Protein AF-0000000085282584 (afdb_homodimer)

pLDDT: mean 70.19, std 30.93, range [14.03, 98.81]

Foldseek 3Di:
DDDPPVDDDDDPDPDDDPDDDDDDDDDDDDDDDDDDDPPPDDPPPPPDPDPPPPCPPLPLDQPDDPPAQAADPAFPAQEAEEAEAEQAADVVVVFHGDFQVVLLVVLVQVLVVVLGHHYHYHYQDAPVRVLVVLLCRQPVDQCLRHQEYEYEYAEADALAWGDGRYGIDGNVSNVVSNACVNRVSCVNHAYEYHYHHEHAQPPPPPPDDPPPVCPVPPLPPDRNYDDDPDARYKYKAFYDPDNDQPDPSNNHGLQSVLLSVQCVVPLAPDFPVVSLVSSQVSQQVPDADPDVVDVVRGGDGTGIDIDHRYSHTYGSHDDD/DDDDDDDDPDDPDPDDDDDDDDDDDDDDDDDDDDCPPPPPPPPPPPPDPDPPPPCPPLPLDQPDDPPAQAADPAFPAQEAEEAEAEQAADVVVVFHGDFQVVLLVVLVQVLVVVLGHHYHYHYQDAPVRVLVVLLCRQAVDQCLRHQEYEYEYAEADDLQWGDGRYGIDGNVSNVVSNACVNRVSCVNHAYEYHYHHEHAQPPPPDDDPPPPVCPVPPLPPDRNYDDDPDARYKYKAFYDPDNDQPDPSNNHGLQSVLLSVQCVVPLAPDFPVVSLVSSQVSQQVPDADPDVVDVVRGGDGTGIDIDHRYSHTYGSHDDD

Solvent-accessible surface area (backbone atoms only — not comparable to full-atom values): 36656 Å² total; per-residue (Å²): 140,78,84,72,82,75,68,91,79,79,76,82,75,77,83,77,89,78,78,90,84,85,76,85,78,80,74,86,92,84,88,80,88,84,89,78,82,79,76,75,76,78,80,73,77,81,69,79,76,77,80,70,82,71,83,76,69,79,64,66,71,61,84,50,67,89,82,47,63,51,56,59,73,78,42,89,32,48,21,49,28,42,35,38,41,42,41,56,48,38,76,89,68,64,52,62,70,41,70,30,47,64,56,36,50,54,52,52,51,53,51,43,43,72,60,49,31,52,72,46,80,42,72,45,40,37,46,69,54,48,53,50,52,53,46,38,57,30,69,68,44,84,37,70,50,29,28,33,39,38,39,35,40,36,29,42,23,57,65,50,35,38,43,34,21,70,39,66,45,54,48,58,58,66,58,57,48,55,34,48,90,66,12,57,52,46,35,86,28,47,39,37,36,43,34,39,27,22,31,59,55,62,73,64,83,71,80,80,59,84,73,62,66,76,63,75,64,64,81,60,55,51,41,41,36,66,40,68,46,51,67,27,32,37,39,36,39,40,53,42,74,53,48,43,58,73,49,47,56,87,73,14,41,53,64,55,50,21,46,53,53,42,50,71,71,39,29,80,77,45,40,49,71,60,45,51,27,46,23,26,31,47,25,42,74,75,41,61,36,85,31,83,89,39,66,94,52,34,66,43,63,58,28,40,36,36,36,34,21,32,38,42,44,48,66,57,53,84,85,131,136,77,85,70,81,85,76,91,73,80,73,86,78,79,79,72,88,75,84,84,81,84,74,86,79,80,80,83,90,87,90,82,90,82,79,79,69,81,71,75,73,75,78,70,76,81,71,85,74,78,80,69,81,70,82,73,71,79,63,65,69,60,86,51,65,89,82,48,63,51,59,60,73,76,41,89,32,48,21,50,27,42,35,37,41,41,40,55,49,39,75,90,65,64,52,64,69,43,72,32,46,65,56,36,48,52,51,51,51,52,50,44,43,72,59,47,31,52,71,46,80,40,71,44,40,36,47,69,53,48,52,50,51,51,47,37,57,31,68,69,44,86,37,70,51,30,28,33,39,37,40,36,40,37,28,41,24,57,81,43,33,38,42,34,20,68,41,67,43,57,49,57,56,66,58,57,47,54,34,48,90,66,11,57,52,46,35,84,29,46,38,38,36,42,36,40,27,23,30,56,54,61,75,65,88,70,81,82,59,81,75,62,65,75,61,75,64,64,81,62,57,51,45,42,37,64,39,69,45,50,67,26,31,38,39,36,40,40,54,40,73,52,50,42,58,73,49,47,55,86,72,14,40,53,61,54,51,22,44,53,53,42,48,72,71,39,30,79,77,45,39,50,71,61,44,51,25,46,21,28,30,47,26,42,75,74,41,60,36,85,30,82,90,39,65,93,51,34,65,43,64,58,28,43,36,34,36,34,21,32,38,41,44,47,65,57,52,84,85,131

InterPro domains:
  IPR001309 Peptidase C14, p20 domain [PS50208] (77-202)
  IPR002138 Peptidase C14, caspase non-catalytic subunit p10 [PS50207] (223-318)
  IPR002398 Peptidase C14 family [PTHR10454] (69-313)
  IPR011600 Peptidase C14, caspase domain [PF00656] (78-314)
  IPR015917 Peptidase C14A, caspase catalytic domain [PR00376] (77-90)
  IPR015917 Peptidase C14A, caspase catalytic domain [PR00376] (98-116)
  IPR015917 Peptidase C14A, caspase catalytic domain [PR00376] (116-134)
  IPR015917 Peptidase C14A, caspase catalytic domain [PR00376] (149-157)
  IPR015917 Peptidase C14A, caspase catalytic domain [PR00376] (183-201)
  IPR015917 Peptidase C14A, caspase catalytic domain [PR00376] (245-256)
  IPR015917 Peptidase C14A, caspase catalytic domain [PR00376] (308-317)
  IPR015917 Peptidase C14A, caspase catalytic domain [SM00115] (70-318)
  IPR015917 Peptidase C14A, caspase catalytic domain [cd00032] (70-316)
  IPR029030 Caspase-like domain superfamily [SSF52129] (61-318)
  IPR033139 Peptidase family C14A, cysteine active site [PS01122] (189-200)

Radius of gyration: 32.0 Å; Cα contacts (8 Å, |Δi|>4): 1164; chains: 2; bounding box: 109×90×92 Å

Sequence (640 aa):
MENVTRQNGGEVVVTDPLSNDHQRGKNGQNGSPDAAVGANGDLTDAGKQGITDVNVSRLARMPVEVEAIRYSGNHSHRGHCIIFNHRVFDRNTGLGERNGTDRDRDQVQQLFEQLGFQVKVCNNYTVASIKAEIQDLAFGTDHSDCDMLAVIFMSHGEQDILWGKDGHIKAEFLFESFQGDQCKTLAGKPKLFFIQACRGENLDAGVTLVRSRPSDETDSGYLSYKIPNTADYLICWSTVPGHYSWRNTTNGSWFIQSLVHVLNRDSSHDDLLSMMTSVNRHMIINFESNCPSQPHMHGKKQAASIVSTLMRKVFLLPKYMENVTRQNGGEVVVTDPLSNDHQRGKNGQNGSPDAAVGANGDLTDAGKQGITDVNVSRLARMPVEVEAIRYSGNHSHRGHCIIFNHRVFDRNTGLGERNGTDRDRDQVQQLFEQLGFQVKVCNNYTVASIKAEIQDLAFGTDHSDCDMLAVIFMSHGEQDILWGKDGHIKAEFLFESFQGDQCKTLAGKPKLFFIQACRGENLDAGVTLVRSRPSDETDSGYLSYKIPNTADYLICWSTVPGHYSWRNTTNGSWFIQSLVHVLNRDSSHDDLLSMMTSVNRHMIINFESNCPSQPHMHGKKQAASIVSTLMRKVFLLPKY

Organism: Cherax quadricarinatus (NCBI:txid27406)

Nearest PDB structures (foldseek):
  1m72-assembly2_C  TM=8.958E-01  e=2.855E-28  Spodoptera frugiperda
  4jje-assembly1_A  TM=8.923E-01  e=7.727E-26  Homo sapiens
  4ps0-assembly1_A  TM=8.775E-01  e=5.718E-26  Homo sapiens
  4hva-assembly1_A  TM=8.984E-01  e=5.988E-25  Homo sapiens
  7xn5-assembly1_A  TM=9.264E-01  e=9.560E-24  Homo sapiens

Secondary structure (DSSP, 8-state):
--------------------------------------------------------TTS---SS-TT-SB----SSEEEEEEEEE-----GGGTPPP-TTHHHHHHHHHHHHHHTTEEEEEEES--HHHHHHHHHIIIIIS--TTEEEEEEEEEEEEETTEEE-SSSEEEHHHHHHTT-TTT-GGGTTS-EEEEEEEE--S---SSS-------------S-EEEEEE-SSSEEEEEEEESSS---EETTTEEHHHHHHHHHHHHHTTTS-HHHHHHHHHHHHHHH-----TT-GGGTT----PEEEE--SSB---PPP-/-------------------------------------------------------GGGS---SS-TT-SB----SSEEEEEEEEE-----GGGTPPP-TTHHHHHHHHHHHHHHTTEEEEEEES--HHHHHHHHHIIIIIS--TTEEEEEEEEEEEEETTEEE-SSSEEEHHHHHHTT-TTT-GGGTTS-EEEEEEEE------SSS-------------SEEEEEE--SSSEEEEEE--SSS---EETTTEEHHHHHHHHHHHHHTTTS-HHHHHHHHHHHHHHH-----TT-GGGTT----PEEEE--SSB---PPP-

Structure (mmCIF, N/CA/C/O backbone):
data_AF-0000000085282584-model_v1
#
loop_
_entity.id
_entity.type
_entity.pdbx_description
1 polymer 'Uncharacterized protein'
#
loop_
_atom_site.group_PDB
_atom_site.id
_atom_site.type_symbol
_atom_site.label_atom_id
_atom_site.label_alt_id
_atom_site.label_comp_id
_atom_site.label_asym_id
_atom_site.label_entity_id
_atom_site.label_seq_id
_atom_site.pdbx_PDB_ins_code
_atom_site.Cartn_x
_atom_site.Cartn_y
_atom_site.Cartn_z
_atom_site.occupancy
_atom_site.B_iso_or_equiv
_atom_site.auth_seq_id
_atom_site.auth_comp_id
_atom_site.auth_asym_id
_atom_site.auth_atom_id
_atom_site.pdbx_PDB_model_num
ATOM 1 N N . MET A 1 1 ? 7.305 61.031 -23.688 1 17.25 1 MET A N 1
ATOM 2 C CA . MET A 1 1 ? 7.438 61.219 -25.125 1 17.25 1 MET A CA 1
ATOM 3 C C . MET A 1 1 ? 8.117 60.031 -25.781 1 17.25 1 MET A C 1
ATOM 5 O O . MET A 1 1 ? 8.531 59.094 -25.109 1 17.25 1 MET A O 1
ATOM 9 N N . GLU A 1 2 ? 9.305 60.281 -26.312 1 15.79 2 GLU A N 1
ATOM 10 C CA . GLU A 1 2 ? 9.719 60.031 -27.688 1 15.79 2 GLU A CA 1
ATOM 11 C C . GLU A 1 2 ? 10.242 58.625 -27.875 1 15.79 2 GLU A C 1
ATOM 13 O O . GLU A 1 2 ? 9.703 57.844 -28.672 1 15.79 2 GLU A O 1
ATOM 18 N N . ASN A 1 3 ? 11.5 58.531 -27.922 1 16.84 3 ASN A N 1
ATOM 19 C CA . ASN A 1 3 ? 12.367 58.188 -29.062 1 16.84 3 ASN A CA 1
ATOM 20 C C . ASN A 1 3 ? 12.812 56.719 -29.016 1 16.84 3 ASN A C 1
ATOM 22 O O . ASN A 1 3 ? 13.508 56.312 -28.094 1 16.84 3 ASN A O 1
ATOM 26 N N . VAL A 1 4 ? 12.016 55.75 -29.641 1 19.98 4 VAL A N 1
ATOM 27 C CA . VAL A 1 4 ? 11.898 54.344 -29.938 1 19.98 4 VAL A CA 1
ATOM 28 C C . VAL A 1 4 ? 13.148 53.875 -30.688 1 19.98 4 VAL A C 1
ATOM 30 O O . VAL A 1 4 ? 13.055 53.031 -31.594 1 19.98 4 VAL A O 1
ATOM 33 N N . THR A 1 5 ? 14.32 54.594 -30.297 1 17.67 5 THR A N 1
ATOM 34 C CA . THR A 1 5 ? 15.328 54.469 -31.344 1 17.67 5 THR A CA 1
ATOM 35 C C . THR A 1 5 ? 15.648 53 -31.609 1 17.67 5 THR A C 1
ATOM 37 O O . THR A 1 5 ? 16.125 52.281 -30.719 1 17.67 5 THR A O 1
ATOM 40 N N . ARG A 1 6 ? 15.016 52.312 -32.656 1 17.77 6 ARG A N 1
ATOM 41 C CA . ARG A 1 6 ? 14.766 51.031 -33.312 1 17.77 6 ARG A CA 1
ATOM 42 C C . ARG A 1 6 ? 16.062 50.469 -33.875 1 17.77 6 ARG A C 1
ATOM 44 O O . ARG A 1 6 ? 16.031 49.438 -34.562 1 17.77 6 ARG A O 1
ATOM 51 N N . GLN A 1 7 ? 17.219 51.156 -33.594 1 15.13 7 GLN A N 1
ATOM 52 C CA . GLN A 1 7 ? 18.016 51.156 -34.812 1 15.13 7 GLN A CA 1
ATOM 53 C C . GLN A 1 7 ? 18.406 49.75 -35.219 1 15.13 7 GLN A C 1
ATOM 55 O O . GLN A 1 7 ? 18.188 49.344 -36.375 1 15.13 7 GLN A O 1
ATOM 60 N N . ASN A 1 8 ? 19.609 49.25 -34.844 1 16.14 8 ASN A N 1
ATOM 61 C CA . ASN A 1 8 ? 20.719 49.031 -35.75 1 16.14 8 ASN A CA 1
ATOM 62 C C . ASN A 1 8 ? 20.734 47.625 -36.281 1 16.14 8 ASN A C 1
ATOM 64 O O . ASN A 1 8 ? 20.469 46.656 -35.531 1 16.14 8 ASN A O 1
ATOM 68 N N . GLY A 1 9 ? 20.625 47.25 -37.656 1 17.02 9 GLY A N 1
ATOM 69 C CA . GLY A 1 9 ? 20.406 46.406 -38.844 1 17.02 9 GLY A CA 1
ATOM 70 C C . GLY A 1 9 ? 21.406 45.281 -38.938 1 17.02 9 GLY A C 1
ATOM 71 O O . GLY A 1 9 ? 21.328 44.5 -39.875 1 17.02 9 GLY A O 1
ATOM 72 N N . GLY A 1 10 ? 22.641 45.344 -38.156 1 16.81 10 GLY A N 1
ATOM 73 C CA . GLY A 1 10 ? 23.719 45.062 -39.094 1 16.81 10 GLY A CA 1
ATOM 74 C C . GLY A 1 10 ? 23.672 43.656 -39.625 1 16.81 10 GLY A C 1
ATOM 75 O O . GLY A 1 10 ? 22.906 42.812 -39.156 1 16.81 10 GLY A O 1
ATOM 76 N N . GLU A 1 11 ? 24.672 43.219 -40.469 1 17.11 11 GLU A N 1
ATOM 77 C CA . GLU A 1 11 ? 25.031 42.656 -41.75 1 17.11 11 GLU A CA 1
ATOM 78 C C . GLU A 1 11 ? 25.312 41.156 -41.625 1 17.11 11 GLU A C 1
ATOM 80 O O . GLU A 1 11 ? 26.469 40.75 -41.469 1 17.11 11 GLU A O 1
ATOM 85 N N . VAL A 1 12 ? 24.641 40.406 -40.719 1 18.55 12 VAL A N 1
ATOM 86 C CA . VAL A 1 12 ? 25.406 39.188 -40.438 1 18.55 12 VAL A CA 1
ATOM 87 C C . VAL A 1 12 ? 25.516 38.344 -41.688 1 18.55 12 VAL A C 1
ATOM 89 O O . VAL A 1 12 ? 24.516 37.875 -42.25 1 18.55 12 VAL A O 1
ATOM 92 N N . VAL A 1 13 ? 26.562 38.562 -42.5 1 15.94 13 VAL A N 1
ATOM 93 C CA . VAL A 1 13 ? 26.781 38 -43.844 1 15.94 13 VAL A CA 1
ATOM 94 C C . VAL A 1 13 ? 26.891 36.469 -43.719 1 15.94 13 VAL A C 1
ATOM 96 O O . VAL A 1 13 ? 27.562 35.969 -42.844 1 15.94 13 VAL A O 1
ATOM 99 N N . VAL A 1 14 ? 26.172 35.688 -44.469 1 17.33 14 VAL A N 1
ATOM 100 C CA . VAL A 1 14 ? 25.641 34.344 -44.75 1 17.33 14 VAL A CA 1
ATOM 101 C C . VAL A 1 14 ? 26.75 33.469 -45.344 1 17.33 14 VAL A C 1
ATOM 103 O O . VAL A 1 14 ? 26.484 32.406 -45.875 1 17.33 14 VAL A O 1
ATOM 106 N N . THR A 1 15 ? 28.125 33.812 -45.031 1 15.22 15 THR A N 1
ATOM 107 C CA . THR A 1 15 ? 28.891 33.375 -46.188 1 15.22 15 THR A CA 1
ATOM 108 C C . THR A 1 15 ? 28.75 31.859 -46.375 1 15.22 15 THR A C 1
ATOM 110 O O . THR A 1 15 ? 28.531 31.125 -45.406 1 15.22 15 THR A O 1
ATOM 113 N N . ASP A 1 16 ? 28.969 31.344 -47.625 1 15.81 16 ASP A N 1
ATOM 114 C CA . ASP A 1 16 ? 28.562 30.375 -48.656 1 15.81 16 ASP A CA 1
ATOM 115 C C . ASP A 1 16 ? 29.25 29.031 -48.438 1 15.81 16 ASP A C 1
ATOM 117 O O . ASP A 1 16 ? 28.609 27.984 -48.531 1 15.81 16 ASP A O 1
ATOM 121 N N . PRO A 1 17 ? 30.719 28.844 -48.219 1 15.38 17 PRO A N 1
ATOM 122 C CA . PRO A 1 17 ? 31.297 28.141 -49.344 1 15.38 17 PRO A CA 1
ATOM 123 C C . PRO A 1 17 ? 31.281 26.625 -49.188 1 15.38 17 PRO A C 1
ATOM 125 O O . PRO A 1 17 ? 31.5 26.109 -48.094 1 15.38 17 PRO A O 1
ATOM 128 N N . LEU A 1 18 ? 30.719 25.781 -50.031 1 16.12 18 LEU A N 1
ATOM 129 C CA . LEU A 1 18 ? 30.312 24.406 -50.281 1 16.12 18 LEU A CA 1
ATOM 130 C C . LEU A 1 18 ? 31.531 23.5 -50.438 1 16.12 18 LEU A C 1
ATOM 132 O O . LEU A 1 18 ? 31.391 22.297 -50.656 1 16.12 18 LEU A O 1
ATOM 136 N N . SER A 1 19 ? 32.906 23.984 -50.438 1 14.57 19 SER A N 1
ATOM 137 C CA . SER A 1 19 ? 33.562 23.312 -51.531 1 14.57 19 SER A CA 1
ATOM 138 C C . SER A 1 19 ? 33.75 21.828 -51.25 1 14.57 19 SER A C 1
ATOM 140 O O . SER A 1 19 ? 33.25 20.984 -52 1 14.57 19 SER A O 1
ATOM 142 N N . ASN A 1 20 ? 35.156 21.328 -51.25 1 14.52 20 ASN A N 1
ATOM 143 C CA . ASN A 1 20 ? 35.875 20.516 -52.219 1 14.52 20 ASN A CA 1
ATOM 144 C C . ASN A 1 20 ? 35.906 19.047 -51.844 1 14.52 20 ASN A C 1
ATOM 146 O O . ASN A 1 20 ? 35.656 18.703 -50.688 1 14.52 20 ASN A O 1
ATOM 150 N N . ASP A 1 21 ? 37.031 18.312 -52.281 1 15.08 21 ASP A N 1
ATOM 151 C CA . ASP A 1 21 ? 37.344 17.234 -53.219 1 15.08 21 ASP A CA 1
ATOM 152 C C . ASP A 1 21 ? 37.625 15.93 -52.469 1 15.08 21 ASP A C 1
ATOM 154 O O . ASP A 1 21 ? 37.062 14.891 -52.812 1 15.08 21 ASP A O 1
ATOM 158 N N . HIS A 1 22 ? 38.906 15.789 -51.875 1 15.15 22 HIS A N 1
ATOM 159 C CA . HIS A 1 22 ? 39.812 14.82 -52.469 1 15.15 22 HIS A CA 1
ATOM 160 C C . HIS A 1 22 ? 39.656 13.453 -51.844 1 15.15 22 HIS A C 1
ATOM 162 O O . HIS A 1 22 ? 39.188 13.344 -50.688 1 15.15 22 HIS A O 1
ATOM 168 N N . GLN A 1 23 ? 40.281 12.414 -52.438 1 14.84 23 GLN A N 1
ATOM 169 C CA . GLN A 1 23 ? 40.219 11.031 -52.906 1 14.84 23 GLN A CA 1
ATOM 170 C C . GLN A 1 23 ? 40.781 10.078 -51.875 1 14.84 23 GLN A C 1
ATOM 172 O O . GLN A 1 23 ? 40.781 8.859 -52.062 1 14.84 23 GLN A O 1
ATOM 177 N N . ARG A 1 24 ? 41.156 10.477 -50.594 1 14.8 24 ARG A N 1
ATOM 178 C CA . ARG A 1 24 ? 42.406 9.742 -50.344 1 14.8 24 ARG A CA 1
ATOM 179 C C . ARG A 1 24 ? 42.125 8.25 -50.188 1 14.8 24 ARG A C 1
ATOM 181 O O . ARG A 1 24 ? 41.156 7.848 -49.562 1 14.8 24 ARG A O 1
ATOM 188 N N . GLY A 1 25 ? 43.031 7.453 -50.812 1 14.45 25 GLY A N 1
ATOM 189 C CA . GLY A 1 25 ? 43.188 6.102 -51.312 1 14.45 25 GLY A CA 1
ATOM 190 C C . GLY A 1 25 ? 43.281 5.059 -50.219 1 14.45 25 GLY A C 1
ATOM 191 O O . GLY A 1 25 ? 43.844 5.316 -49.156 1 14.45 25 GLY A O 1
ATOM 192 N N . LYS A 1 26 ? 42.469 4.066 -50.25 1 15.67 26 LYS A N 1
ATOM 193 C CA . LYS A 1 26 ? 42.094 2.906 -49.469 1 15.67 26 LYS A CA 1
ATOM 194 C C . LYS A 1 26 ? 43.188 1.866 -49.406 1 15.67 26 LYS A C 1
ATOM 196 O O . LYS A 1 26 ? 43 0.76 -48.906 1 15.67 26 LYS A O 1
ATOM 201 N N . ASN A 1 27 ? 44.5 2.082 -49.812 1 14.03 27 ASN A N 1
ATOM 202 C CA . ASN A 1 27 ? 44.906 0.834 -50.469 1 14.03 27 ASN A CA 1
ATOM 203 C C . ASN A 1 27 ? 45.062 -0.295 -49.438 1 14.03 27 ASN A C 1
ATOM 205 O O . ASN A 1 27 ? 44.438 -1.355 -49.594 1 14.03 27 ASN A O 1
ATOM 209 N N . GLY A 1 28 ? 46.375 -0.639 -49 1 14.58 28 GLY A N 1
ATOM 210 C CA . GLY A 1 28 ? 47.094 -1.779 -49.562 1 14.58 28 GLY A CA 1
ATOM 211 C C . GLY A 1 28 ? 46.969 -3.029 -48.719 1 14.58 28 GLY A C 1
ATOM 212 O O . GLY A 1 28 ? 46.188 -3.928 -49.031 1 14.58 28 GLY A O 1
ATOM 213 N N . GLN A 1 29 ? 48.062 -3.391 -47.906 1 14.8 29 GLN A N 1
ATOM 214 C CA . GLN A 1 29 ? 48.969 -4.516 -48.188 1 14.8 29 GLN A CA 1
ATOM 215 C C . GLN A 1 29 ? 48.594 -5.727 -47.344 1 14.8 29 GLN A C 1
ATOM 217 O O . GLN A 1 29 ? 47.938 -5.582 -46.281 1 14.8 29 GLN A O 1
ATOM 222 N N . ASN A 1 30 ? 49.156 -6.93 -47.594 1 15.78 30 ASN A N 1
ATOM 223 C CA . ASN A 1 30 ? 49.062 -8.359 -47.875 1 15.78 30 ASN A CA 1
ATOM 224 C C . ASN A 1 30 ? 49.281 -9.188 -46.594 1 15.78 30 ASN A C 1
ATOM 226 O O . ASN A 1 30 ? 48.5 -10.086 -46.312 1 15.78 30 ASN A O 1
ATOM 230 N N . GLY A 1 31 ? 50.531 -9.25 -45.906 1 15.57 31 GLY A N 1
ATOM 231 C CA . GLY A 1 31 ? 51.312 -10.484 -45.938 1 15.57 31 GLY A CA 1
ATOM 232 C C . GLY A 1 31 ? 50.938 -11.43 -44.781 1 15.57 31 GLY A C 1
ATOM 233 O O . GLY A 1 31 ? 50.281 -11.031 -43.844 1 15.57 31 GLY A O 1
ATOM 234 N N . SER A 1 32 ? 51.5 -12.672 -44.719 1 16.89 32 SER A N 1
ATOM 235 C CA . SER A 1 32 ? 51.312 -14.109 -44.562 1 16.89 32 SER A CA 1
ATOM 236 C C . SER A 1 32 ? 51.594 -14.562 -43.125 1 16.89 32 SER A C 1
ATOM 238 O O . SER A 1 32 ? 50.969 -15.516 -42.656 1 16.89 32 SER A O 1
ATOM 240 N N . PRO A 1 33 ? 52.594 -13.961 -42.312 1 16.03 33 PRO A N 1
ATOM 241 C CA . PRO A 1 33 ? 53.562 -14.961 -41.875 1 16.03 33 PRO A CA 1
ATOM 242 C C . PRO A 1 33 ? 53 -15.852 -40.75 1 16.03 33 PRO A C 1
ATOM 244 O O . PRO A 1 33 ? 51.969 -15.523 -40.156 1 16.03 33 PRO A O 1
ATOM 247 N N . ASP A 1 34 ? 53.938 -16.547 -39.969 1 16.41 34 ASP A N 1
ATOM 248 C CA . ASP A 1 34 ? 54.375 -17.859 -39.5 1 16.41 34 ASP A CA 1
ATOM 249 C C . ASP A 1 34 ? 53.875 -18.141 -38.094 1 16.41 34 ASP A C 1
ATOM 251 O O . ASP A 1 34 ? 53.25 -19.172 -37.844 1 16.41 34 ASP A O 1
ATOM 255 N N . ALA A 1 35 ? 54.781 -18.031 -37.062 1 16.69 35 ALA A N 1
ATOM 256 C CA . ALA A 1 35 ? 55.375 -19.094 -36.25 1 16.69 35 ALA A CA 1
ATOM 257 C C . ALA A 1 35 ? 54.562 -19.359 -35 1 16.69 35 ALA A C 1
ATOM 259 O O . ALA A 1 35 ? 53.688 -18.547 -34.625 1 16.69 35 ALA A O 1
ATOM 260 N N . ALA A 1 36 ? 55.25 -19.922 -33.969 1 19.34 36 ALA A N 1
ATOM 261 C CA . ALA A 1 36 ? 55.375 -20.984 -32.969 1 19.34 36 ALA A CA 1
ATOM 262 C C . ALA A 1 36 ? 54.75 -20.562 -31.641 1 19.34 36 ALA A C 1
ATOM 264 O O . ALA A 1 36 ? 54.875 -19.422 -31.188 1 19.34 36 ALA A O 1
ATOM 265 N N . VAL A 1 37 ? 53.875 -21.406 -31 1 19.55 37 VAL A N 1
ATOM 266 C CA . VAL A 1 37 ? 52.75 -21.406 -30.047 1 19.55 37 VAL A CA 1
ATOM 267 C C . VAL A 1 37 ? 53.281 -21.219 -28.625 1 19.55 37 VAL A C 1
ATOM 269 O O . VAL A 1 37 ? 53.656 -22.188 -27.953 1 19.55 37 VAL A O 1
ATOM 272 N N . GLY A 1 38 ? 54.438 -20.422 -28.469 1 17.2 38 GLY A N 1
ATOM 273 C CA . GLY A 1 38 ? 55.094 -20.688 -27.203 1 17.2 38 GLY A CA 1
ATOM 274 C C . GLY A 1 38 ? 54.188 -20.5 -26 1 17.2 38 GLY A C 1
ATOM 275 O O . GLY A 1 38 ? 53.5 -19.469 -25.891 1 17.2 38 GLY A O 1
ATOM 276 N N . ALA A 1 39 ? 53.688 -21.641 -25.391 1 17.97 39 ALA A N 1
ATOM 277 C CA . ALA A 1 39 ? 52.656 -21.922 -24.375 1 17.97 39 ALA A CA 1
ATOM 278 C C . ALA A 1 39 ? 52.969 -21.219 -23.062 1 17.97 39 ALA A C 1
ATOM 280 O O . ALA A 1 39 ? 52.156 -21.266 -22.125 1 17.97 39 ALA A O 1
ATOM 281 N N . ASN A 1 40 ? 54.219 -20.672 -22.844 1 17.91 40 ASN A N 1
ATOM 282 C CA . ASN A 1 40 ? 54.75 -20.844 -21.484 1 17.91 40 ASN A CA 1
ATOM 283 C C . ASN A 1 40 ? 54.062 -19.906 -20.5 1 17.91 40 ASN A C 1
ATOM 285 O O . ASN A 1 40 ? 54.594 -19.656 -19.406 1 17.91 40 ASN A O 1
ATOM 289 N N . GLY A 1 41 ? 52.844 -19.328 -20.672 1 17.38 41 GLY A N 1
ATOM 290 C CA . GLY A 1 41 ? 52.719 -18.078 -19.938 1 17.38 41 GLY A CA 1
ATOM 291 C C . GLY A 1 41 ? 52.781 -18.25 -18.438 1 17.38 41 GLY A C 1
ATOM 292 O O . GLY A 1 41 ? 52.375 -19.297 -17.906 1 17.38 41 GLY A O 1
ATOM 293 N N . ASP A 1 42 ? 53.656 -17.422 -17.859 1 18.42 42 ASP A N 1
ATOM 294 C CA . ASP A 1 42 ? 54.125 -17.062 -16.516 1 18.42 42 ASP A CA 1
ATOM 295 C C . ASP A 1 42 ? 52.969 -16.703 -15.609 1 18.42 42 ASP A C 1
ATOM 297 O O . ASP A 1 42 ? 52.188 -15.781 -15.914 1 18.42 42 ASP A O 1
ATOM 301 N N . LEU A 1 43 ? 52.438 -17.703 -14.859 1 20.67 43 LEU A N 1
ATOM 302 C CA . LEU A 1 43 ? 51.375 -17.688 -13.859 1 20.67 43 LEU A CA 1
ATOM 303 C C . LEU A 1 43 ? 51.625 -16.609 -12.805 1 20.67 43 LEU A C 1
ATOM 305 O O . LEU A 1 43 ? 52.406 -16.812 -11.883 1 20.67 43 LEU A O 1
ATOM 309 N N . THR A 1 44 ? 52 -15.305 -13.266 1 18.97 44 THR A N 1
ATOM 310 C CA . THR A 1 44 ? 52.438 -14.359 -12.242 1 18.97 44 THR A CA 1
ATOM 311 C C . THR A 1 44 ? 51.406 -14.289 -11.117 1 18.97 44 THR A C 1
ATOM 313 O O . THR A 1 44 ? 50.188 -14.305 -11.367 1 18.97 44 THR A O 1
ATOM 316 N N . ASP A 1 45 ? 51.875 -14.547 -9.914 1 19.64 45 ASP A N 1
ATOM 317 C CA . ASP A 1 45 ? 51.375 -14.672 -8.539 1 19.64 45 ASP A CA 1
ATOM 318 C C . ASP A 1 45 ? 50.688 -13.383 -8.078 1 19.64 45 ASP A C 1
ATOM 320 O O . ASP A 1 45 ? 51.375 -12.406 -7.758 1 19.64 45 ASP A O 1
ATOM 324 N N . ALA A 1 46 ? 49.875 -12.75 -8.828 1 21.45 46 ALA A N 1
ATOM 325 C CA . ALA A 1 46 ? 49.531 -11.352 -8.602 1 21.45 46 ALA A CA 1
ATOM 326 C C . ALA A 1 46 ? 48.844 -11.172 -7.254 1 21.45 46 ALA A C 1
ATOM 328 O O . ALA A 1 46 ? 47.625 -11.312 -7.152 1 21.45 46 ALA A O 1
ATOM 329 N N . GLY A 1 47 ? 49.344 -11.781 -6.133 1 21.06 47 GLY A N 1
ATOM 330 C CA . GLY A 1 47 ? 48.656 -11.906 -4.863 1 21.06 47 GLY A CA 1
ATOM 331 C C . GLY A 1 47 ? 48.281 -10.57 -4.254 1 21.06 47 GLY A C 1
ATOM 332 O O . GLY A 1 47 ? 47.344 -10.477 -3.465 1 21.06 47 GLY A O 1
ATOM 333 N N . LYS A 1 48 ? 49.25 -9.602 -4 1 23.92 48 LYS A N 1
ATOM 334 C CA . LYS A 1 48 ? 49.156 -8.719 -2.848 1 23.92 48 LYS A CA 1
ATOM 335 C C . LYS A 1 48 ? 48.125 -7.609 -3.1 1 23.92 48 LYS A C 1
ATOM 337 O O . LYS A 1 48 ? 48.406 -6.434 -2.875 1 23.92 48 LYS A O 1
ATOM 342 N N . GLN A 1 49 ? 47.094 -7.688 -3.875 1 22.47 49 GLN A N 1
ATOM 343 C CA . GLN A 1 49 ? 46.531 -6.379 -4.227 1 22.47 49 GLN A CA 1
ATOM 344 C C . GLN A 1 49 ? 46.125 -5.602 -2.977 1 22.47 49 GLN A C 1
ATOM 346 O O . GLN A 1 49 ? 45.562 -6.168 -2.049 1 22.47 49 GLN A O 1
ATOM 351 N N . GLY A 1 50 ? 46.688 -4.379 -2.764 1 23.78 50 GLY A N 1
ATOM 352 C CA . GLY A 1 50 ? 46.5 -3.328 -1.774 1 23.78 50 GLY A CA 1
ATOM 353 C C . GLY A 1 50 ? 45.031 -3.037 -1.483 1 23.78 50 GLY A C 1
ATOM 354 O O . GLY A 1 50 ? 44.219 -2.9 -2.406 1 23.78 50 GLY A O 1
ATOM 355 N N . ILE A 1 51 ? 44.562 -3.449 -0.314 1 23.77 51 ILE A N 1
ATOM 356 C CA . ILE A 1 51 ? 43.281 -3.268 0.368 1 23.77 51 ILE A CA 1
ATOM 357 C C . ILE A 1 51 ? 42.875 -1.792 0.344 1 23.77 51 ILE A C 1
ATOM 359 O O . ILE A 1 51 ? 43.469 -0.978 1.07 1 23.77 51 ILE A O 1
ATOM 363 N N . THR A 1 52 ? 42.812 -1.133 -0.82 1 24.42 52 THR A N 1
ATOM 364 C CA . THR A 1 52 ? 42.469 0.275 -0.694 1 24.42 52 THR A CA 1
ATOM 365 C C . THR A 1 52 ? 41.188 0.435 0.15 1 24.42 52 THR A C 1
ATOM 367 O O . THR A 1 52 ? 40.312 -0.406 0.097 1 24.42 52 THR A O 1
ATOM 370 N N . ASP A 1 53 ? 41.281 1.254 1.174 1 24.56 53 ASP A N 1
ATOM 371 C CA . ASP A 1 53 ? 40.344 1.771 2.186 1 24.56 53 ASP A CA 1
ATOM 372 C C . ASP A 1 53 ? 39.031 2.217 1.555 1 24.56 53 ASP A C 1
ATOM 374 O O . ASP A 1 53 ? 38.969 3.273 0.925 1 24.56 53 ASP A O 1
ATOM 378 N N . VAL A 1 54 ? 38.438 1.407 0.802 1 26.52 54 VAL A N 1
ATOM 379 C CA . VAL A 1 54 ? 37.156 1.783 0.192 1 26.52 54 VAL A CA 1
ATOM 380 C C . VAL A 1 54 ? 36.281 2.488 1.222 1 26.52 54 VAL A C 1
ATOM 382 O O . VAL A 1 54 ? 36.094 1.983 2.33 1 26.52 54 VAL A O 1
ATOM 385 N N . ASN A 1 55 ? 36.062 3.816 1.15 1 24.66 55 ASN A N 1
ATOM 386 C CA . ASN A 1 55 ? 35.281 4.785 1.911 1 24.66 55 ASN A CA 1
ATOM 387 C C . ASN A 1 55 ? 33.875 4.254 2.225 1 24.66 55 ASN A C 1
ATOM 389 O O . ASN A 1 55 ? 33.031 4.18 1.339 1 24.66 55 ASN A O 1
ATOM 393 N N . VAL A 1 56 ? 33.656 3.344 3.164 1 28.62 56 VAL A N 1
ATOM 394 C CA . VAL A 1 56 ? 32.531 2.838 3.943 1 28.62 56 VAL A CA 1
ATOM 395 C C . VAL A 1 56 ? 31.594 3.992 4.328 1 28.62 56 VAL A C 1
ATOM 397 O O . VAL A 1 56 ? 30.766 3.855 5.227 1 28.62 56 VAL A O 1
ATOM 400 N N . SER A 1 57 ? 31.797 5.258 3.988 1 28.42 57 SER A N 1
ATOM 401 C CA . SER A 1 57 ? 31.203 6.441 4.59 1 28.42 57 SER A CA 1
ATOM 402 C C . SER A 1 57 ? 29.688 6.469 4.355 1 28.42 57 SER A C 1
ATOM 404 O O . SER A 1 57 ? 28.953 7.062 5.141 1 28.42 57 SER A O 1
ATOM 406 N N . ARG A 1 58 ? 29.219 6.211 3.16 1 32.34 58 ARG A N 1
ATOM 407 C CA . ARG A 1 58 ? 27.875 6.699 2.852 1 32.34 58 ARG A CA 1
ATOM 408 C C . ARG A 1 58 ? 26.812 5.801 3.473 1 32.34 58 ARG A C 1
ATOM 410 O O . ARG A 1 58 ? 25.641 5.852 3.082 1 32.34 58 ARG A O 1
ATOM 417 N N . LEU A 1 59 ? 27.125 4.637 3.984 1 33.19 59 LEU A N 1
ATOM 418 C CA . LEU A 1 59 ? 26.047 3.838 4.547 1 33.19 59 LEU A CA 1
ATOM 419 C C . LEU A 1 59 ? 25.422 4.539 5.746 1 33.19 59 LEU A C 1
ATOM 421 O O . LEU A 1 59 ? 26.109 4.84 6.727 1 33.19 59 LEU A O 1
ATOM 425 N N . ALA A 1 60 ? 24.469 5.34 5.535 1 40.69 60 ALA A N 1
ATOM 426 C CA . ALA A 1 60 ? 23.734 5.918 6.656 1 40.69 60 ALA A CA 1
ATOM 427 C C . ALA A 1 60 ? 23.531 4.887 7.766 1 40.69 60 ALA A C 1
ATOM 429 O O . ALA A 1 60 ? 23.266 3.717 7.492 1 40.69 60 ALA A O 1
ATOM 430 N N . ARG A 1 61 ? 24.125 5.043 8.922 1 43.41 61 ARG A N 1
ATOM 431 C CA . ARG A 1 61 ? 24.047 4.234 10.133 1 43.41 61 ARG A CA 1
ATOM 432 C C . ARG A 1 61 ? 22.609 3.873 10.469 1 43.41 61 ARG A C 1
ATOM 434 O O . ARG A 1 61 ? 21.734 4.75 10.523 1 43.41 61 ARG A O 1
ATOM 441 N N . MET A 1 62 ? 22.25 2.652 10.273 1 53.81 62 MET A N 1
ATOM 442 C CA . MET A 1 62 ? 20.938 2.189 10.703 1 53.81 62 MET A CA 1
ATOM 443 C C . MET A 1 62 ? 20.75 2.4 12.195 1 53.81 62 MET A C 1
ATOM 445 O O . MET A 1 62 ? 21.578 1.994 13 1 53.81 62 MET A O 1
ATOM 449 N N . PRO A 1 63 ? 19.734 3.16 12.695 1 53.06 63 PRO A N 1
ATOM 450 C CA . PRO A 1 63 ? 19.5 3.473 14.109 1 53.06 63 PRO A CA 1
ATOM 451 C C . PRO A 1 63 ? 19.281 2.225 14.953 1 53.06 63 PRO A C 1
ATOM 453 O O . PRO A 1 63 ? 19.328 2.295 16.188 1 53.06 63 PRO A O 1
ATOM 456 N N . VAL A 1 64 ? 18.891 1.083 14.352 1 68.19 64 VAL A N 1
ATOM 457 C CA . VAL A 1 64 ? 18.578 -0.113 15.133 1 68.19 64 VAL A CA 1
ATOM 458 C C . VAL A 1 64 ? 19.406 -1.289 14.617 1 68.19 64 VAL A C 1
ATOM 460 O O . VAL A 1 64 ? 20 -1.213 13.547 1 68.19 64 VAL A O 1
ATOM 463 N N . GLU A 1 65 ? 19.391 -2.326 15.562 1 67.19 65 GLU A N 1
ATOM 464 C CA . GLU A 1 65 ? 20.016 -3.568 15.117 1 67.19 65 GLU A CA 1
ATOM 465 C C . GLU A 1 65 ? 19.406 -4.055 13.805 1 67.19 65 GLU A C 1
ATOM 467 O O . GLU A 1 65 ? 18.219 -3.861 13.555 1 67.19 65 GLU A O 1
ATOM 472 N N . VAL A 1 66 ? 20.109 -4.637 13.016 1 69.12 66 VAL A N 1
ATOM 473 C CA . VAL A 1 66 ? 19.797 -5.02 11.641 1 69.12 66 VAL A CA 1
ATOM 474 C C . VAL A 1 66 ? 18.547 -5.902 11.625 1 69.12 66 VAL A C 1
ATOM 476 O O . VAL A 1 66 ? 17.688 -5.762 10.758 1 69.12 66 VAL A O 1
ATOM 479 N N . GLU A 1 67 ? 18.344 -6.652 12.727 1 73.5 67 GLU A N 1
ATOM 480 C CA . GLU A 1 67 ? 17.25 -7.613 12.688 1 73.5 67 GLU A CA 1
ATOM 481 C C . GLU A 1 67 ? 16.062 -7.129 13.508 1 73.5 67 GLU A C 1
ATOM 483 O O . GLU A 1 67 ? 15.062 -7.84 13.648 1 73.5 67 GLU A O 1
ATOM 488 N N . ALA A 1 68 ? 16.125 -5.887 13.898 1 81.88 68 ALA A N 1
ATOM 489 C CA . ALA A 1 68 ? 15.047 -5.379 14.742 1 81.88 68 ALA A CA 1
ATOM 490 C C . ALA A 1 68 ? 13.719 -5.379 13.984 1 81.88 68 ALA A C 1
ATOM 492 O O . ALA A 1 68 ? 13.672 -5.047 12.805 1 81.88 68 ALA A O 1
ATOM 493 N N . ILE A 1 69 ? 12.641 -5.719 14.758 1 88.44 69 ILE A N 1
ATOM 494 C CA . ILE A 1 69 ? 11.312 -5.824 14.148 1 88.44 69 ILE A CA 1
ATOM 495 C C . ILE A 1 69 ? 10.594 -4.484 14.25 1 88.44 69 ILE A C 1
ATOM 497 O O . ILE A 1 69 ? 9.602 -4.254 13.547 1 88.44 69 ILE A O 1
ATOM 501 N N . ARG A 1 70 ? 11.172 -3.578 15.094 1 92.5 70 ARG A N 1
ATOM 502 C CA . ARG A 1 70 ? 10.555 -2.27 15.289 1 92.5 70 ARG A CA 1
ATOM 503 C C . ARG A 1 70 ? 11.531 -1.147 14.945 1 92.5 70 ARG A C 1
ATOM 505 O O . ARG A 1 70 ? 12.734 -1.282 15.148 1 92.5 70 ARG A O 1
ATOM 512 N N . TYR A 1 71 ? 11 -0.063 14.406 1 94.38 71 TYR A N 1
ATOM 513 C CA . TYR A 1 71 ? 11.812 1.138 14.242 1 94.38 71 TYR A CA 1
ATOM 514 C C . TYR A 1 71 ? 12.195 1.727 15.594 1 94.38 71 TYR A C 1
ATOM 516 O O . TYR A 1 71 ? 11.469 1.567 16.578 1 94.38 71 TYR A O 1
ATOM 524 N N . SER A 1 72 ? 13.273 2.482 15.602 1 86.81 72 SER A N 1
ATOM 525 C CA . SER A 1 72 ? 13.711 3.123 16.844 1 86.81 72 SER A CA 1
ATOM 526 C C . SER A 1 72 ? 12.75 4.227 17.266 1 86.81 72 SER A C 1
ATOM 528 O O . SER A 1 72 ? 12.312 5.031 16.438 1 86.81 72 SER A O 1
ATOM 530 N N . GLY A 1 73 ? 12.367 4.207 18.469 1 88.31 73 GLY A N 1
ATOM 531 C CA . GLY A 1 73 ? 11.586 5.27 19.078 1 88.31 73 GLY A CA 1
ATOM 532 C C . GLY A 1 73 ? 12.32 5.973 20.203 1 88.31 73 GLY A C 1
ATOM 533 O O . GLY A 1 73 ? 11.695 6.641 21.031 1 88.31 73 GLY A O 1
ATOM 534 N N . ASN A 1 74 ? 13.602 5.859 20.156 1 87.62 74 ASN A N 1
ATOM 535 C CA . ASN A 1 74 ? 14.344 6.254 21.344 1 87.62 74 ASN A CA 1
ATOM 536 C C . ASN A 1 74 ? 15.055 7.59 21.141 1 87.62 74 ASN A C 1
ATOM 538 O O . ASN A 1 74 ? 15.812 8.031 22.016 1 87.62 74 ASN A O 1
ATOM 542 N N . HIS A 1 75 ? 14.906 8.188 20.047 1 93 75 HIS A N 1
ATOM 543 C CA . HIS A 1 75 ? 15.477 9.523 19.891 1 93 75 HIS A CA 1
ATOM 544 C C . HIS A 1 75 ? 14.781 10.523 20.797 1 93 75 HIS A C 1
ATOM 546 O O . HIS A 1 75 ? 13.695 10.258 21.312 1 93 75 HIS A O 1
ATOM 552 N N . SER A 1 76 ? 15.367 11.633 20.953 1 93.69 76 SER A N 1
ATOM 553 C CA . SER A 1 76 ? 14.859 12.633 21.891 1 93.69 76 SER A CA 1
ATOM 554 C C . SER A 1 76 ? 13.508 13.18 21.422 1 93.69 76 SER A C 1
ATOM 556 O O . SER A 1 76 ? 12.664 13.531 22.25 1 93.69 76 SER A O 1
ATOM 558 N N . HIS A 1 77 ? 13.359 13.227 20.125 1 95.94 77 HIS A N 1
ATOM 559 C CA . HIS A 1 77 ? 12.125 13.797 19.594 1 95.94 77 HIS A CA 1
ATOM 560 C C . HIS A 1 77 ? 11.406 12.797 18.688 1 95.94 77 HIS A C 1
ATOM 562 O O . HIS A 1 77 ? 12.039 12.016 17.984 1 95.94 77 HIS A O 1
ATOM 568 N N . ARG A 1 78 ? 10.047 12.844 18.766 1 97 78 ARG A N 1
ATOM 569 C CA . ARG A 1 78 ? 9.25 12.023 17.875 1 97 78 ARG A CA 1
ATOM 570 C C . ARG A 1 78 ? 9.531 12.383 16.406 1 97 78 ARG A C 1
ATOM 572 O O . ARG A 1 78 ? 9.828 11.5 15.602 1 97 78 ARG A O 1
ATOM 579 N N . GLY A 1 79 ? 9.469 13.648 16.094 1 97.69 79 GLY A N 1
ATOM 580 C CA . GLY A 1 79 ? 9.727 14.125 14.734 1 97.69 79 GLY A CA 1
ATOM 581 C C . GLY A 1 79 ? 8.836 15.281 14.336 1 97.69 79 GLY A C 1
ATOM 582 O O . GLY A 1 79 ? 8.047 15.773 15.141 1 97.69 79 GLY A O 1
ATOM 583 N N . HIS A 1 80 ? 9.055 15.773 13.188 1 98.38 80 HIS A N 1
ATOM 584 C CA . HIS A 1 80 ? 8.289 16.891 12.641 1 98.38 80 HIS A CA 1
ATOM 585 C C . HIS A 1 80 ? 7.039 16.391 11.914 1 98.38 80 HIS A C 1
ATOM 587 O O . HIS A 1 80 ? 7.066 15.336 11.273 1 98.38 80 HIS A O 1
ATOM 593 N N . CYS A 1 81 ? 5.945 17.141 12.086 1 98.69 81 CYS A N 1
ATOM 594 C CA . CYS A 1 81 ? 4.719 16.938 11.328 1 98.69 81 CYS A CA 1
ATOM 595 C C . CYS A 1 81 ? 4.285 18.219 10.641 1 98.69 81 CYS A C 1
ATOM 597 O O . CYS A 1 81 ? 4.098 19.25 11.289 1 98.69 81 CYS A O 1
ATOM 599 N N . ILE A 1 82 ? 4.141 18.188 9.336 1 98.81 82 ILE A N 1
ATOM 600 C CA . ILE A 1 82 ? 3.646 19.344 8.602 1 98.81 82 ILE A CA 1
ATOM 601 C C . ILE A 1 82 ? 2.27 19.047 8.023 1 98.81 82 ILE A C 1
ATOM 603 O O . ILE A 1 82 ? 2.049 17.969 7.465 1 98.81 82 ILE A O 1
ATOM 607 N N . ILE A 1 83 ? 1.312 19.969 8.234 1 98.69 83 ILE A N 1
ATOM 608 C CA . ILE A 1 83 ? -0.059 19.828 7.758 1 98.69 83 ILE A CA 1
ATOM 609 C C . ILE A 1 83 ? -0.347 20.891 6.707 1 98.69 83 ILE A C 1
ATOM 611 O O . ILE A 1 83 ? -0.298 22.094 7.004 1 98.69 83 ILE A O 1
ATOM 615 N N . PHE A 1 84 ? -0.619 20.469 5.512 1 98.56 84 PHE A N 1
ATOM 616 C CA . PHE A 1 84 ? -1.127 21.375 4.484 1 98.56 84 PHE A CA 1
ATOM 617 C C . PHE A 1 84 ? -2.645 21.281 4.383 1 98.56 84 PHE A C 1
ATOM 619 O O . PHE A 1 84 ? -3.188 20.234 4.059 1 98.56 84 PHE A O 1
ATOM 626 N N . ASN A 1 85 ? -3.301 22.359 4.699 1 97.5 85 ASN A N 1
ATOM 627 C CA . ASN A 1 85 ? -4.754 22.438 4.586 1 97.5 85 ASN A CA 1
ATOM 628 C C . ASN A 1 85 ? -5.176 23.5 3.572 1 97.5 85 ASN A C 1
ATOM 630 O O . ASN A 1 85 ? -4.949 24.688 3.781 1 97.5 85 ASN A O 1
ATOM 634 N N . HIS A 1 86 ? -5.785 23.062 2.5 1 96.12 86 HIS A N 1
ATOM 635 C CA . HIS A 1 86 ? -6.258 24 1.478 1 96.12 86 HIS A CA 1
ATOM 636 C C . HIS A 1 86 ? -7.781 24.031 1.436 1 96.12 86 HIS A C 1
ATOM 638 O O . HIS A 1 86 ? -8.422 23.031 1.094 1 96.12 86 HIS A O 1
ATOM 644 N N . ARG A 1 87 ? -8.336 25.125 1.748 1 93.88 87 ARG A N 1
ATOM 645 C CA . ARG A 1 87 ? -9.781 25.328 1.721 1 93.88 87 ARG A CA 1
ATOM 646 C C . ARG A 1 87 ? -10.188 26.172 0.519 1 93.88 87 ARG A C 1
ATOM 648 O O . ARG A 1 87 ? -11.203 25.906 -0.124 1 93.88 87 ARG A O 1
ATOM 655 N N . VAL A 1 88 ? -9.391 27.25 0.255 1 95.38 88 VAL A N 1
ATOM 656 C CA . VAL A 1 88 ? -9.727 28.188 -0.807 1 95.38 88 VAL A CA 1
ATOM 657 C C . VAL A 1 88 ? -8.688 28.109 -1.921 1 95.38 88 VAL A C 1
ATOM 659 O O . VAL A 1 88 ? -7.5 27.906 -1.656 1 95.38 88 VAL A O 1
ATOM 662 N N . PHE A 1 89 ? -9.156 28.344 -3.107 1 94.81 89 PHE A N 1
ATOM 663 C CA . PHE A 1 89 ? -8.32 28.25 -4.301 1 94.81 89 PHE A CA 1
ATOM 664 C C . PHE A 1 89 ? -8.516 29.469 -5.199 1 94.81 89 PHE A C 1
ATOM 666 O O . PHE A 1 89 ? -9.578 30.094 -5.188 1 94.81 89 PHE A O 1
ATOM 673 N N . ASP A 1 90 ? -7.465 29.766 -5.887 1 96.56 90 ASP A N 1
ATOM 674 C CA . ASP A 1 90 ? -7.562 30.875 -6.812 1 96.56 90 ASP A CA 1
ATOM 675 C C . ASP A 1 90 ? -8.547 30.578 -7.941 1 96.56 90 ASP A C 1
ATOM 677 O O . ASP A 1 90 ? -8.695 29.422 -8.344 1 96.56 90 ASP A O 1
ATOM 681 N N . ARG A 1 91 ? -9.102 31.578 -8.508 1 92.5 91 ARG A N 1
ATOM 682 C CA . ARG A 1 91 ? -10.141 31.453 -9.523 1 92.5 91 ARG A CA 1
ATOM 683 C C . ARG A 1 91 ? -9.617 30.734 -10.758 1 92.5 91 ARG A C 1
ATOM 685 O O . ARG A 1 91 ? -10.352 29.969 -11.398 1 92.5 91 ARG A O 1
ATOM 692 N N . ASN A 1 92 ? -8.422 30.906 -11.047 1 92.38 92 ASN A N 1
ATOM 693 C CA . ASN A 1 92 ? -7.84 30.344 -12.258 1 92.38 92 ASN A CA 1
ATOM 694 C C . ASN A 1 92 ? -7.77 28.828 -12.188 1 92.38 92 ASN A C 1
ATOM 696 O O . ASN A 1 92 ? -7.586 28.172 -13.211 1 92.38 92 ASN A O 1
ATOM 700 N N . THR A 1 93 ? -7.871 28.25 -11.008 1 89.5 93 THR A N 1
ATOM 701 C CA . THR A 1 93 ? -7.793 26.812 -10.859 1 89.5 93 THR A CA 1
ATOM 702 C C . THR A 1 93 ? -9.117 26.156 -11.242 1 89.5 93 THR A C 1
ATOM 704 O O . THR A 1 93 ? -9.164 24.953 -11.547 1 89.5 93 THR A O 1
ATOM 707 N N . GLY A 1 94 ? -10.156 26.969 -11.133 1 87.12 94 GLY A N 1
ATOM 708 C CA . GLY A 1 94 ? -11.477 26.438 -11.406 1 87.12 94 GLY A CA 1
ATOM 709 C C . GLY A 1 94 ? -12.008 25.547 -10.305 1 87.12 94 GLY A C 1
ATOM 710 O O . GLY A 1 94 ? -13 24.844 -10.484 1 87.12 94 GLY A O 1
ATOM 711 N N . LEU A 1 95 ? -11.359 25.531 -9.156 1 85.69 95 LEU A N 1
ATOM 712 C CA . LEU A 1 95 ? -11.727 24.625 -8.078 1 85.69 95 LEU A CA 1
ATOM 713 C C . LEU A 1 95 ? -12.617 25.328 -7.055 1 85.69 95 LEU A C 1
ATOM 715 O O . LEU A 1 95 ? -12.438 26.516 -6.785 1 85.69 95 LEU A O 1
ATOM 719 N N . GLY A 1 96 ? -13.562 24.547 -6.492 1 83.31 96 GLY A N 1
ATOM 720 C CA . GLY A 1 96 ? -14.438 25.062 -5.449 1 83.31 96 GLY A CA 1
ATOM 721 C C . GLY A 1 96 ? -13.805 25.016 -4.066 1 83.31 96 GLY A C 1
ATOM 722 O O . GLY A 1 96 ? -12.781 24.359 -3.873 1 83.31 96 GLY A O 1
ATOM 723 N N . GLU A 1 97 ? -14.523 25.656 -3.203 1 88.56 97 GLU A N 1
ATOM 724 C CA . GLU A 1 97 ? -14.086 25.672 -1.812 1 88.56 97 GLU A CA 1
ATOM 725 C C . GLU A 1 97 ? -14.336 24.328 -1.133 1 88.56 97 GLU A C 1
ATOM 727 O O . GLU A 1 97 ? -15.352 23.688 -1.384 1 88.56 97 GLU A O 1
ATOM 732 N N . ARG A 1 98 ? -13.391 23.922 -0.269 1 87.56 98 ARG A N 1
ATOM 733 C CA . ARG A 1 98 ? -13.547 22.703 0.516 1 87.56 98 ARG A CA 1
ATOM 734 C C . ARG A 1 98 ? -14.055 23.016 1.92 1 87.56 98 ARG A C 1
ATOM 736 O O . ARG A 1 98 ? -13.289 22.953 2.887 1 87.56 98 ARG A O 1
ATOM 743 N N . ASN A 1 99 ? -15.266 23.156 2.025 1 83.5 99 ASN A N 1
ATOM 744 C CA . ASN A 1 99 ? -15.883 23.516 3.295 1 83.5 99 ASN A CA 1
ATOM 745 C C . ASN A 1 99 ? -15.727 22.406 4.336 1 83.5 99 ASN A C 1
ATOM 747 O O . ASN A 1 99 ? -15.852 21.234 4.012 1 83.5 99 ASN A O 1
ATOM 751 N N . GLY A 1 100 ? -15.398 22.734 5.543 1 82.94 100 GLY A N 1
ATOM 752 C CA . GLY A 1 100 ? -15.328 21.797 6.645 1 82.94 100 GLY A CA 1
ATOM 753 C C . GLY A 1 100 ? -13.938 21.25 6.867 1 82.94 100 GLY A C 1
ATOM 754 O O . GLY A 1 100 ? -13.672 20.594 7.879 1 82.94 100 GLY A O 1
ATOM 755 N N . THR A 1 101 ? -13.008 21.594 6.004 1 90.19 101 THR A N 1
ATOM 756 C CA . THR A 1 101 ? -11.672 21.016 6.082 1 90.19 101 THR A CA 1
ATOM 757 C C . THR A 1 101 ? -10.922 21.562 7.297 1 90.19 101 THR A C 1
ATOM 759 O O . THR A 1 101 ? -9.984 20.922 7.789 1 90.19 101 THR A O 1
ATOM 762 N N . ASP A 1 102 ? -11.344 22.719 7.75 1 93.5 102 ASP A N 1
ATOM 763 C CA . ASP A 1 102 ? -10.68 23.297 8.914 1 93.5 102 ASP A CA 1
ATOM 764 C C . ASP A 1 102 ? -10.891 22.438 10.156 1 93.5 102 ASP A C 1
ATOM 766 O O . ASP A 1 102 ? -10.023 22.375 11.031 1 93.5 102 ASP A O 1
ATOM 770 N N . ARG A 1 103 ? -12 21.844 10.195 1 92.62 103 ARG A N 1
ATOM 771 C CA . ARG A 1 103 ? -12.234 20.922 11.297 1 92.62 103 ARG A CA 1
ATOM 772 C C . ARG A 1 103 ? -11.258 19.734 11.242 1 92.62 103 ARG A C 1
ATOM 774 O O . ARG A 1 103 ? -10.711 19.328 12.273 1 92.62 103 ARG A O 1
ATOM 781 N N . ASP A 1 104 ? -11.109 19.219 10.07 1 94 104 ASP A N 1
ATOM 782 C CA . ASP A 1 104 ? -10.117 18.156 9.875 1 94 104 ASP A CA 1
ATOM 783 C C . ASP A 1 104 ? -8.734 18.609 10.32 1 94 104 ASP A C 1
ATOM 785 O O . ASP A 1 104 ? -8.039 17.891 11.039 1 94 104 ASP A O 1
ATOM 789 N N . ARG A 1 105 ? -8.391 19.766 9.891 1 96.5 105 ARG A N 1
ATOM 790 C CA . ARG A 1 105 ? -7.094 20.344 10.234 1 96.5 105 ARG A CA 1
ATOM 791 C C . ARG A 1 105 ? -6.914 20.422 11.75 1 96.5 105 ARG A C 1
ATOM 793 O O . ARG A 1 105 ? -5.895 19.984 12.281 1 96.5 105 ARG A O 1
ATOM 800 N N . ASP A 1 106 ? -7.906 20.938 12.422 1 97.44 106 ASP A N 1
ATOM 801 C CA . ASP A 1 106 ? -7.824 21.125 13.875 1 97.44 106 ASP A CA 1
ATOM 802 C C . ASP A 1 106 ? -7.684 19.766 14.578 1 97.44 106 ASP A C 1
ATOM 804 O O . ASP A 1 106 ? -6.902 19.641 15.523 1 97.44 106 ASP A O 1
ATOM 808 N N . GLN A 1 107 ? -8.367 18.828 14.141 1 96.75 107 GLN A N 1
ATOM 809 C CA . GLN A 1 107 ? -8.359 17.516 14.781 1 96.75 107 GLN A CA 1
ATOM 810 C C . GLN A 1 107 ? -7.023 16.812 14.578 1 96.75 107 GLN A C 1
ATOM 812 O O . GLN A 1 107 ? -6.48 16.219 15.516 1 96.75 107 GLN A O 1
ATOM 817 N N . VAL A 1 108 ? -6.52 16.891 13.414 1 97.56 108 VAL A N 1
ATOM 818 C CA . VAL A 1 108 ? -5.27 16.188 13.156 1 97.56 108 VAL A CA 1
ATOM 819 C C . VAL A 1 108 ? -4.113 16.922 13.836 1 97.56 108 VAL A C 1
ATOM 821 O O . VAL A 1 108 ? -3.154 16.312 14.297 1 97.56 108 VAL A O 1
ATOM 824 N N . GLN A 1 109 ? -4.219 18.266 13.852 1 98.56 109 GLN A N 1
ATOM 825 C CA . GLN A 1 109 ? -3.205 19.016 14.586 1 98.56 109 GLN A CA 1
ATOM 826 C C . GLN A 1 109 ? -3.15 18.594 16.047 1 98.56 109 GLN A C 1
ATOM 828 O O . GLN A 1 109 ? -2.076 18.297 16.578 1 98.56 109 GLN A O 1
ATOM 833 N N . GLN A 1 110 ? -4.262 18.531 16.641 1 98.38 110 GLN A N 1
ATOM 834 C CA . GLN A 1 110 ? -4.336 18.125 18.047 1 98.38 110 GLN A CA 1
ATOM 835 C C . GLN A 1 110 ? -3.809 16.703 18.234 1 98.38 110 GLN A C 1
ATOM 837 O O . GLN A 1 110 ? -3.033 16.438 19.156 1 98.38 110 GLN A O 1
ATOM 842 N N . LEU A 1 111 ? -4.207 15.82 17.422 1 98.12 111 LEU A N 1
ATOM 843 C CA . LEU A 1 111 ? -3.811 14.414 17.5 1 98.12 111 LEU A CA 1
ATOM 844 C C . LEU A 1 111 ? -2.295 14.273 17.422 1 98.12 111 LEU A C 1
ATOM 846 O O . LEU A 1 111 ? -1.68 13.641 18.281 1 98.12 111 LEU A O 1
ATOM 850 N N . PHE A 1 112 ? -1.67 14.891 16.438 1 98.44 112 PHE A N 1
ATOM 851 C CA . PHE A 1 112 ? -0.245 14.688 16.219 1 98.44 112 PHE A CA 1
ATOM 852 C C . PHE A 1 112 ? 0.583 15.422 17.266 1 98.44 112 PHE A C 1
ATOM 854 O O . PHE A 1 112 ? 1.688 14.992 17.609 1 98.44 112 PHE A O 1
ATOM 861 N N . GLU A 1 113 ? 0.076 16.5 17.781 1 98.19 113 GLU A N 1
ATOM 862 C CA . GLU A 1 113 ? 0.719 17.109 18.938 1 98.19 113 GLU A CA 1
ATOM 863 C C . GLU A 1 113 ? 0.683 16.188 20.156 1 98.19 113 GLU A C 1
ATOM 865 O O . GLU A 1 113 ? 1.688 16.016 20.844 1 98.19 113 GLU A O 1
ATOM 870 N N . GLN A 1 114 ? -0.441 15.562 20.344 1 96.88 114 GLN A N 1
ATOM 871 C CA . GLN A 1 114 ? -0.589 14.617 21.453 1 96.88 114 GLN A CA 1
ATOM 872 C C . GLN A 1 114 ? 0.337 13.414 21.281 1 96.88 114 GLN A C 1
ATOM 874 O O . GLN A 1 114 ? 0.814 12.844 22.266 1 96.88 114 GLN A O 1
ATOM 879 N N . LEU A 1 115 ? 0.581 13.055 20.078 1 97.12 115 LEU A N 1
ATOM 880 C CA . LEU A 1 115 ? 1.446 11.914 19.766 1 97.12 115 LEU A CA 1
ATOM 881 C C . LEU A 1 115 ? 2.916 12.305 19.891 1 97.12 115 LEU A C 1
ATOM 883 O O . LEU A 1 115 ? 3.801 11.469 19.688 1 97.12 115 LEU A O 1
ATOM 887 N N . GLY A 1 116 ? 3.229 13.586 20.078 1 96.81 116 GLY A N 1
ATOM 888 C CA . GLY A 1 116 ? 4.582 14.008 20.406 1 96.81 116 GLY A CA 1
ATOM 889 C C . GLY A 1 116 ? 5.297 14.648 19.219 1 96.81 116 GLY A C 1
ATOM 890 O O . GLY A 1 116 ? 6.504 14.891 19.281 1 96.81 116 GLY A O 1
ATOM 891 N N . PHE A 1 117 ? 4.57 14.961 18.172 1 98.12 117 PHE A N 1
ATOM 892 C CA . PHE A 1 117 ? 5.191 15.594 17.016 1 98.12 117 PHE A CA 1
ATOM 893 C C . PHE A 1 117 ? 5.293 17.094 17.219 1 98.12 117 PHE A C 1
ATOM 895 O O . PHE A 1 117 ? 4.492 17.688 17.938 1 98.12 117 PHE A O 1
ATOM 902 N N . GLN A 1 118 ? 6.316 17.672 16.609 1 98.25 118 GLN A N 1
ATOM 903 C CA . GLN A 1 118 ? 6.332 19.125 16.391 1 98.25 118 GLN A CA 1
ATOM 904 C C . GLN A 1 118 ? 5.539 19.484 15.141 1 98.25 118 GLN A C 1
ATOM 906 O O . GLN A 1 118 ? 6.012 19.297 14.016 1 98.25 118 GLN A O 1
ATOM 911 N N . VAL A 1 119 ? 4.383 20.141 15.383 1 98.75 119 VAL A N 1
ATOM 912 C CA . VAL A 1 119 ? 3.424 20.266 14.289 1 98.75 119 VAL A CA 1
ATOM 913 C C . VAL A 1 119 ? 3.475 21.688 13.719 1 98.75 119 VAL A C 1
ATOM 915 O O . VAL A 1 119 ? 3.477 22.672 14.469 1 98.75 119 VAL A O 1
ATOM 918 N N . LYS A 1 120 ? 3.574 21.812 12.43 1 98.75 120 LYS A N 1
ATOM 919 C CA . LYS A 1 120 ? 3.416 23.062 11.688 1 98.75 120 LYS A CA 1
ATOM 920 C C . LYS A 1 120 ? 2.217 22.984 10.75 1 98.75 120 LYS A C 1
ATOM 922 O O . LYS A 1 120 ? 2.09 22.047 9.961 1 98.75 120 LYS A O 1
ATOM 927 N N . VAL A 1 121 ? 1.353 23.984 10.836 1 98.81 121 VAL A N 1
ATOM 928 C CA . VAL A 1 121 ? 0.164 24.031 9.984 1 98.81 121 VAL A CA 1
ATOM 929 C C . VAL A 1 121 ? 0.35 25.078 8.891 1 98.81 121 VAL A C 1
ATOM 931 O O . VAL A 1 121 ? 0.732 26.219 9.172 1 98.81 121 VAL A O 1
ATOM 934 N N . CYS A 1 122 ? 0.101 24.688 7.637 1 98.75 122 CYS A N 1
ATOM 935 C CA . CYS A 1 122 ? 0.191 25.562 6.469 1 98.75 122 CYS A CA 1
ATOM 936 C C . CYS A 1 122 ? -1.159 25.672 5.77 1 98.75 122 CYS A C 1
ATOM 938 O O . CYS A 1 122 ? -1.558 24.781 5.027 1 98.75 122 CYS A O 1
ATOM 940 N N . ASN A 1 123 ? -1.852 26.812 5.949 1 98.56 123 ASN A N 1
ATOM 941 C CA . ASN A 1 123 ? -3.176 27.016 5.371 1 98.56 123 ASN A CA 1
ATOM 942 C C . ASN A 1 123 ? -3.102 27.734 4.027 1 98.56 123 ASN A C 1
ATOM 944 O O . ASN A 1 123 ? -2.541 28.828 3.936 1 98.56 123 ASN A O 1
ATOM 948 N N . ASN A 1 124 ? -3.654 27.125 3.014 1 98.25 124 ASN A N 1
ATOM 949 C CA . ASN A 1 124 ? -3.857 27.734 1.701 1 98.25 124 ASN A CA 1
ATOM 950 C C . ASN A 1 124 ? -2.547 28.234 1.109 1 98.25 124 ASN A C 1
ATOM 952 O O . ASN A 1 124 ? -2.469 29.391 0.658 1 98.25 124 ASN A O 1
ATOM 956 N N . TYR A 1 125 ? -1.542 27.375 1.205 1 98.62 125 TYR A N 1
ATOM 957 C CA . TYR A 1 125 ? -0.239 27.719 0.651 1 98.62 125 TYR A CA 1
ATOM 958 C C . TYR A 1 125 ? -0.25 27.625 -0.87 1 98.62 125 TYR A C 1
ATOM 960 O O . TYR A 1 125 ? -0.923 26.766 -1.44 1 98.62 125 TYR A O 1
ATOM 968 N N . THR A 1 126 ? 0.479 28.547 -1.497 1 98.44 126 THR A N 1
ATOM 969 C CA . THR A 1 126 ? 0.721 28.453 -2.932 1 98.44 126 THR A CA 1
ATOM 970 C C . THR A 1 126 ? 1.665 27.297 -3.242 1 98.44 126 THR A C 1
ATOM 972 O O . THR A 1 126 ? 2.311 26.75 -2.342 1 98.44 126 THR A O 1
ATOM 975 N N . VAL A 1 127 ? 1.735 26.938 -4.512 1 98.19 127 VAL A N 1
ATOM 976 C CA . VAL A 1 127 ? 2.641 25.875 -4.949 1 98.19 127 VAL A CA 1
ATOM 977 C C . VAL A 1 127 ? 4.07 26.219 -4.543 1 98.19 127 VAL A C 1
ATOM 979 O O . VAL A 1 127 ? 4.797 25.375 -4.016 1 98.19 127 VAL A O 1
ATOM 982 N N . ALA A 1 128 ? 4.457 27.438 -4.762 1 98.44 128 ALA A N 1
ATOM 983 C CA . ALA A 1 128 ? 5.805 27.875 -4.414 1 98.44 128 ALA A CA 1
ATOM 984 C C . ALA A 1 128 ? 6.059 27.734 -2.916 1 98.44 128 ALA A C 1
ATOM 986 O O . ALA A 1 128 ? 7.125 27.281 -2.496 1 98.44 128 ALA A O 1
ATOM 987 N N . SER A 1 129 ? 5.121 28.109 -2.127 1 98.62 129 SER A N 1
ATOM 988 C CA . SER A 1 129 ? 5.262 28.047 -0.675 1 98.62 129 SER A CA 1
ATOM 989 C C . SER A 1 129 ? 5.316 26.594 -0.195 1 98.62 129 SER A C 1
ATOM 991 O O . SER A 1 129 ? 6.059 26.281 0.736 1 98.62 129 SER A O 1
ATOM 993 N N . ILE A 1 130 ? 4.508 25.734 -0.798 1 98.62 130 ILE A N 1
ATOM 994 C CA . ILE A 1 130 ? 4.539 24.312 -0.467 1 98.62 130 ILE A CA 1
ATOM 995 C C . ILE A 1 130 ? 5.934 23.75 -0.729 1 98.62 130 ILE A C 1
ATOM 997 O O . ILE A 1 130 ? 6.52 23.109 0.139 1 98.62 130 ILE A O 1
ATOM 1001 N N . LYS A 1 131 ? 6.406 24.047 -1.912 1 97.94 131 LYS A N 1
ATOM 1002 C CA . LYS A 1 131 ? 7.719 23.531 -2.299 1 97.94 131 LYS A CA 1
ATOM 1003 C C . LYS A 1 131 ? 8.805 24.047 -1.362 1 97.94 131 LYS A C 1
ATOM 1005 O O . LYS A 1 131 ? 9.703 23.297 -0.967 1 97.94 131 LYS A O 1
ATOM 1010 N N . ALA A 1 132 ? 8.727 25.266 -1.016 1 98.19 132 ALA A N 1
ATOM 1011 C CA . ALA A 1 132 ? 9.711 25.859 -0.114 1 98.19 132 ALA A CA 1
ATOM 1012 C C . ALA A 1 132 ? 9.688 25.172 1.249 1 98.19 132 ALA A C 1
ATOM 1014 O O . ALA A 1 132 ? 10.742 24.859 1.811 1 98.19 132 ALA A O 1
ATOM 1015 N N . GLU A 1 133 ? 8.508 24.953 1.761 1 98.19 133 GLU A N 1
ATOM 1016 C CA . GLU A 1 133 ? 8.367 24.312 3.07 1 98.19 133 GLU A CA 1
ATOM 1017 C C . GLU A 1 133 ? 8.906 22.891 3.055 1 98.19 133 GLU A C 1
ATOM 1019 O O . GLU A 1 133 ? 9.594 22.469 3.984 1 98.19 133 GLU A O 1
ATOM 1024 N N . ILE A 1 134 ? 8.562 22.156 2.033 1 97.81 134 ILE A N 1
ATOM 1025 C CA . ILE A 1 134 ? 8.992 20.766 1.911 1 97.81 134 ILE A CA 1
ATOM 1026 C C . ILE A 1 134 ? 10.516 20.703 1.776 1 97.81 134 ILE A C 1
ATOM 1028 O O . ILE A 1 134 ? 11.164 19.875 2.41 1 97.81 134 ILE A O 1
ATOM 1032 N N . GLN A 1 135 ? 11.055 21.609 0.998 1 96.12 135 GLN A N 1
ATOM 1033 C CA . GLN A 1 135 ? 12.5 21.641 0.818 1 96.12 135 GLN A CA 1
ATOM 1034 C C . GLN A 1 135 ? 13.211 22.016 2.113 1 96.12 135 GLN A C 1
ATOM 1036 O O . GLN A 1 135 ? 14.25 21.453 2.447 1 96.12 135 GLN A O 1
ATOM 1041 N N . ASP A 1 136 ? 12.633 22.953 2.76 1 96.75 136 ASP A N 1
ATOM 1042 C CA . ASP A 1 136 ? 13.203 23.328 4.047 1 96.75 136 ASP A CA 1
ATOM 1043 C C . ASP A 1 136 ? 13.164 22.172 5.035 1 96.75 136 ASP A C 1
ATOM 1045 O O . ASP A 1 136 ? 14.133 21.922 5.758 1 96.75 136 ASP A O 1
ATOM 1049 N N . LEU A 1 137 ? 12.102 21.453 5.035 1 96.81 137 LEU A N 1
ATOM 1050 C CA . LEU A 1 137 ? 11.945 20.312 5.922 1 96.81 137 LEU A CA 1
ATOM 1051 C C . LEU A 1 137 ? 12.914 19.188 5.547 1 96.81 137 LEU A C 1
ATOM 1053 O O . LEU A 1 137 ? 13.469 18.531 6.422 1 96.81 137 LEU A O 1
ATOM 1057 N N . ALA A 1 138 ? 13.109 19 4.309 1 94.81 138 ALA A N 1
ATOM 1058 C CA . ALA A 1 138 ? 13.953 17.906 3.818 1 94.81 138 ALA A CA 1
ATOM 1059 C C . ALA A 1 138 ? 15.43 18.25 3.959 1 94.81 138 ALA A C 1
ATOM 1061 O O . ALA A 1 138 ? 16.234 17.422 4.383 1 94.81 138 ALA A O 1
ATOM 1062 N N . PHE A 1 139 ? 15.812 19.531 3.684 1 92.38 139 PHE A N 1
ATOM 1063 C CA . PHE A 1 139 ? 17.219 19.859 3.533 1 92.38 139 PHE A CA 1
ATOM 1064 C C . PHE A 1 139 ? 17.656 20.891 4.57 1 92.38 139 PHE A C 1
ATOM 1066 O O . PHE A 1 139 ? 18.844 21.016 4.863 1 92.38 139 PHE A O 1
ATOM 1073 N N . GLY A 1 140 ? 16.797 21.625 4.996 1 93.31 140 GLY A N 1
ATOM 1074 C CA . GLY A 1 140 ? 17.125 22.672 5.941 1 93.31 140 GLY A CA 1
ATOM 1075 C C . GLY A 1 140 ? 17 22.234 7.387 1 93.31 140 GLY A C 1
ATOM 1076 O O . GLY A 1 140 ? 17.5 22.922 8.289 1 93.31 140 GLY A O 1
ATOM 1077 N N . THR A 1 141 ? 16.344 21.172 7.621 1 95.25 141 THR A N 1
ATOM 1078 C CA . THR A 1 141 ? 16.078 20.703 8.977 1 95.25 141 THR A CA 1
ATOM 1079 C C . THR A 1 141 ? 16.906 19.453 9.281 1 95.25 141 THR A C 1
ATOM 1081 O O . THR A 1 141 ? 17.016 18.562 8.445 1 95.25 141 THR A O 1
ATOM 1084 N N . ASP A 1 142 ? 17.5 19.406 10.453 1 95.81 142 ASP A N 1
ATOM 1085 C CA . ASP A 1 142 ? 18.219 18.234 10.922 1 95.81 142 ASP A CA 1
ATOM 1086 C C . ASP A 1 142 ? 17.297 17.281 11.68 1 95.81 142 ASP A C 1
ATOM 1088 O O . ASP A 1 142 ? 16.766 17.641 12.734 1 95.81 142 ASP A O 1
ATOM 1092 N N . HIS A 1 143 ? 17.125 16.078 11.211 1 96.75 143 HIS A N 1
ATOM 1093 C CA . HIS A 1 143 ? 16.219 15.094 11.797 1 96.75 143 HIS A CA 1
ATOM 1094 C C . HIS A 1 143 ? 17 14.039 12.578 1 96.75 143 HIS A C 1
ATOM 1096 O O . HIS A 1 143 ? 16.438 13 12.953 1 96.75 143 HIS A O 1
ATOM 1102 N N . SER A 1 144 ? 18.234 14.203 12.867 1 95.06 144 SER A N 1
ATOM 1103 C CA . SER A 1 144 ? 19.094 13.195 13.484 1 95.06 144 SER A CA 1
ATOM 1104 C C . SER A 1 144 ? 18.531 12.742 14.828 1 95.06 144 SER A C 1
ATOM 1106 O O . SER A 1 144 ? 18.609 11.562 15.18 1 95.06 144 SER A O 1
ATOM 1108 N N . ASP A 1 145 ? 17.922 13.633 15.469 1 96.19 145 ASP A N 1
ATOM 1109 C CA . ASP A 1 145 ? 17.422 13.312 16.812 1 96.19 145 ASP A CA 1
ATOM 1110 C C . ASP A 1 145 ? 15.914 13.047 16.781 1 96.19 145 ASP A C 1
ATOM 1112 O O . ASP A 1 145 ? 15.25 13.109 17.812 1 96.19 145 ASP A O 1
ATOM 1116 N N . CYS A 1 146 ? 15.406 12.82 15.648 1 96.75 146 CYS A N 1
ATOM 1117 C CA . CYS A 1 146 ? 13.984 12.523 15.484 1 96.75 146 CYS A CA 1
ATOM 1118 C C . CYS A 1 146 ? 13.773 11.062 15.133 1 96.75 146 CYS A C 1
ATOM 1120 O O . CYS A 1 146 ? 14.609 10.445 14.469 1 96.75 146 CYS A O 1
ATOM 1122 N N . ASP A 1 147 ? 12.656 10.523 15.531 1 97 147 ASP A N 1
ATOM 1123 C CA . ASP A 1 147 ? 12.305 9.141 15.227 1 97 147 ASP A CA 1
ATOM 1124 C C . ASP A 1 147 ? 11.766 9.008 13.805 1 97 147 ASP A C 1
ATOM 1126 O O . ASP A 1 147 ? 12.039 8.023 13.125 1 97 147 ASP A O 1
ATOM 1130 N N . MET A 1 148 ? 11 9.977 13.398 1 97.5 148 MET A N 1
ATOM 1131 C CA . MET A 1 148 ? 10.273 9.836 12.141 1 97.5 148 MET A CA 1
ATOM 1132 C C . MET A 1 148 ? 9.781 11.188 11.641 1 97.5 148 MET A C 1
ATOM 1134 O O . MET A 1 148 ? 10.055 12.219 12.258 1 97.5 148 MET A O 1
ATOM 1138 N N . LEU A 1 149 ? 9.195 11.188 10.461 1 97.94 149 LEU A N 1
ATOM 1139 C CA . LEU A 1 149 ? 8.594 12.344 9.812 1 97.94 149 LEU A CA 1
ATOM 1140 C C . LEU A 1 149 ? 7.148 12.055 9.414 1 97.94 149 LEU A C 1
ATOM 1142 O O . LEU A 1 149 ? 6.828 10.945 8.992 1 97.94 149 LEU A O 1
ATOM 1146 N N . ALA A 1 150 ? 6.258 13.102 9.594 1 98.5 150 ALA A N 1
ATOM 1147 C CA . ALA A 1 150 ? 4.879 12.984 9.125 1 98.5 150 ALA A CA 1
ATOM 1148 C C . ALA A 1 150 ? 4.488 14.188 8.266 1 98.5 150 ALA A C 1
ATOM 1150 O O . ALA A 1 150 ? 4.812 15.328 8.609 1 98.5 150 ALA A O 1
ATOM 1151 N N . VAL A 1 151 ? 3.857 13.922 7.125 1 98.38 151 VAL A N 1
ATOM 1152 C CA . VAL A 1 151 ? 3.295 14.945 6.258 1 98.38 151 VAL A CA 1
ATOM 1153 C C . VAL A 1 151 ? 1.815 14.664 6.008 1 98.38 151 VAL A C 1
ATOM 1155 O O . VAL A 1 151 ? 1.452 13.57 5.566 1 98.38 151 VAL A O 1
ATOM 1158 N N . ILE A 1 152 ? 0.959 15.609 6.352 1 97.94 152 ILE A N 1
ATOM 1159 C CA . ILE A 1 152 ? -0.474 15.516 6.094 1 97.94 152 ILE A CA 1
ATOM 1160 C C . ILE A 1 152 ? -0.873 16.547 5.043 1 97.94 152 ILE A C 1
ATOM 1162 O O . ILE A 1 152 ? -0.582 17.734 5.188 1 97.94 152 ILE A O 1
ATOM 1166 N N . PHE A 1 153 ? -1.468 16.094 4 1 96.44 153 PHE A N 1
ATOM 1167 C CA . PHE A 1 153 ? -1.847 16.969 2.896 1 96.44 153 PHE A CA 1
ATOM 1168 C C . PHE A 1 153 ? -3.336 16.859 2.596 1 96.44 153 PHE A C 1
ATOM 1170 O O . PHE A 1 153 ? -3.801 15.805 2.148 1 96.44 153 PHE A O 1
ATOM 1177 N N . MET A 1 154 ? -4.074 17.891 2.871 1 94.5 154 MET A N 1
ATOM 1178 C CA . MET A 1 154 ? -5.516 17.906 2.639 1 94.5 154 MET A CA 1
ATOM 1179 C C . MET A 1 154 ? -5.883 18.969 1.604 1 94.5 154 MET A C 1
ATOM 1181 O O . MET A 1 154 ? -5.754 20.172 1.861 1 94.5 154 MET A O 1
ATOM 1185 N N . SER A 1 155 ? -6.309 18.578 0.403 1 93.19 155 SER A N 1
ATOM 1186 C CA . SER A 1 155 ? -6.629 19.469 -0.709 1 93.19 155 SER A CA 1
ATOM 1187 C C . SER A 1 155 ? -7.465 18.75 -1.766 1 93.19 155 SER A C 1
ATOM 1189 O O . SER A 1 155 ? -8.164 17.781 -1.46 1 93.19 155 SER A O 1
ATOM 1191 N N . HIS A 1 156 ? -7.609 19.406 -2.938 1 87.56 156 HIS A N 1
ATOM 1192 C CA . HIS A 1 156 ? -8.078 18.719 -4.141 1 87.56 156 HIS A CA 1
ATOM 1193 C C . HIS A 1 156 ? -6.945 17.969 -4.82 1 87.56 156 HIS A C 1
ATOM 1195 O O . HIS A 1 156 ? -5.773 18.297 -4.645 1 87.56 156 HIS A O 1
ATOM 1201 N N . GLY A 1 157 ? -7.383 16.922 -5.445 1 82.44 157 GLY A N 1
ATOM 1202 C CA . GLY A 1 157 ? -6.395 16.125 -6.145 1 82.44 157 GLY A CA 1
ATOM 1203 C C . GLY A 1 157 ? -7.004 15.148 -7.137 1 82.44 157 GLY A C 1
ATOM 1204 O O . GLY A 1 157 ? -8.188 14.82 -7.043 1 82.44 157 GLY A O 1
ATOM 1205 N N . GLU A 1 158 ? -6.148 14.883 -8.195 1 68.81 158 GLU A N 1
ATOM 1206 C CA . GLU A 1 158 ? -6.5 13.867 -9.188 1 68.81 158 GLU A CA 1
ATOM 1207 C C . GLU A 1 158 ? -5.266 13.102 -9.648 1 68.81 158 GLU A C 1
ATOM 1209 O O . GLU A 1 158 ? -4.199 13.688 -9.836 1 68.81 158 GLU A O 1
ATOM 1214 N N . GLN A 1 159 ? -5.539 11.672 -9.789 1 63.16 159 GLN A N 1
ATOM 1215 C CA . GLN A 1 159 ? -4.539 10.766 -10.352 1 63.16 159 GLN A CA 1
ATOM 1216 C C . GLN A 1 159 ? -3.174 10.984 -9.703 1 63.16 159 GLN A C 1
ATOM 1218 O O . GLN A 1 159 ? -2.625 10.078 -9.078 1 63.16 159 GLN A O 1
ATOM 1223 N N . ASP A 1 160 ? -2.453 11.914 -9.453 1 74.69 160 ASP A N 1
ATOM 1224 C CA . ASP A 1 160 ? -1.132 12.078 -8.859 1 74.69 160 ASP A CA 1
ATOM 1225 C C . ASP A 1 160 ? -0.783 13.555 -8.688 1 74.69 160 ASP A C 1
ATOM 1227 O O . ASP A 1 160 ? 0.388 13.906 -8.531 1 74.69 160 ASP A O 1
ATOM 1231 N N . ILE A 1 161 ? -1.769 14.281 -8.703 1 85.25 161 ILE A N 1
ATOM 1232 C CA . ILE A 1 161 ? -1.477 15.695 -8.477 1 85.25 161 ILE A CA 1
ATOM 1233 C C . ILE A 1 161 ? -2.178 16.156 -7.203 1 85.25 161 ILE A C 1
ATOM 1235 O O . ILE A 1 161 ? -3.26 15.68 -6.867 1 85.25 161 ILE A O 1
ATOM 1239 N N . LEU A 1 162 ? -1.565 17.094 -6.551 1 91.5 162 LEU A N 1
ATOM 1240 C CA . LEU A 1 162 ? -2.105 17.766 -5.371 1 91.5 162 LEU A CA 1
ATOM 1241 C C . LEU A 1 162 ? -2.176 19.266 -5.586 1 91.5 162 LEU A C 1
ATOM 1243 O O . LEU A 1 162 ? -1.192 19.891 -6 1 91.5 162 LEU A O 1
ATOM 1247 N N . TRP A 1 163 ? -3.324 19.828 -5.289 1 92.94 163 TRP A N 1
ATOM 1248 C CA . TRP A 1 163 ? -3.525 21.234 -5.598 1 92.94 163 TRP A CA 1
ATOM 1249 C C . TRP A 1 163 ? -3.082 22.109 -4.43 1 92.94 163 TRP A C 1
ATOM 1251 O O . TRP A 1 163 ? -3.428 21.844 -3.277 1 92.94 163 TRP A O 1
ATOM 1261 N N . GLY A 1 164 ? -2.264 23.094 -4.742 1 96.56 164 GLY A N 1
ATOM 1262 C CA . GLY A 1 164 ? -2.121 24.266 -3.885 1 96.56 164 GLY A CA 1
ATOM 1263 C C . GLY A 1 164 ? -3.15 25.344 -4.164 1 96.56 164 GLY A C 1
ATOM 1264 O O . GLY A 1 164 ? -4.121 25.109 -4.887 1 96.56 164 GLY A O 1
ATOM 1265 N N . LYS A 1 165 ? -2.926 26.453 -3.594 1 97.44 165 LYS A N 1
ATOM 1266 C CA . LYS A 1 165 ? -3.883 27.547 -3.73 1 97.44 165 LYS A CA 1
ATOM 1267 C C . LYS A 1 165 ? -3.973 28.016 -5.18 1 97.44 165 LYS A C 1
ATOM 1269 O O . LYS A 1 165 ? -5.059 28.328 -5.668 1 97.44 165 LYS A O 1
ATOM 1274 N N . ASP A 1 166 ? -2.9 28.016 -5.906 1 97.81 166 ASP A N 1
ATOM 1275 C CA . ASP A 1 166 ? -2.811 28.703 -7.191 1 97.81 166 ASP A CA 1
ATOM 1276 C C . ASP A 1 166 ? -2.471 27.719 -8.312 1 97.81 166 ASP A C 1
ATOM 1278 O O . ASP A 1 166 ? -2.422 28.109 -9.484 1 97.81 166 ASP A O 1
ATOM 1282 N N . GLY A 1 167 ? -2.146 26.531 -8.016 1 96.12 167 GLY A N 1
ATOM 1283 C CA . GLY A 1 167 ? -1.734 25.5 -8.953 1 96.12 167 GLY A CA 1
ATOM 1284 C C . GLY A 1 167 ? -1.588 24.141 -8.32 1 96.12 167 GLY A C 1
ATOM 1285 O O . GLY A 1 167 ? -2.182 23.859 -7.273 1 96.12 167 GLY A O 1
ATOM 1286 N N . HIS A 1 168 ? -0.904 23.297 -9.078 1 94.19 168 HIS A N 1
ATOM 1287 C CA . HIS A 1 168 ? -0.784 21.953 -8.531 1 94.19 168 HIS A CA 1
ATOM 1288 C C . HIS A 1 168 ? 0.654 21.453 -8.617 1 94.19 168 HIS A C 1
ATOM 1290 O O . HIS A 1 168 ? 1.475 22.016 -9.336 1 94.19 168 HIS A O 1
ATOM 1296 N N . ILE A 1 169 ? 0.99 20.469 -7.797 1 93.88 169 ILE A N 1
ATOM 1297 C CA . ILE A 1 169 ? 2.262 19.766 -7.812 1 93.88 169 ILE A CA 1
ATOM 1298 C C . ILE A 1 169 ? 2.01 18.266 -7.992 1 93.88 169 ILE A C 1
ATOM 1300 O O . ILE A 1 169 ? 0.922 17.766 -7.691 1 93.88 169 ILE A O 1
ATOM 1304 N N . LYS A 1 170 ? 3.033 17.641 -8.508 1 89.06 170 LYS A N 1
ATOM 1305 C CA . LYS A 1 170 ? 2.971 16.188 -8.508 1 89.06 170 LYS A CA 1
ATOM 1306 C C . LYS A 1 170 ? 3.189 15.625 -7.102 1 89.06 170 LYS A C 1
ATOM 1308 O O . LYS A 1 170 ? 4.074 16.094 -6.375 1 89.06 170 LYS A O 1
ATOM 1313 N N . ALA A 1 171 ? 2.385 14.633 -6.766 1 88.06 171 ALA A N 1
ATOM 1314 C CA . ALA A 1 171 ? 2.482 14.047 -5.43 1 88.06 171 ALA A CA 1
ATOM 1315 C C . ALA A 1 171 ? 3.871 13.461 -5.188 1 88.06 171 ALA A C 1
ATOM 1317 O O . ALA A 1 171 ? 4.367 13.469 -4.059 1 88.06 171 ALA A O 1
ATOM 1318 N N . GLU A 1 172 ? 4.52 12.992 -6.25 1 86 172 GLU A N 1
ATOM 1319 C CA . GLU A 1 172 ? 5.844 12.383 -6.145 1 86 172 GLU A CA 1
ATOM 1320 C C . GLU A 1 172 ? 6.855 13.367 -5.562 1 86 172 GLU A C 1
ATOM 1322 O O . GLU A 1 172 ? 7.855 12.961 -4.969 1 86 172 GLU A O 1
ATOM 1327 N N . PHE A 1 173 ? 6.594 14.625 -5.797 1 89.81 173 PHE A N 1
ATOM 1328 C CA . PHE A 1 173 ? 7.488 15.641 -5.258 1 89.81 173 PHE A CA 1
ATOM 1329 C C . PHE A 1 173 ? 7.594 15.516 -3.742 1 89.81 173 PHE A C 1
ATOM 1331 O O . PHE A 1 173 ? 8.68 15.672 -3.178 1 89.81 173 PHE A O 1
ATOM 1338 N N . LEU A 1 174 ? 6.512 15.219 -3.094 1 91.81 174 LEU A N 1
ATOM 1339 C CA . LEU A 1 174 ? 6.5 15.078 -1.642 1 91.81 174 LEU A CA 1
ATOM 1340 C C . LEU A 1 174 ? 7.383 13.914 -1.206 1 91.81 174 LEU A C 1
ATOM 1342 O O . LEU A 1 174 ? 8.188 14.047 -0.28 1 91.81 174 LEU A O 1
ATOM 1346 N N . PHE A 1 175 ? 7.301 12.867 -1.891 1 88.94 175 PHE A N 1
ATOM 1347 C CA . PHE A 1 175 ? 7.973 11.641 -1.488 1 88.94 175 PHE A CA 1
ATOM 1348 C C . PHE A 1 175 ? 9.453 11.695 -1.841 1 88.94 175 PHE A C 1
ATOM 1350 O O . PHE A 1 175 ? 10.305 11.305 -1.037 1 88.94 175 PHE A O 1
ATOM 1357 N N . GLU A 1 176 ? 9.734 12.234 -2.951 1 86.62 176 GLU A N 1
ATOM 1358 C CA . GLU A 1 176 ? 11.094 12.258 -3.465 1 86.62 176 GLU A CA 1
ATOM 1359 C C . GLU A 1 176 ? 11.984 13.172 -2.627 1 86.62 176 GLU A C 1
ATOM 1361 O O . GLU A 1 176 ? 13.188 12.922 -2.494 1 86.62 176 GLU A O 1
ATOM 1366 N N . SER A 1 177 ? 11.43 14.125 -2.068 1 91.19 177 SER A N 1
ATOM 1367 C CA . SER A 1 177 ? 12.195 15.102 -1.3 1 91.19 177 SER A CA 1
ATOM 1368 C C . SER A 1 177 ? 12.812 14.469 -0.059 1 91.19 177 SER A C 1
ATOM 1370 O O . SER A 1 177 ? 13.844 14.93 0.436 1 91.19 177 SER A O 1
ATOM 1372 N N . PHE A 1 178 ? 12.273 13.328 0.369 1 92.12 178 PHE A N 1
ATOM 1373 C CA . PHE A 1 178 ? 12.727 12.773 1.642 1 92.12 178 PHE A CA 1
ATOM 1374 C C . PHE A 1 178 ? 13.414 11.438 1.438 1 92.12 178 PHE A C 1
ATOM 1376 O O . PHE A 1 178 ? 13.625 10.688 2.395 1 92.12 178 PHE A O 1
ATOM 1383 N N . GLN A 1 179 ? 13.758 11.172 0.252 1 83.69 179 GLN A N 1
ATOM 1384 C CA . GLN A 1 179 ? 14.523 9.961 -0.001 1 83.69 179 GLN A CA 1
ATOM 1385 C C . GLN A 1 179 ? 15.883 10.008 0.684 1 83.69 179 GLN A C 1
ATOM 1387 O O . GLN A 1 179 ? 16.453 11.086 0.858 1 83.69 179 GLN A O 1
ATOM 1392 N N . GLY A 1 180 ? 16.453 8.859 1.081 1 71.19 180 GLY A N 1
ATOM 1393 C CA . GLY A 1 180 ? 17.656 8.727 1.885 1 71.19 180 GLY A CA 1
ATOM 1394 C C . GLY A 1 180 ? 18.859 9.422 1.277 1 71.19 180 GLY A C 1
ATOM 1395 O O . GLY A 1 180 ? 19.672 10 1.996 1 71.19 180 GLY A O 1
ATOM 1396 N N . ASP A 1 181 ? 18.906 9.43 -0.001 1 71.06 181 ASP A N 1
ATOM 1397 C CA . ASP A 1 181 ? 20.047 10.062 -0.642 1 71.06 181 ASP A CA 1
ATOM 1398 C C . ASP A 1 181 ? 19.938 11.586 -0.598 1 71.06 181 ASP A C 1
ATOM 1400 O O . ASP A 1 181 ? 20.953 12.289 -0.622 1 71.06 181 ASP A O 1
ATOM 1404 N N . GLN A 1 182 ? 18.734 12.016 -0.463 1 77.19 182 GLN A N 1
ATOM 1405 C CA . GLN A 1 182 ? 18.484 13.453 -0.435 1 77.19 182 GLN A CA 1
ATOM 1406 C C . GLN A 1 182 ? 18.438 13.977 0.999 1 77.19 182 GLN A C 1
ATOM 1408 O O . GLN A 1 182 ? 18.938 15.062 1.287 1 77.19 182 GLN A O 1
ATOM 1413 N N . CYS A 1 183 ? 17.812 13.188 1.849 1 86.75 183 CYS A N 1
ATOM 1414 C CA . CYS A 1 183 ? 17.672 13.562 3.25 1 86.75 183 CYS A CA 1
ATOM 1415 C C . CYS A 1 183 ? 18.328 12.531 4.16 1 86.75 183 CYS A C 1
ATOM 1417 O O . CYS A 1 183 ? 17.625 11.695 4.75 1 86.75 183 CYS A O 1
ATOM 1419 N N . LYS A 1 184 ? 19.562 12.633 4.457 1 86.56 184 LYS A N 1
ATOM 1420 C CA . LYS A 1 184 ? 20.391 11.617 5.105 1 86.56 184 LYS A CA 1
ATOM 1421 C C . LYS A 1 184 ? 19.984 11.438 6.566 1 86.56 184 LYS A C 1
ATOM 1423 O O . LYS A 1 184 ? 20.062 10.328 7.102 1 86.56 184 LYS A O 1
ATOM 1428 N N . THR A 1 185 ? 19.562 12.523 7.129 1 93.06 185 THR A N 1
ATOM 1429 C CA . THR A 1 185 ? 19.266 12.453 8.555 1 93.06 185 THR A CA 1
ATOM 1430 C C . THR A 1 185 ? 17.969 11.688 8.789 1 93.06 185 THR A C 1
ATOM 1432 O O . THR A 1 185 ? 17.656 11.32 9.93 1 93.06 185 THR A O 1
ATOM 1435 N N . LEU A 1 186 ? 17.234 11.312 7.711 1 93.12 186 LEU A N 1
ATOM 1436 C CA . LEU A 1 186 ? 16.016 10.508 7.828 1 93.12 186 LEU A CA 1
ATOM 1437 C C . LEU A 1 186 ? 16.25 9.094 7.297 1 93.12 186 LEU A C 1
ATOM 1439 O O . LEU A 1 186 ? 15.32 8.289 7.25 1 93.12 186 LEU A O 1
ATOM 1443 N N . ALA A 1 187 ? 17.5 8.828 6.945 1 88.12 187 ALA A N 1
ATOM 1444 C CA . ALA A 1 187 ? 17.812 7.484 6.461 1 88.12 187 ALA A CA 1
ATOM 1445 C C . ALA A 1 187 ? 17.484 6.434 7.52 1 88.12 187 ALA A C 1
ATOM 1447 O O . ALA A 1 187 ? 17.859 6.578 8.688 1 88.12 187 ALA A O 1
ATOM 1448 N N . GLY A 1 188 ? 16.734 5.398 7.078 1 89.56 188 GLY A N 1
ATOM 1449 C CA . GLY A 1 188 ? 16.391 4.305 7.973 1 89.56 188 GLY A CA 1
ATOM 1450 C C . GLY A 1 188 ? 15.266 4.645 8.93 1 89.56 188 GLY A C 1
ATOM 1451 O O . GLY A 1 188 ? 14.961 3.873 9.836 1 89.56 188 GLY A O 1
ATOM 1452 N N . LYS A 1 189 ? 14.68 5.828 8.703 1 94.31 189 LYS A N 1
ATOM 1453 C CA . LYS A 1 189 ? 13.594 6.285 9.57 1 94.31 189 LYS A CA 1
ATOM 1454 C C . LYS A 1 189 ? 12.281 6.359 8.805 1 94.31 189 LYS A C 1
ATOM 1456 O O . LYS A 1 189 ? 12.266 6.691 7.613 1 94.31 189 LYS A O 1
ATOM 1461 N N . PRO A 1 190 ? 11.141 6.082 9.523 1 96.62 190 PRO A N 1
ATOM 1462 C CA . PRO A 1 190 ? 9.852 6.094 8.828 1 96.62 190 PRO A CA 1
ATOM 1463 C C . PRO A 1 190 ? 9.445 7.488 8.367 1 96.62 190 PRO A C 1
ATOM 1465 O O . PRO A 1 190 ? 9.617 8.461 9.102 1 96.62 190 PRO A O 1
ATOM 1468 N N . LYS A 1 191 ? 9.008 7.539 7.168 1 96.56 191 LYS A N 1
ATOM 1469 C CA . LYS A 1 191 ? 8.359 8.711 6.59 1 96.56 191 LYS A CA 1
ATOM 1470 C C . LYS A 1 191 ? 6.879 8.453 6.332 1 96.56 191 LYS A C 1
ATOM 1472 O O . LYS A 1 191 ? 6.531 7.621 5.488 1 96.56 191 LYS A O 1
ATOM 1477 N N . LEU A 1 192 ? 6.008 9.156 7.031 1 97.81 192 LEU A N 1
ATOM 1478 C CA . LEU A 1 192 ? 4.57 8.914 7.012 1 97.81 192 LEU A CA 1
ATOM 1479 C C . LEU A 1 192 ? 3.844 10.008 6.242 1 97.81 192 LEU A C 1
ATOM 1481 O O . LEU A 1 192 ? 4.02 11.195 6.527 1 97.81 192 LEU A O 1
ATOM 1485 N N . PHE A 1 193 ? 3.029 9.594 5.254 1 95.88 193 PHE A N 1
ATOM 1486 C CA . PHE A 1 193 ? 2.254 10.547 4.465 1 95.88 193 PHE A CA 1
ATOM 1487 C C . PHE A 1 193 ? 0.768 10.211 4.527 1 95.88 193 PHE A C 1
ATOM 1489 O O . PHE A 1 193 ? 0.368 9.078 4.27 1 95.88 193 PHE A O 1
ATOM 1496 N N . PHE A 1 194 ? -0.042 11.164 4.906 1 96.06 194 PHE A N 1
ATOM 1497 C CA . PHE A 1 194 ? -1.496 11.062 4.906 1 96.06 194 PHE A CA 1
ATOM 1498 C C . PHE A 1 194 ? -2.109 12.062 3.939 1 96.06 194 PHE A C 1
ATOM 1500 O O . PHE A 1 194 ? -2.113 13.266 4.203 1 96.06 194 PHE A O 1
ATOM 1507 N N . ILE A 1 195 ? -2.586 11.523 2.869 1 92 195 ILE A N 1
ATOM 1508 C CA . ILE A 1 195 ? -3.07 12.391 1.798 1 92 195 ILE A CA 1
ATOM 1509 C C . ILE A 1 195 ? -4.586 12.25 1.67 1 92 195 ILE A C 1
ATOM 1511 O O . ILE A 1 195 ? -5.098 11.156 1.44 1 92 195 ILE A O 1
ATOM 1515 N N . GLN A 1 196 ? -5.211 13.289 1.925 1 88.94 196 GLN A N 1
ATOM 1516 C CA . GLN A 1 196 ? -6.641 13.406 1.671 1 88.94 196 GLN A CA 1
ATOM 1517 C C . GLN A 1 196 ? -6.918 14.383 0.526 1 88.94 196 GLN A C 1
ATOM 1519 O O . GLN A 1 196 ? -6.875 15.594 0.714 1 88.94 196 GLN A O 1
ATOM 1524 N N . ALA A 1 197 ? -7.043 13.812 -0.68 1 81.19 197 ALA A N 1
ATOM 1525 C CA . ALA A 1 197 ? -7.246 14.648 -1.858 1 81.19 197 ALA A CA 1
ATOM 1526 C C . ALA A 1 197 ? -8.484 14.219 -2.633 1 81.19 197 ALA A C 1
ATOM 1528 O O . ALA A 1 197 ? -8.68 13.023 -2.895 1 81.19 197 ALA A O 1
ATOM 1529 N N . CYS A 1 198 ? -9.453 15.086 -2.803 1 64.38 198 CYS A N 1
ATOM 1530 C CA . CYS A 1 198 ? -10.742 14.797 -3.428 1 64.38 198 CYS A CA 1
ATOM 1531 C C . CYS A 1 198 ? -10.891 15.539 -4.75 1 64.38 198 CYS A C 1
ATOM 1533 O O . CYS A 1 198 ? -10.383 16.656 -4.895 1 64.38 198 CYS A O 1
ATOM 1535 N N . ARG A 1 199 ? -11.234 14.891 -5.934 1 54.09 199 ARG A N 1
ATOM 1536 C CA . ARG A 1 199 ? -11.57 15.617 -7.152 1 54.09 199 ARG A CA 1
ATOM 1537 C C . ARG A 1 199 ? -12.797 16.484 -6.945 1 54.09 199 ARG A C 1
ATOM 1539 O O . ARG A 1 199 ? -13.727 16.109 -6.23 1 54.09 199 ARG A O 1
ATOM 1546 N N . GLY A 1 200 ? -12.727 17.812 -6.734 1 47.22 200 GLY A N 1
ATOM 1547 C CA . GLY A 1 200 ? -13.789 18.781 -6.566 1 47.22 200 GLY A CA 1
ATOM 1548 C C . GLY A 1 200 ? -15.047 18.438 -7.336 1 47.22 200 GLY A C 1
ATOM 1549 O O . GLY A 1 200 ? -15.016 17.625 -8.258 1 47.22 200 GLY A O 1
ATOM 1550 N N . GLU A 1 201 ? -16.203 18.906 -6.812 1 40.78 201 GLU A N 1
ATOM 1551 C CA . GLU A 1 201 ? -17.531 18.938 -7.406 1 40.78 201 GLU A CA 1
ATOM 1552 C C . GLU A 1 201 ? -17.531 19.703 -8.727 1 40.78 201 GLU A C 1
ATOM 1554 O O . GLU A 1 201 ? -18.516 19.656 -9.469 1 40.78 201 GLU A O 1
ATOM 1559 N N . ASN A 1 202 ? -16.766 20.734 -8.953 1 38.12 202 ASN A N 1
ATOM 1560 C CA . ASN A 1 202 ? -17.219 21.688 -9.961 1 38.12 202 ASN A CA 1
ATOM 1561 C C . ASN A 1 202 ? -17.344 21.031 -11.336 1 38.12 202 ASN A C 1
ATOM 1563 O O . ASN A 1 202 ? -16.438 21.125 -12.156 1 38.12 202 ASN A O 1
ATOM 1567 N N . LEU A 1 203 ? -17.844 19.906 -11.648 1 34.16 203 LEU A N 1
ATOM 1568 C CA . LEU A 1 203 ? -18.484 20.125 -12.945 1 34.16 203 LEU A CA 1
ATOM 1569 C C . LEU A 1 203 ? -19.5 21.25 -12.875 1 34.16 203 LEU A C 1
ATOM 1571 O O . LEU A 1 203 ? -20.562 21.109 -12.25 1 34.16 203 LEU A O 1
ATOM 1575 N N . ASP A 1 204 ? -19.203 22.484 -12.711 1 31.11 204 ASP A N 1
ATOM 1576 C CA . ASP A 1 204 ? -20.094 23.562 -13.148 1 31.11 204 ASP A CA 1
ATOM 1577 C C . ASP A 1 204 ? -20.875 23.141 -14.391 1 31.11 204 ASP A C 1
ATOM 1579 O O . ASP A 1 204 ? -20.312 22.547 -15.312 1 31.11 204 ASP A O 1
ATOM 1583 N N . ALA A 1 205 ? -22.25 23.234 -14.531 1 28.64 205 ALA A N 1
ATOM 1584 C CA . ALA A 1 205 ? -23.188 23.266 -15.656 1 28.64 205 ALA A CA 1
ATOM 1585 C C . ALA A 1 205 ? -22.656 24.141 -16.781 1 28.64 205 ALA A C 1
ATOM 1587 O O . ALA A 1 205 ? -22.984 23.938 -17.953 1 28.64 205 ALA A O 1
ATOM 1588 N N . GLY A 1 206 ? -22.359 25.484 -16.734 1 26.48 206 GLY A N 1
ATOM 1589 C CA . GLY A 1 206 ? -22.266 26.406 -17.859 1 26.48 206 GLY A CA 1
ATOM 1590 C C . GLY A 1 206 ? -21.062 26.125 -18.75 1 26.48 206 GLY A C 1
ATOM 1591 O O . GLY A 1 206 ? -20.906 26.75 -19.797 1 26.48 206 GLY A O 1
ATOM 1592 N N . VAL A 1 207 ? -19.906 26.484 -18.453 1 28.19 207 VAL A N 1
ATOM 1593 C CA . VAL A 1 207 ? -18.969 26.422 -19.578 1 28.19 207 VAL A CA 1
ATOM 1594 C C . VAL A 1 207 ? -19.047 25.031 -20.219 1 28.19 207 VAL A C 1
ATOM 1596 O O . VAL A 1 207 ? -18.938 24.016 -19.516 1 28.19 207 VAL A O 1
ATOM 1599 N N . THR A 1 208 ? -19.609 25.016 -21.578 1 25.02 208 THR A N 1
ATOM 1600 C CA . THR A 1 208 ? -19.969 24.047 -22.609 1 25.02 208 THR A CA 1
ATOM 1601 C C . THR A 1 208 ? -19.062 22.828 -22.547 1 25.02 208 THR A C 1
ATOM 1603 O O . THR A 1 208 ? -18.016 22.859 -21.875 1 25.02 208 THR A O 1
ATOM 1606 N N . LEU A 1 209 ? -18.766 22.406 -24 1 24.25 209 LEU A N 1
ATOM 1607 C CA . LEU A 1 209 ? -18.547 21.328 -24.938 1 24.25 209 LEU A CA 1
ATOM 1608 C C . LEU A 1 209 ? -17.141 20.766 -24.812 1 24.25 209 LEU A C 1
ATOM 1610 O O . LEU A 1 209 ? -16.672 20 -25.672 1 24.25 209 LEU A O 1
ATOM 1614 N N . VAL A 1 210 ? -16.141 21.531 -24.328 1 27.38 210 VAL A N 1
ATOM 1615 C CA . VAL A 1 210 ? -15.141 20.703 -25.016 1 27.38 210 VAL A CA 1
ATOM 1616 C C . VAL A 1 210 ? -15.492 19.234 -24.844 1 27.38 210 VAL A C 1
ATOM 1618 O O . VAL A 1 210 ? -15.797 18.781 -23.734 1 27.38 210 VAL A O 1
ATOM 1621 N N . ARG A 1 211 ? -15.977 18.641 -25.984 1 25.33 211 ARG A N 1
ATOM 1622 C CA . ARG A 1 211 ? -16.344 17.266 -26.297 1 25.33 211 ARG A CA 1
ATOM 1623 C C . ARG A 1 211 ? -15.547 16.281 -25.438 1 25.33 211 ARG A C 1
ATOM 1625 O O . ARG A 1 211 ? -14.328 16.188 -25.562 1 25.33 211 ARG A O 1
ATOM 1632 N N . SER A 1 212 ? -15.805 16.375 -24.281 1 27.19 212 SER A N 1
ATOM 1633 C CA . SER A 1 212 ? -15.391 15.234 -23.469 1 27.19 212 SER A CA 1
ATOM 1634 C C . SER A 1 212 ? -15.586 13.922 -24.234 1 27.19 212 SER A C 1
ATOM 1636 O O . SER A 1 212 ? -16.719 13.578 -24.594 1 27.19 212 SER A O 1
ATOM 1638 N N . ARG A 1 213 ? -14.93 13.828 -25.359 1 27.7 213 ARG A N 1
ATOM 1639 C CA . ARG A 1 213 ? -15.18 12.453 -25.797 1 27.7 213 ARG A CA 1
ATOM 1640 C C . ARG A 1 213 ? -15.531 11.562 -24.609 1 27.7 213 ARG A C 1
ATOM 1642 O O . ARG A 1 213 ? -14.969 11.711 -23.516 1 27.7 213 ARG A O 1
ATOM 1649 N N . PRO A 1 214 ? -16.828 11.094 -24.562 1 28.69 214 PRO A N 1
ATOM 1650 C CA . PRO A 1 214 ? -17.203 9.961 -23.703 1 28.69 214 PRO A CA 1
ATOM 1651 C C . PRO A 1 214 ? -16.016 9.086 -23.328 1 28.69 214 PRO A C 1
ATOM 1653 O O . PRO A 1 214 ? -15.484 8.367 -24.188 1 28.69 214 PRO A O 1
ATOM 1656 N N . SER A 1 215 ? -14.898 9.641 -23.172 1 29.31 215 SER A N 1
ATOM 1657 C CA . SER A 1 215 ? -13.984 8.516 -23.016 1 29.31 215 SER A CA 1
ATOM 1658 C C . SER A 1 215 ? -14.594 7.43 -22.125 1 29.31 215 SER A C 1
ATOM 1660 O O . SER A 1 215 ? -15 7.703 -21 1 29.31 215 SER A O 1
ATOM 1662 N N . ASP A 1 216 ? -15.477 6.672 -22.562 1 28.95 216 ASP A N 1
ATOM 1663 C CA . ASP A 1 216 ? -16.016 5.391 -22.109 1 28.95 216 ASP A CA 1
ATOM 1664 C C . ASP A 1 216 ? -15.117 4.75 -21.062 1 28.95 216 ASP A C 1
ATOM 1666 O O . ASP A 1 216 ? -15.203 3.545 -20.812 1 28.95 216 ASP A O 1
ATOM 1670 N N . GLU A 1 217 ? -13.992 5.344 -21 1 31.58 217 GLU A N 1
ATOM 1671 C CA . GLU A 1 217 ? -13.258 4.727 -19.906 1 31.58 217 GLU A CA 1
ATOM 1672 C C . GLU A 1 217 ? -14.008 4.879 -18.578 1 31.58 217 GLU A C 1
ATOM 1674 O O . GLU A 1 217 ? -14.227 5.996 -18.109 1 31.58 217 GLU A O 1
ATOM 1679 N N . THR A 1 218 ? -15.078 4.285 -18.391 1 31 218 THR A N 1
ATOM 1680 C CA . THR A 1 218 ? -15.672 4.055 -17.078 1 31 218 THR A CA 1
ATOM 1681 C C . THR A 1 218 ? -14.695 4.445 -15.977 1 31 218 THR A C 1
ATOM 1683 O O . THR A 1 218 ? -13.539 4.02 -15.977 1 31 218 THR A O 1
ATOM 1686 N N . ASP A 1 219 ? -14.727 5.707 -15.508 1 37.31 219 ASP A N 1
ATOM 1687 C CA . ASP A 1 219 ? -14.055 6.184 -14.305 1 37.31 219 ASP A CA 1
ATOM 1688 C C . ASP A 1 219 ? -13.633 5.02 -13.414 1 37.31 219 ASP A C 1
ATOM 1690 O O . ASP A 1 219 ? -14.414 4.551 -12.586 1 37.31 219 ASP A O 1
ATOM 1694 N N . SER A 1 220 ? -13.148 4.098 -14.008 1 38.75 220 SER A N 1
ATOM 1695 C CA . SER A 1 220 ? -12.688 2.975 -13.195 1 38.75 220 SER A CA 1
ATOM 1696 C C . SER A 1 220 ? -11.898 3.455 -11.984 1 38.75 220 SER A C 1
ATOM 1698 O O . SER A 1 220 ? -11.18 4.457 -12.062 1 38.75 220 SER A O 1
ATOM 1700 N N . GLY A 1 221 ? -12.523 3.494 -10.766 1 45.66 221 GLY A N 1
ATOM 1701 C CA . GLY A 1 221 ? -12.195 3.691 -9.367 1 45.66 221 GLY A CA 1
ATOM 1702 C C . GLY A 1 221 ? -10.719 3.496 -9.07 1 45.66 221 GLY A C 1
ATOM 1703 O O . GLY A 1 221 ? -10.352 3.131 -7.953 1 45.66 221 GLY A O 1
ATOM 1704 N N . TYR A 1 222 ? -9.93 3.596 -10.195 1 50.19 222 TYR A N 1
ATOM 1705 C CA . TYR A 1 222 ? -8.555 3.301 -9.82 1 50.19 222 TYR A CA 1
ATOM 1706 C C . TYR A 1 222 ? -7.73 4.578 -9.719 1 50.19 222 TYR A C 1
ATOM 1708 O O . TYR A 1 222 ? -7.984 5.547 -10.445 1 50.19 222 TYR A O 1
ATOM 1716 N N . LEU A 1 223 ? -6.953 4.723 -8.625 1 53.84 223 LEU A N 1
ATOM 1717 C CA . LEU A 1 223 ? -5.965 5.77 -8.391 1 53.84 223 LEU A CA 1
ATOM 1718 C C . LEU A 1 223 ? -4.605 5.371 -8.945 1 53.84 223 LEU A C 1
ATOM 1720 O O . LEU A 1 223 ? -4.184 4.219 -8.812 1 53.84 223 LEU A O 1
ATOM 1724 N N . SER A 1 224 ? -4.133 6.09 -9.977 1 55.72 224 SER A N 1
ATOM 1725 C CA . SER A 1 224 ? -2.764 5.883 -10.43 1 55.72 224 SER A CA 1
ATOM 1726 C C . SER A 1 224 ? -1.767 6.605 -9.531 1 55.72 224 SER A C 1
ATOM 1728 O O . SER A 1 224 ? -1.914 7.801 -9.266 1 55.72 224 SER A O 1
ATOM 1730 N N . TYR A 1 225 ? -0.998 5.863 -8.781 1 58.34 225 TYR A N 1
ATOM 1731 C CA . TYR A 1 225 ? -0.039 6.523 -7.906 1 58.34 225 TYR A CA 1
ATOM 1732 C C . TYR A 1 225 ? 1.378 6.031 -8.18 1 58.34 225 TYR A C 1
ATOM 1734 O O . TYR A 1 225 ? 1.573 4.906 -8.648 1 58.34 225 TYR A O 1
ATOM 1742 N N . LYS A 1 226 ? 2.299 6.992 -8.164 1 62.06 226 LYS A N 1
ATOM 1743 C CA . LYS A 1 226 ? 3.711 6.621 -8.148 1 62.06 226 LYS A CA 1
ATOM 1744 C C . LYS A 1 226 ? 4.172 6.258 -6.742 1 62.06 226 LYS A C 1
ATOM 1746 O O . LYS A 1 226 ? 3.836 6.945 -5.777 1 62.06 226 LYS A O 1
ATOM 1751 N N . ILE A 1 227 ? 4.699 5.055 -6.609 1 61.78 227 ILE A N 1
ATOM 1752 C CA . ILE A 1 227 ? 5.105 4.559 -5.297 1 61.78 227 ILE A CA 1
ATOM 1753 C C . ILE A 1 227 ? 6.629 4.551 -5.199 1 61.78 227 ILE A C 1
ATOM 1755 O O . ILE A 1 227 ? 7.32 4.234 -6.172 1 61.78 227 ILE A O 1
ATOM 1759 N N . PRO A 1 228 ? 7.102 5.07 -4.074 1 61.75 228 PRO A N 1
ATOM 1760 C CA . PRO A 1 228 ? 8.547 4.996 -3.879 1 61.75 228 PRO A CA 1
ATOM 1761 C C . PRO A 1 228 ? 9.078 3.562 -3.875 1 61.75 228 PRO A C 1
ATOM 1763 O O . PRO A 1 228 ? 8.359 2.643 -3.463 1 61.75 228 PRO A O 1
ATOM 1766 N N . ASN A 1 229 ? 10.227 3.326 -4.457 1 64.06 229 ASN A N 1
ATOM 1767 C CA . ASN A 1 229 ? 10.906 2.035 -4.41 1 64.06 229 ASN A CA 1
ATOM 1768 C C . ASN A 1 229 ? 11.969 2 -3.312 1 64.06 229 ASN A C 1
ATOM 1770 O O . ASN A 1 229 ? 12.805 1.098 -3.281 1 64.06 229 ASN A O 1
ATOM 1774 N N . THR A 1 230 ? 11.891 3 -2.471 1 77.5 230 THR A N 1
ATOM 1775 C CA . THR A 1 230 ? 12.812 3.072 -1.342 1 77.5 230 THR A CA 1
ATOM 1776 C C . THR A 1 230 ? 12.117 2.66 -0.048 1 77.5 230 THR A C 1
ATOM 1778 O O . THR A 1 230 ? 10.891 2.729 0.053 1 77.5 230 THR A O 1
ATOM 1781 N N . ALA A 1 231 ? 12.891 2.227 0.804 1 86.5 231 ALA A N 1
ATOM 1782 C CA . ALA A 1 231 ? 12.367 1.686 2.057 1 86.5 231 ALA A CA 1
ATOM 1783 C C . ALA A 1 231 ? 11.852 2.801 2.963 1 86.5 231 ALA A C 1
ATOM 1785 O O . ALA A 1 231 ? 12.117 3.98 2.719 1 86.5 231 ALA A O 1
ATOM 1786 N N . ASP A 1 232 ? 10.984 2.479 3.996 1 93.31 232 ASP A N 1
ATOM 1787 C CA . ASP A 1 232 ? 10.648 3.242 5.195 1 93.31 232 ASP A CA 1
ATOM 1788 C C . ASP A 1 232 ? 9.523 4.234 4.914 1 93.31 232 ASP A C 1
ATOM 1790 O O . ASP A 1 232 ? 9.422 5.266 5.582 1 93.31 232 ASP A O 1
ATOM 1794 N N . TYR A 1 233 ? 8.68 3.959 3.889 1 93.88 233 TYR A N 1
ATOM 1795 C CA . TYR A 1 233 ? 7.566 4.852 3.596 1 93.88 233 TYR A CA 1
ATOM 1796 C C . TYR A 1 233 ? 6.238 4.203 3.961 1 93.88 233 TYR A C 1
ATOM 1798 O O . TYR A 1 233 ? 6.043 3.006 3.74 1 93.88 233 TYR A O 1
ATOM 1806 N N . LEU A 1 234 ? 5.371 4.977 4.527 1 96.38 234 LEU A N 1
ATOM 1807 C CA . LEU A 1 234 ? 3.943 4.695 4.633 1 96.38 234 LEU A CA 1
ATOM 1808 C C . LEU A 1 234 ? 3.119 5.836 4.043 1 96.38 234 LEU A C 1
ATOM 1810 O O . LEU A 1 234 ? 3.197 6.969 4.52 1 96.38 234 LEU A O 1
ATOM 1814 N N . ILE A 1 235 ? 2.408 5.531 3.01 1 92.56 235 ILE A N 1
ATOM 1815 C CA . ILE A 1 235 ? 1.59 6.527 2.33 1 92.56 235 ILE A CA 1
ATOM 1816 C C . ILE A 1 235 ? 0.126 6.094 2.346 1 92.56 235 ILE A C 1
ATOM 1818 O O . ILE A 1 235 ? -0.215 5.02 1.85 1 92.56 235 ILE A O 1
ATOM 1822 N N . CYS A 1 236 ? -0.687 6.898 2.916 1 92.69 236 CYS A N 1
ATOM 1823 C CA . CYS A 1 236 ? -2.125 6.656 2.93 1 92.69 236 CYS A CA 1
ATOM 1824 C C . CYS A 1 236 ? -2.848 7.605 1.979 1 92.69 236 CYS A C 1
ATOM 1826 O O . CYS A 1 236 ? -2.816 8.82 2.166 1 92.69 236 CYS A O 1
ATOM 1828 N N . TRP A 1 237 ? -3.449 6.984 0.998 1 86.19 237 TRP A N 1
ATOM 1829 C CA . TRP A 1 237 ? -4.203 7.746 0.008 1 86.19 237 TRP A CA 1
ATOM 1830 C C . TRP A 1 237 ? -5.703 7.617 0.247 1 86.19 237 TRP A C 1
ATOM 1832 O O . TRP A 1 237 ? -6.258 6.52 0.169 1 86.19 237 TRP A O 1
ATOM 1842 N N . SER A 1 238 ? -6.242 8.664 0.636 1 83.12 238 SER A N 1
ATOM 1843 C CA . SER A 1 238 ? -7.695 8.68 0.76 1 83.12 238 SER A CA 1
ATOM 1844 C C . SER A 1 238 ? -8.328 9.578 -0.295 1 83.12 238 SER A C 1
ATOM 1846 O O . SER A 1 238 ? -8.281 10.805 -0.181 1 83.12 238 SER A O 1
ATOM 1848 N N . THR A 1 239 ? -8.539 8.898 -1.534 1 63.94 239 THR A N 1
ATOM 1849 C CA . THR A 1 239 ? -9.141 9.672 -2.619 1 63.94 239 THR A CA 1
ATOM 1850 C C . THR A 1 239 ? -10.531 9.148 -2.951 1 63.94 239 THR A C 1
ATOM 1852 O O . THR A 1 239 ? -10.789 7.945 -2.863 1 63.94 239 THR A O 1
ATOM 1855 N N . VAL A 1 240 ? -11.547 9.875 -2.814 1 52.03 240 VAL A N 1
ATOM 1856 C CA . VAL A 1 240 ? -12.906 9.523 -3.227 1 52.03 240 VAL A CA 1
ATOM 1857 C C . VAL A 1 240 ? -13.086 9.812 -4.715 1 52.03 240 VAL A C 1
ATOM 1859 O O . VAL A 1 240 ? -12.828 10.93 -5.168 1 52.03 240 VAL A O 1
ATOM 1862 N N . PRO A 1 241 ? -13.039 8.523 -5.52 1 48.34 241 PRO A N 1
ATOM 1863 C CA . PRO A 1 241 ? -13.273 8.812 -6.934 1 48.34 241 PRO A CA 1
ATOM 1864 C C . PRO A 1 241 ? -14.461 9.75 -7.156 1 48.34 241 PRO A C 1
ATOM 1866 O O . PRO A 1 241 ? -15.461 9.664 -6.445 1 48.34 241 PRO A O 1
ATOM 1869 N N . GLY A 1 242 ? -14.281 10.453 -8.188 1 46.69 242 GLY A N 1
ATOM 1870 C CA . GLY A 1 242 ? -15.328 11.367 -8.625 1 46.69 242 GLY A CA 1
ATOM 1871 C C . GLY A 1 242 ? -15.414 12.625 -7.781 1 46.69 242 GLY A C 1
ATOM 1872 O O . GLY A 1 242 ? -14.492 12.93 -7.027 1 46.69 242 GLY A O 1
ATOM 1873 N N . HIS A 1 243 ? -16.391 13.32 -8.219 1 43.5 243 HIS A N 1
ATOM 1874 C CA . HIS A 1 243 ? -16.672 14.68 -7.77 1 43.5 243 HIS A CA 1
ATOM 1875 C C . HIS A 1 243 ? -17.172 14.695 -6.324 1 43.5 243 HIS A C 1
ATOM 1877 O O . HIS A 1 243 ? -17.672 15.711 -5.848 1 43.5 243 HIS A O 1
ATOM 1883 N N . TYR A 1 244 ? -17.062 13.484 -5.746 1 43.53 244 TYR A N 1
ATOM 1884 C CA . TYR A 1 244 ? -17.828 13.664 -4.516 1 43.53 244 TYR A CA 1
ATOM 1885 C C . TYR A 1 244 ? -16.922 13.531 -3.293 1 43.53 244 TYR A C 1
ATOM 1887 O O . TYR A 1 244 ? -16.062 12.641 -3.242 1 43.53 244 TYR A O 1
ATOM 1895 N N . SER A 1 245 ? -16.344 14.562 -2.865 1 45.38 245 SER A N 1
ATOM 1896 C CA . SER A 1 245 ? -15.805 14.438 -1.513 1 45.38 245 SER A CA 1
ATOM 1897 C C . SER A 1 245 ? -16.906 14.086 -0.514 1 45.38 245 SER A C 1
ATOM 1899 O O . SER A 1 245 ? -17.891 14.812 -0.394 1 45.38 245 SER A O 1
ATOM 1901 N N . TRP A 1 246 ? -17.047 12.727 -0.202 1 47.28 246 TRP A N 1
ATOM 1902 C CA . TRP A 1 246 ? -18.062 12.469 0.809 1 47.28 246 TRP A CA 1
ATOM 1903 C C . TRP A 1 246 ? -17.672 13.094 2.145 1 47.28 246 TRP A C 1
ATOM 1905 O O . TRP A 1 246 ? -16.625 12.766 2.709 1 47.28 246 TRP A O 1
ATOM 1915 N N . ARG A 1 247 ? -17.891 14.359 2.211 1 50.34 247 ARG A N 1
ATOM 1916 C CA . ARG A 1 247 ? -17.734 15.102 3.457 1 50.34 247 ARG A CA 1
ATOM 1917 C C . ARG A 1 247 ? -19.078 15.352 4.125 1 50.34 247 ARG A C 1
ATOM 1919 O O . ARG A 1 247 ? -20.094 15.508 3.443 1 50.34 247 ARG A O 1
ATOM 1926 N N . ASN A 1 248 ? -18.984 14.93 5.391 1 49.91 248 ASN A N 1
ATOM 1927 C CA . ASN A 1 248 ? -20 15.633 6.156 1 49.91 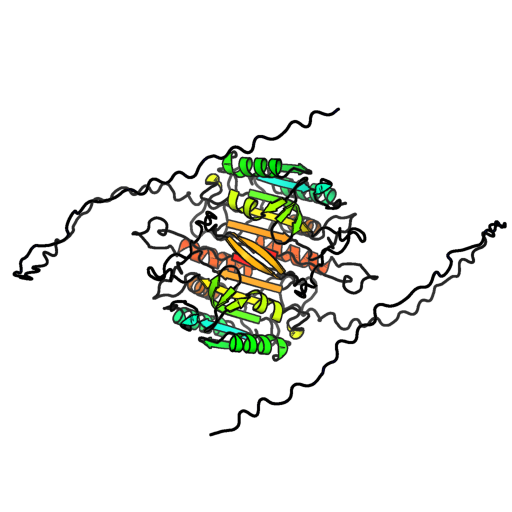248 ASN A CA 1
ATOM 1928 C C . ASN A 1 248 ? -19.547 17.031 6.543 1 49.91 248 ASN A C 1
ATOM 1930 O O . ASN A 1 248 ? -18.625 17.203 7.344 1 49.91 248 ASN A O 1
ATOM 1934 N N . THR A 1 249 ? -19.828 18.078 5.684 1 50.91 249 THR A N 1
ATOM 1935 C CA . THR A 1 249 ? -19.406 19.469 5.84 1 50.91 249 THR A CA 1
ATOM 1936 C C . THR A 1 249 ? -19.281 19.828 7.316 1 50.91 249 THR A C 1
ATOM 1938 O O . THR A 1 249 ? -18.391 20.594 7.699 1 50.91 249 THR A O 1
ATOM 1941 N N . THR A 1 250 ? -20.047 19.094 8.125 1 53.44 250 THR A N 1
ATOM 1942 C CA . THR A 1 250 ? -20.031 19.5 9.531 1 53.44 250 THR A CA 1
ATOM 1943 C C . THR A 1 250 ? -18.969 18.734 10.305 1 53.44 250 THR A C 1
ATOM 1945 O O . THR A 1 250 ? -18.297 19.297 11.172 1 53.44 250 THR A O 1
ATOM 1948 N N . ASN A 1 251 ? -18.656 17.547 9.852 1 68.38 251 ASN A N 1
ATOM 1949 C CA . ASN A 1 251 ? -17.844 16.734 10.742 1 68.38 251 ASN A CA 1
ATOM 1950 C C . ASN A 1 251 ? -16.469 16.438 10.133 1 68.38 251 ASN A C 1
ATOM 1952 O O . ASN A 1 251 ? -15.594 15.906 10.812 1 68.38 251 ASN A O 1
ATOM 1956 N N . GLY A 1 252 ? -16.312 16.906 8.914 1 75.56 252 GLY A N 1
ATOM 1957 C CA . GLY A 1 252 ? -15.023 16.641 8.297 1 75.56 252 GLY A CA 1
ATOM 1958 C C . GLY A 1 252 ? -15.039 15.438 7.367 1 75.56 252 GLY A C 1
ATOM 1959 O O . GLY A 1 252 ? -16.109 14.898 7.062 1 75.56 252 GLY A O 1
ATOM 1960 N N . SER A 1 253 ? -13.891 15.125 6.902 1 85.12 253 SER A N 1
ATOM 1961 C CA . SER A 1 253 ? -13.789 14.008 5.965 1 85.12 253 SER A CA 1
ATOM 1962 C C . SER A 1 253 ? -13.812 12.672 6.695 1 85.12 253 SER A C 1
ATOM 1964 O O . SER A 1 253 ? -13.406 12.578 7.855 1 85.12 253 SER A O 1
ATOM 1966 N N . TRP A 1 254 ? -14.344 11.641 6.074 1 87 254 TRP A N 1
ATOM 1967 C CA . TRP A 1 254 ? -14.469 10.305 6.652 1 87 254 TRP A CA 1
ATOM 1968 C C . TRP A 1 254 ? -13.102 9.75 7.039 1 87 254 TRP A C 1
ATOM 1970 O O . TRP A 1 254 ? -12.953 9.141 8.102 1 87 254 TRP A O 1
ATOM 1980 N N . PHE A 1 255 ? -12.148 10.086 6.281 1 91.19 255 PHE A N 1
ATOM 1981 C CA . PHE A 1 255 ? -10.812 9.555 6.508 1 91.19 255 PHE A CA 1
ATOM 1982 C C . PHE A 1 255 ? -10.195 10.156 7.77 1 91.19 255 PHE A C 1
ATOM 1984 O O . PHE A 1 255 ? -9.719 9.422 8.641 1 91.19 255 PHE A O 1
ATOM 1991 N N . ILE A 1 256 ? -10.211 11.445 7.875 1 93.44 256 ILE A N 1
ATOM 1992 C CA . ILE A 1 256 ? -9.586 12.125 9.008 1 93.44 256 ILE A CA 1
ATOM 1993 C C . ILE A 1 256 ? -10.328 11.766 10.297 1 93.44 256 ILE A C 1
ATOM 1995 O O . ILE A 1 256 ? -9.703 11.539 11.336 1 93.44 256 ILE A O 1
ATOM 1999 N N . GLN A 1 257 ? -11.672 11.711 10.227 1 93.06 257 GLN A N 1
ATOM 2000 C CA . GLN A 1 257 ? -12.438 11.297 11.398 1 93.06 257 GLN A CA 1
ATOM 2001 C C . GLN A 1 257 ? -12.031 9.898 11.859 1 93.06 257 GLN A C 1
ATOM 2003 O O . GLN A 1 257 ? -11.844 9.672 13.055 1 93.06 257 GLN A O 1
ATOM 2008 N N . SER A 1 258 ? -11.867 9.039 10.93 1 95 258 SER A N 1
ATOM 2009 C CA . SER A 1 258 ? -11.5 7.668 11.25 1 95 258 SER A CA 1
ATOM 2010 C C . SER A 1 258 ? -10.07 7.586 11.766 1 95 258 SER A C 1
ATOM 2012 O O . SER A 1 258 ? -9.781 6.844 12.711 1 95 258 SER A O 1
ATOM 2014 N N . LEU A 1 259 ? -9.188 8.328 11.133 1 97.19 259 LEU A N 1
ATOM 2015 C CA . LEU A 1 259 ? -7.793 8.383 11.547 1 97.19 259 LEU A CA 1
ATOM 2016 C C . LEU A 1 259 ? -7.68 8.836 13 1 97.19 259 LEU A C 1
ATOM 2018 O O . LEU A 1 259 ? -7.027 8.18 13.812 1 97.19 259 LEU A O 1
ATOM 2022 N N . VAL A 1 260 ? -8.367 9.906 13.312 1 97.38 260 VAL A N 1
ATOM 2023 C CA . VAL A 1 260 ? -8.328 10.477 14.656 1 97.38 260 VAL A CA 1
ATOM 2024 C C . VAL A 1 260 ? -8.93 9.492 15.656 1 97.38 260 VAL A C 1
ATOM 2026 O O . VAL A 1 260 ? -8.367 9.266 16.734 1 97.38 260 VAL A O 1
ATOM 2029 N N . HIS A 1 261 ? -10 8.898 15.25 1 97.06 261 HIS A N 1
ATOM 2030 C CA . HIS A 1 261 ? -10.688 7.945 16.125 1 97.06 261 HIS A CA 1
ATOM 2031 C C . HIS A 1 261 ? -9.773 6.77 16.453 1 97.06 261 HIS A C 1
ATOM 2033 O O . HIS A 1 261 ? -9.602 6.438 17.641 1 97.06 261 HIS A O 1
ATOM 2039 N N . VAL A 1 262 ? -9.164 6.176 15.5 1 98 262 VAL A N 1
ATOM 2040 C CA . VAL A 1 262 ? -8.398 4.945 15.672 1 98 262 VAL A CA 1
ATOM 2041 C C . VAL A 1 262 ? -7.086 5.254 16.391 1 98 262 VAL A C 1
ATOM 2043 O O . VAL A 1 262 ? -6.688 4.531 17.312 1 98 262 VAL A O 1
ATOM 2046 N N . LEU A 1 263 ? -6.375 6.293 16.031 1 97.94 263 LEU A N 1
ATOM 2047 C CA . LEU A 1 263 ? -5.086 6.598 16.641 1 97.94 263 LEU A CA 1
ATOM 2048 C C . LEU A 1 263 ? -5.262 7.012 18.094 1 97.94 263 LEU A C 1
A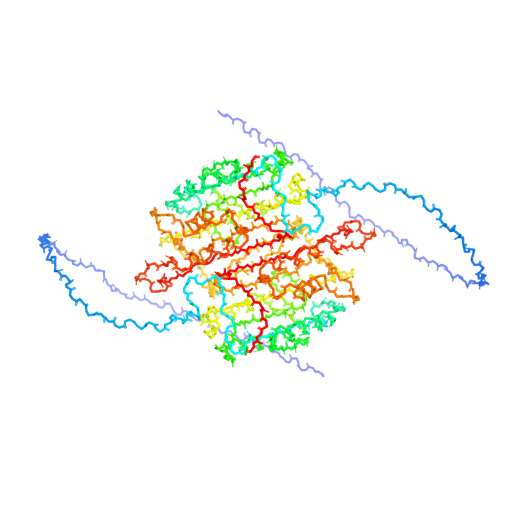TOM 2050 O O . LEU A 1 263 ? -4.426 6.691 18.953 1 97.94 263 LEU A O 1
ATOM 2054 N N . ASN A 1 264 ? -6.367 7.684 18.406 1 97.12 264 ASN A N 1
ATOM 2055 C CA . ASN A 1 264 ? -6.637 8.023 19.797 1 97.12 264 ASN A CA 1
ATOM 2056 C C . ASN A 1 264 ? -6.875 6.777 20.641 1 97.12 264 ASN A C 1
ATOM 2058 O O . ASN A 1 264 ? -6.465 6.723 21.797 1 97.12 264 ASN A O 1
ATOM 2062 N N . ARG A 1 265 ? -7.438 5.875 20.062 1 96.19 265 ARG A N 1
ATOM 2063 C CA . ARG A 1 265 ? -7.852 4.68 20.781 1 96.19 265 ARG A CA 1
ATOM 2064 C C . ARG A 1 265 ? -6.711 3.67 20.875 1 96.19 265 ARG A C 1
ATOM 2066 O O . ARG A 1 265 ? -6.516 3.043 21.922 1 96.19 265 ARG A O 1
ATOM 2073 N N . ASP A 1 266 ? -5.953 3.518 19.781 1 96.38 266 ASP A N 1
ATOM 2074 C CA . ASP A 1 266 ? -5.148 2.305 19.656 1 96.38 266 ASP A CA 1
ATOM 2075 C C . ASP A 1 266 ? -3.66 2.635 19.625 1 96.38 266 ASP A C 1
ATOM 2077 O O . ASP A 1 266 ? -2.818 1.735 19.656 1 96.38 266 ASP A O 1
ATOM 2081 N N . SER A 1 267 ? -3.176 3.873 19.609 1 95.56 267 SER A N 1
ATOM 2082 C CA . SER A 1 267 ? -1.784 4.238 19.375 1 95.56 267 SER A CA 1
ATOM 2083 C C . SER A 1 267 ? -0.881 3.756 20.5 1 95.56 267 SER A C 1
ATOM 2085 O O . SER A 1 267 ? 0.328 3.607 20.312 1 95.56 267 SER A O 1
ATOM 2087 N N . SER A 1 268 ? -1.407 3.439 21.656 1 92.94 268 SER A N 1
ATOM 2088 C CA . SER A 1 268 ? -0.6 3.039 22.797 1 92.94 268 SER A CA 1
ATOM 2089 C C . SER A 1 268 ? -0.24 1.56 22.734 1 92.94 268 SER A C 1
ATOM 2091 O O . SER A 1 268 ? 0.612 1.088 23.484 1 92.94 268 SER A O 1
ATOM 2093 N N . HIS A 1 269 ? -0.812 0.799 21.797 1 92.25 269 HIS A N 1
ATOM 2094 C CA . HIS A 1 269 ? -0.522 -0.629 21.844 1 92.25 269 HIS A CA 1
ATOM 2095 C C . HIS A 1 269 ? -0.344 -1.203 20.438 1 92.25 269 HIS A C 1
ATOM 2097 O O . HIS A 1 269 ? 0.393 -2.174 20.25 1 92.25 269 HIS A O 1
ATOM 2103 N N . ASP A 1 270 ? -0.986 -0.699 19.469 1 95.31 270 ASP A N 1
ATOM 2104 C CA . ASP A 1 270 ? -0.935 -1.285 18.125 1 95.31 270 ASP A CA 1
ATOM 2105 C C . ASP A 1 270 ? 0.124 -0.599 17.266 1 95.31 270 ASP A C 1
ATOM 2107 O O . ASP A 1 270 ? 0.436 0.575 17.484 1 95.31 270 ASP A O 1
ATOM 2111 N N . ASP A 1 271 ? 0.738 -1.341 16.328 1 96.69 271 ASP A N 1
ATOM 2112 C CA . ASP A 1 271 ? 1.617 -0.712 15.352 1 96.69 271 ASP A CA 1
ATOM 2113 C C . ASP A 1 271 ? 0.813 0.081 14.32 1 96.69 271 ASP A C 1
ATOM 2115 O O . ASP A 1 271 ? -0.367 -0.196 14.102 1 96.69 271 ASP A O 1
ATOM 2119 N N . LEU A 1 272 ? 1.418 1.011 13.695 1 97.81 272 LEU A N 1
ATOM 2120 C CA . LEU A 1 272 ? 0.749 1.987 12.844 1 97.81 272 LEU A CA 1
ATOM 2121 C C . LEU A 1 272 ? 0.073 1.303 11.656 1 97.81 272 LEU A C 1
ATOM 2123 O O . LEU A 1 272 ? -1.051 1.655 11.289 1 97.81 272 LEU A O 1
ATOM 2127 N N . LEU A 1 273 ? 0.774 0.372 11.023 1 97.38 273 LEU A N 1
ATOM 2128 C CA . LEU A 1 273 ? 0.207 -0.297 9.852 1 97.38 273 LEU A CA 1
ATOM 2129 C C . LEU A 1 273 ? -1.077 -1.033 10.219 1 97.38 273 LEU A C 1
ATOM 2131 O O . LEU A 1 273 ? -2.061 -0.98 9.484 1 97.38 273 LEU A O 1
ATOM 2135 N N . SER A 1 274 ? -1.11 -1.691 11.312 1 96.56 274 SER A N 1
ATOM 2136 C CA . SER A 1 274 ? -2.322 -2.324 11.82 1 96.56 274 SER A CA 1
ATOM 2137 C C . SER A 1 274 ? -3.416 -1.295 12.086 1 96.56 274 SER A C 1
ATOM 2139 O O . SER A 1 274 ? -4.59 -1.539 11.797 1 96.56 274 SER A O 1
ATOM 2141 N N . MET A 1 275 ? -3.057 -0.233 12.602 1 97.75 275 MET A N 1
ATOM 2142 C CA . MET A 1 275 ? -4.039 0.816 12.859 1 97.75 275 MET A CA 1
ATOM 2143 C C . MET A 1 275 ? -4.637 1.335 11.555 1 97.75 275 MET A C 1
ATOM 2145 O O . MET A 1 275 ? -5.816 1.69 11.508 1 97.75 275 MET A O 1
ATOM 2149 N N . MET A 1 276 ? -3.844 1.386 10.508 1 97.5 276 MET A N 1
ATOM 2150 C CA . MET A 1 276 ? -4.387 1.837 9.227 1 97.5 276 MET A CA 1
ATOM 2151 C C . MET A 1 276 ? -5.449 0.869 8.719 1 97.5 276 MET A C 1
ATOM 2153 O O . MET A 1 276 ? -6.422 1.284 8.086 1 97.5 276 MET A O 1
ATOM 2157 N N . THR A 1 277 ? -5.266 -0.423 8.961 1 97 277 THR A N 1
ATOM 2158 C CA . THR A 1 277 ? -6.305 -1.396 8.648 1 97 277 THR A CA 1
ATOM 2159 C C . THR A 1 277 ? -7.574 -1.104 9.445 1 97 277 THR A C 1
ATOM 2161 O O . THR A 1 277 ? -8.68 -1.157 8.898 1 97 277 THR A O 1
ATOM 2164 N N . SER A 1 278 ? -7.383 -0.742 10.703 1 97.12 278 SER A N 1
ATOM 2165 C CA . SER A 1 278 ? -8.508 -0.38 11.562 1 97.12 278 SER A CA 1
ATOM 2166 C C . SER A 1 278 ? -9.18 0.902 11.078 1 97.12 278 SER A C 1
ATOM 2168 O O . SER A 1 278 ? -10.398 1.058 11.195 1 97.12 278 SER A O 1
ATOM 2170 N N . VAL A 1 279 ? -8.414 1.833 10.594 1 96.62 279 VAL A N 1
ATOM 2171 C CA . VAL A 1 279 ? -8.961 3.066 10.039 1 96.62 279 VAL A CA 1
ATOM 2172 C C . VAL A 1 279 ? -9.875 2.738 8.859 1 96.62 279 VAL A C 1
ATOM 2174 O O . VAL A 1 279 ? -10.992 3.248 8.773 1 96.62 279 VAL A O 1
ATOM 2177 N N . ASN A 1 280 ? -9.445 1.882 7.961 1 93.44 280 ASN A N 1
ATOM 2178 C CA . ASN A 1 280 ? -10.289 1.434 6.855 1 93.44 280 ASN A CA 1
ATOM 2179 C C . ASN A 1 280 ? -11.57 0.772 7.359 1 93.44 280 ASN A C 1
ATOM 2181 O O . ASN A 1 280 ? -12.656 1.044 6.844 1 93.44 280 ASN A O 1
ATOM 2185 N N . ARG A 1 281 ? -11.414 -0.052 8.359 1 94.19 281 ARG A N 1
ATOM 2186 C CA . ARG A 1 281 ? -12.578 -0.732 8.914 1 94.19 281 ARG A CA 1
ATOM 2187 C C . ARG A 1 281 ? -13.578 0.271 9.477 1 94.19 281 ARG A C 1
ATOM 2189 O O . ARG A 1 281 ? -14.773 0.2 9.18 1 94.19 281 ARG A O 1
ATOM 2196 N N . HIS A 1 282 ? -13.07 1.188 10.273 1 94.12 282 HIS A N 1
ATOM 2197 C CA . HIS A 1 282 ? -13.93 2.211 10.859 1 94.12 282 HIS A CA 1
ATOM 2198 C C . HIS A 1 282 ? -14.625 3.031 9.773 1 94.12 282 HIS A C 1
ATOM 2200 O O . HIS A 1 282 ? -15.828 3.293 9.867 1 94.12 282 HIS A O 1
ATOM 2206 N N . MET A 1 283 ? -13.922 3.441 8.789 1 90.25 283 MET A N 1
ATOM 2207 C CA . MET A 1 283 ? -14.453 4.254 7.695 1 90.25 283 MET A CA 1
ATOM 2208 C C . MET A 1 283 ? -15.555 3.508 6.945 1 90.25 283 MET A C 1
ATOM 2210 O O . MET A 1 283 ? -16.641 4.051 6.727 1 90.25 283 MET A O 1
ATOM 2214 N N . ILE A 1 284 ? -15.32 2.303 6.598 1 84.94 284 ILE A N 1
ATOM 2215 C CA . ILE A 1 284 ? -16.219 1.511 5.762 1 84.94 284 ILE A CA 1
ATOM 2216 C C . ILE A 1 284 ? -17.484 1.172 6.539 1 84.94 284 ILE A C 1
ATOM 2218 O O . ILE A 1 284 ? -18.578 1.195 5.984 1 84.94 284 ILE A O 1
ATOM 2222 N N . ILE A 1 285 ? -17.344 0.893 7.805 1 87.88 285 ILE A N 1
ATOM 2223 C CA . ILE A 1 285 ? -18.484 0.463 8.617 1 87.88 285 ILE A CA 1
ATOM 2224 C C . ILE A 1 285 ? -19.344 1.67 8.984 1 87.88 285 ILE A C 1
ATOM 2226 O O . ILE A 1 285 ? -20.578 1.584 8.984 1 87.88 285 ILE A O 1
ATOM 2230 N N . ASN A 1 286 ? -18.734 2.791 9.25 1 87.69 286 ASN A N 1
ATOM 2231 C CA . ASN A 1 286 ? -19.469 3.869 9.914 1 87.69 286 ASN A CA 1
ATOM 2232 C C . ASN A 1 286 ? -19.859 4.961 8.922 1 87.69 286 ASN A C 1
ATOM 2234 O O . ASN A 1 286 ? -20.703 5.812 9.234 1 87.69 286 ASN A O 1
ATOM 2238 N N . PHE A 1 287 ? -19.281 4.953 7.77 1 83.06 287 PHE A N 1
ATOM 2239 C CA . PHE A 1 287 ? -19.594 6.043 6.848 1 83.06 287 PHE A CA 1
ATOM 2240 C C . PHE A 1 287 ? -20.125 5.508 5.523 1 83.06 287 PHE A C 1
ATOM 2242 O O . PHE A 1 287 ? -19.641 4.488 5.023 1 83.06 287 PHE A O 1
ATOM 2249 N N . GLU A 1 288 ? -21.172 6.156 5.059 1 79.19 288 GLU A N 1
ATOM 2250 C CA . GLU A 1 288 ? -21.734 5.883 3.742 1 79.19 288 GLU A CA 1
ATOM 2251 C C . GLU A 1 288 ? -22.328 7.148 3.123 1 79.19 288 GLU A C 1
ATOM 2253 O O . GLU A 1 288 ? -22.812 8.031 3.838 1 79.19 288 GLU A O 1
ATOM 2258 N N . SER A 1 289 ? -22.203 7.105 1.779 1 72.44 289 SER A N 1
ATOM 2259 C CA . SER A 1 289 ? -22.797 8.258 1.116 1 72.44 289 SER A CA 1
ATOM 2260 C C . SER A 1 289 ? -24.312 8.242 1.243 1 72.44 289 SER A C 1
ATOM 2262 O O . SER A 1 289 ? -24.922 7.176 1.328 1 72.44 289 SER A O 1
ATOM 2264 N N . ASN A 1 290 ? -24.875 9.453 1.459 1 72.06 290 ASN A N 1
ATOM 2265 C CA . ASN A 1 290 ? -26.328 9.602 1.521 1 72.06 290 ASN A CA 1
ATOM 2266 C C . ASN A 1 290 ? -26.828 10.562 0.456 1 72.06 290 ASN A C 1
ATOM 2268 O O . ASN A 1 290 ? -26.922 11.773 0.697 1 72.06 290 ASN A O 1
ATOM 2272 N N . CYS A 1 291 ? -26.922 10.008 -0.71 1 68.94 291 CYS A N 1
ATOM 2273 C CA . CYS A 1 291 ? -27.469 10.727 -1.854 1 68.94 291 CYS A CA 1
ATOM 2274 C C . CYS A 1 291 ? -28.703 10.016 -2.41 1 68.94 291 CYS A C 1
ATOM 2276 O O . CYS A 1 291 ? -28.672 9.531 -3.545 1 68.94 291 CYS A O 1
ATOM 2278 N N . PRO A 1 292 ? -29.844 10.047 -1.674 1 67.06 292 PRO A N 1
ATOM 2279 C CA . PRO A 1 292 ? -31 9.258 -2.086 1 67.06 292 PRO A CA 1
ATOM 2280 C C . PRO A 1 292 ? -31.516 9.648 -3.473 1 67.06 292 PRO A C 1
ATOM 2282 O O . PRO A 1 292 ? -32.094 8.812 -4.168 1 67.06 292 PRO A O 1
ATOM 2285 N N . SER A 1 293 ? -31.25 10.883 -3.824 1 68.5 293 SER A N 1
ATOM 2286 C CA . SER A 1 293 ? -31.719 11.352 -5.121 1 68.5 293 SER A CA 1
ATOM 2287 C C . SER A 1 293 ? -30.812 10.859 -6.25 1 68.5 293 SER A C 1
ATOM 2289 O O . SER A 1 293 ? -31.203 10.906 -7.422 1 68.5 293 SER A O 1
ATOM 2291 N N . GLN A 1 294 ? -29.672 10.438 -5.918 1 68.5 294 GLN A N 1
ATOM 2292 C CA . GLN A 1 294 ? -28.734 9.875 -6.875 1 68.5 294 GLN A CA 1
ATOM 2293 C C . GLN A 1 294 ? -28.359 8.445 -6.496 1 68.5 294 GLN A C 1
ATOM 2295 O O . GLN A 1 294 ? -27.344 8.219 -5.832 1 68.5 294 GLN A O 1
ATOM 2300 N N . PRO A 1 295 ? -29.219 7.582 -6.965 1 66 295 PRO A N 1
ATOM 2301 C CA . PRO A 1 295 ? -29.062 6.195 -6.52 1 66 295 PRO A CA 1
ATOM 2302 C C . PRO A 1 295 ? -27.641 5.656 -6.754 1 66 295 PRO A C 1
ATOM 2304 O O . PRO A 1 295 ? -27.156 4.855 -5.961 1 66 295 PRO A O 1
ATOM 2307 N N . HIS A 1 296 ? -27.016 6.125 -7.801 1 66.94 296 HIS A N 1
ATOM 2308 C CA . HIS A 1 296 ? -25.688 5.602 -8.133 1 66.94 296 HIS A CA 1
ATOM 2309 C C . HIS A 1 296 ? -24.641 6.109 -7.156 1 66.94 296 HIS A C 1
ATOM 2311 O O . HIS A 1 296 ? -23.531 5.566 -7.09 1 66.94 296 HIS A O 1
ATOM 2317 N N . MET A 1 297 ? -25.047 7.07 -6.387 1 66.69 297 MET A N 1
ATOM 2318 C CA . MET A 1 297 ? -24.125 7.676 -5.434 1 66.69 297 MET A CA 1
ATOM 2319 C C . MET A 1 297 ? -24.531 7.371 -4 1 66.69 297 MET A C 1
ATOM 2321 O O . MET A 1 297 ? -23.844 7.762 -3.055 1 66.69 297 MET A O 1
ATOM 2325 N N . HIS A 1 298 ? -25.641 6.742 -3.898 1 67.56 298 HIS A N 1
ATOM 2326 C CA . HIS A 1 298 ? -26.188 6.465 -2.576 1 67.56 298 HIS A CA 1
ATOM 2327 C C . HIS A 1 298 ? -25.625 5.168 -2.006 1 67.56 298 HIS A C 1
ATOM 2329 O O . HIS A 1 298 ? -25.5 4.172 -2.723 1 67.56 298 HIS A O 1
ATOM 2335 N N . GLY A 1 299 ? -25.125 5.242 -0.82 1 70.81 299 GLY A N 1
ATOM 2336 C CA . GLY A 1 299 ? -24.672 4.055 -0.117 1 70.81 299 GLY A CA 1
ATOM 2337 C C . GLY A 1 299 ? -23.266 3.643 -0.483 1 70.81 299 GLY A C 1
ATOM 2338 O O . GLY A 1 299 ? -22.875 2.482 -0.311 1 70.81 299 GLY A O 1
ATOM 2339 N N . LYS A 1 300 ? -22.531 4.559 -1.023 1 72.25 300 LYS A N 1
ATOM 2340 C CA . LYS A 1 300 ? -21.156 4.25 -1.421 1 72.25 300 LYS A CA 1
ATOM 2341 C C . LYS A 1 300 ? -20.219 4.301 -0.225 1 72.25 300 LYS A C 1
ATOM 2343 O O . LYS A 1 300 ? -20.406 5.105 0.689 1 72.25 300 LYS A O 1
ATOM 2348 N N . LYS A 1 301 ? -19.297 3.34 -0.251 1 77 301 LYS A N 1
ATOM 2349 C CA . LYS A 1 301 ? -18.266 3.242 0.786 1 77 301 LYS A CA 1
ATOM 2350 C C . LYS A 1 301 ? -16.906 3.65 0.247 1 77 301 LYS A C 1
ATOM 2352 O O . LYS A 1 301 ? -16.703 3.729 -0.967 1 77 301 LYS A O 1
ATOM 2357 N N . GLN A 1 302 ? -16.094 4.051 1.131 1 76.75 302 GLN A N 1
ATOM 2358 C CA . GLN A 1 302 ? -14.742 4.484 0.754 1 76.75 302 GLN A CA 1
ATOM 2359 C C . GLN A 1 302 ? -13.68 3.709 1.525 1 76.75 302 GLN A C 1
ATOM 2361 O O . GLN A 1 302 ? -13.859 3.41 2.709 1 76.75 302 GLN A O 1
ATOM 2366 N N . ALA A 1 303 ? -12.664 3.348 0.808 1 84.81 303 ALA A N 1
ATOM 2367 C CA . ALA A 1 303 ? -11.477 2.791 1.445 1 84.81 303 ALA A CA 1
ATOM 2368 C C . ALA A 1 303 ? -10.227 3.588 1.066 1 84.81 303 ALA A C 1
ATOM 2370 O O . ALA A 1 303 ? -10.102 4.047 -0.071 1 84.81 303 ALA A O 1
ATOM 2371 N N . ALA A 1 304 ? -9.414 3.805 2.094 1 88.81 304 ALA A N 1
ATOM 2372 C CA . ALA A 1 304 ? -8.109 4.395 1.791 1 88.81 304 ALA A CA 1
ATOM 2373 C C . ALA A 1 304 ? -7.141 3.34 1.262 1 88.81 304 ALA A C 1
ATOM 2375 O O . ALA A 1 304 ? -7.191 2.18 1.674 1 88.81 304 ALA A O 1
ATOM 2376 N N . SER A 1 305 ? -6.363 3.742 0.327 1 88.38 305 SER A N 1
ATOM 2377 C CA . SER A 1 305 ? -5.281 2.885 -0.147 1 88.38 305 SER A CA 1
ATOM 2378 C C . SER A 1 305 ? -4.008 3.107 0.662 1 88.38 305 SER A C 1
ATOM 2380 O O . SER A 1 305 ? -3.457 4.211 0.671 1 88.38 305 SER A O 1
ATOM 2382 N N . ILE A 1 306 ? -3.527 2.062 1.319 1 93.12 306 ILE A N 1
ATOM 2383 C CA . ILE A 1 306 ? -2.326 2.135 2.145 1 93.12 306 ILE A CA 1
ATOM 2384 C C . ILE A 1 306 ? -1.139 1.557 1.378 1 93.12 306 ILE A C 1
ATOM 2386 O O . ILE A 1 306 ? -1.152 0.386 0.992 1 93.12 306 ILE A O 1
ATOM 2390 N N . VAL A 1 307 ? -0.201 2.422 1.148 1 91.12 307 VAL A N 1
ATOM 2391 C CA . VAL A 1 307 ? 1.023 1.999 0.475 1 91.12 307 VAL A CA 1
ATOM 2392 C C . VAL A 1 307 ? 2.182 1.987 1.47 1 91.12 307 VAL A C 1
ATOM 2394 O O . VAL A 1 307 ? 2.455 2.994 2.125 1 91.12 307 VAL A O 1
ATOM 2397 N N . SER A 1 308 ? 2.9 0.825 1.505 1 94.31 308 SER A N 1
ATOM 2398 C CA . SER A 1 308 ? 3.953 0.704 2.506 1 94.31 308 SER A CA 1
ATOM 2399 C C . SER A 1 308 ? 5.203 0.058 1.919 1 94.31 308 SER A C 1
ATOM 2401 O O . SER A 1 308 ? 5.113 -0.917 1.17 1 94.31 308 SER A O 1
ATOM 2403 N N . THR A 1 309 ? 6.312 0.655 2.215 1 93 309 THR A N 1
ATOM 2404 C CA . THR A 1 309 ? 7.613 0.035 1.99 1 93 309 THR A CA 1
ATOM 2405 C C . THR A 1 309 ? 8.375 -0.112 3.303 1 93 309 THR A C 1
ATOM 2407 O O . THR A 1 309 ? 9.609 -0.151 3.311 1 93 309 THR A O 1
ATOM 2410 N N . LEU A 1 310 ? 7.656 -0.15 4.395 1 95.12 310 LEU A N 1
ATOM 2411 C CA . LEU A 1 310 ? 8.25 -0.31 5.719 1 95.12 310 LEU A CA 1
ATOM 2412 C C . LEU A 1 310 ? 8.953 -1.656 5.844 1 95.12 310 LEU A C 1
ATOM 2414 O O . LEU A 1 310 ? 8.477 -2.662 5.312 1 95.12 310 LEU A O 1
ATOM 2418 N N . MET A 1 311 ? 10.023 -1.649 6.59 1 93.69 311 MET A N 1
ATOM 2419 C CA . MET A 1 311 ? 10.703 -2.912 6.852 1 93.69 311 MET A CA 1
ATOM 2420 C C . MET A 1 311 ? 10.594 -3.295 8.328 1 93.69 311 MET A C 1
ATOM 2422 O O . MET A 1 311 ? 11.086 -4.344 8.734 1 93.69 311 MET A O 1
ATOM 2426 N N . ARG A 1 312 ? 10.055 -2.395 9.07 1 95.81 312 ARG A N 1
ATOM 2427 C CA . ARG A 1 312 ? 9.828 -2.611 10.492 1 95.81 312 ARG A CA 1
ATOM 2428 C C . ARG A 1 312 ? 8.5 -2.012 10.938 1 95.81 312 ARG A C 1
ATOM 2430 O O . ARG A 1 312 ? 7.902 -1.215 10.219 1 95.81 312 ARG A O 1
ATOM 2437 N N . LYS A 1 313 ? 8.055 -2.451 12.094 1 96.75 313 LYS A N 1
ATOM 2438 C CA . LYS A 1 313 ? 6.809 -1.926 12.648 1 96.75 313 LYS A CA 1
ATOM 2439 C C . LYS A 1 313 ? 7.023 -0.543 13.258 1 96.75 313 LYS A C 1
ATOM 2441 O O . LYS A 1 313 ? 8.039 -0.298 13.914 1 96.75 313 LYS A O 1
ATOM 2446 N N . VAL A 1 314 ? 6.117 0.38 13.031 1 97.62 314 VAL A N 1
ATOM 2447 C CA . VAL A 1 314 ? 6.137 1.721 13.602 1 97.62 314 VAL A CA 1
ATOM 2448 C C . VAL A 1 314 ? 5.195 1.779 14.805 1 97.62 314 VAL A C 1
ATOM 2450 O O . VAL A 1 314 ? 4.004 1.485 14.688 1 97.62 314 VAL A O 1
ATOM 2453 N N . PHE A 1 315 ? 5.73 2.129 15.93 1 96.44 315 PHE A N 1
ATOM 2454 C CA . PHE A 1 315 ? 4.934 2.34 17.141 1 96.44 315 PHE A CA 1
ATOM 2455 C C . PHE A 1 315 ? 4.969 3.805 17.562 1 96.44 315 PHE A C 1
ATOM 2457 O O . PHE A 1 315 ? 6.008 4.461 17.453 1 96.44 315 PHE A O 1
ATOM 2464 N N . LEU A 1 316 ? 3.832 4.305 18.047 1 96.62 316 LEU A N 1
ATOM 2465 C CA . LEU A 1 316 ? 3.699 5.691 18.469 1 96.62 316 LEU A CA 1
ATOM 2466 C C . LEU A 1 316 ? 3.527 5.781 19.984 1 96.62 316 LEU A C 1
ATOM 2468 O O . LEU A 1 316 ? 2.711 6.566 20.484 1 96.62 316 LEU A O 1
ATOM 2472 N N . LEU A 1 317 ? 4.273 5.062 20.672 1 92.19 317 LEU A N 1
ATOM 2473 C CA . LEU A 1 317 ? 4.203 5.043 22.125 1 92.19 317 LEU A CA 1
ATOM 2474 C C . LEU A 1 317 ? 4.664 6.375 22.703 1 92.19 317 LEU A C 1
ATOM 2476 O O . LEU A 1 317 ? 5.512 7.055 22.125 1 92.19 317 LEU A O 1
ATOM 2480 N N . PRO A 1 318 ? 4.102 6.754 23.891 1 88.44 318 PRO A N 1
ATOM 2481 C CA . PRO A 1 318 ? 4.531 8 24.531 1 88.44 318 PRO A CA 1
ATOM 2482 C C . PRO A 1 318 ? 6.031 8.031 24.812 1 88.44 318 PRO A C 1
ATOM 2484 O O . PRO A 1 318 ? 6.617 7.004 25.172 1 88.44 318 PRO A O 1
ATOM 2487 N N . LYS A 1 319 ? 6.543 9.242 24.578 1 83 319 LYS A N 1
ATOM 2488 C CA . LYS A 1 319 ? 7.957 9.43 24.891 1 83 319 LYS A CA 1
ATOM 2489 C C . LYS A 1 319 ? 8.156 9.891 26.328 1 83 319 LYS A C 1
ATOM 2491 O O . LYS A 1 319 ? 7.324 10.625 26.875 1 83 319 LYS A O 1
ATOM 2496 N N . TYR A 1 320 ? 9.203 9.32 27.031 1 68.94 320 TYR A N 1
ATOM 2497 C CA . TYR A 1 320 ? 9.547 9.75 28.391 1 68.94 320 TYR A CA 1
ATOM 2498 C C . TYR A 1 320 ? 10.828 10.562 28.391 1 68.94 320 TYR A C 1
ATOM 2500 O O . TYR A 1 320 ? 11.711 10.359 27.562 1 68.94 320 TYR A O 1
ATOM 2508 N N . MET B 1 1 ? 3.289 -14.32 -61.75 1 16.92 1 MET B N 1
ATOM 2509 C CA . MET B 1 1 ? 3.262 -13.188 -62.688 1 16.92 1 MET B CA 1
ATOM 2510 C C . MET B 1 1 ? 2.363 -12.078 -62.156 1 16.92 1 MET B C 1
ATOM 2512 O O . MET B 1 1 ? 1.641 -12.266 -61.156 1 16.92 1 MET B O 1
ATOM 2516 N N . GLU B 1 2 ? 1.617 -11.406 -63.094 1 15.52 2 GLU B N 1
ATOM 2517 C CA . GLU B 1 2 ? 1.501 -9.984 -63.375 1 15.52 2 GLU B CA 1
ATOM 2518 C C . GLU B 1 2 ? 0.395 -9.336 -62.531 1 15.52 2 GLU B C 1
ATOM 2520 O O . GLU B 1 2 ? 0.422 -8.133 -62.281 1 15.52 2 GLU B O 1
ATOM 2525 N N . ASN B 1 3 ? -0.577 -10.086 -62.125 1 15.77 3 ASN B N 1
ATOM 2526 C CA . ASN B 1 3 ? -1.831 -9.484 -62.562 1 15.77 3 ASN B CA 1
ATOM 2527 C C . ASN B 1 3 ? -2.215 -8.281 -61.719 1 15.77 3 ASN B C 1
ATOM 2529 O O . ASN B 1 3 ? -2.504 -8.422 -60.531 1 15.77 3 ASN B O 1
ATOM 2533 N N . VAL B 1 4 ? -1.883 -7.062 -62.156 1 16.66 4 VAL B N 1
ATOM 2534 C CA . VAL B 1 4 ? -1.763 -5.652 -61.812 1 16.66 4 VAL B CA 1
ATOM 2535 C C . VAL B 1 4 ? -3.146 -5.07 -61.531 1 16.66 4 VAL B C 1
ATOM 2537 O O . VAL B 1 4 ? -3.268 -4.008 -60.906 1 16.66 4 VAL B O 1
ATOM 2540 N N . THR B 1 5 ? -4.277 -5.762 -61.938 1 15.49 5 THR B N 1
ATOM 2541 C CA . THR B 1 5 ? -5.105 -4.809 -62.688 1 15.49 5 THR B CA 1
ATOM 2542 C C . THR B 1 5 ? -5.512 -3.645 -61.781 1 15.49 5 THR B C 1
ATOM 2544 O O . THR B 1 5 ? -5.609 -3.797 -60.562 1 15.49 5 THR B O 1
ATOM 2547 N N . ARG B 1 6 ? -6.066 -2.596 -62.438 1 15.52 6 ARG B N 1
ATOM 2548 C CA . ARG B 1 6 ? -6.164 -1.164 -62.719 1 15.52 6 ARG B CA 1
ATOM 2549 C C . ARG B 1 6 ? -7.09 -0.484 -61.719 1 15.52 6 ARG B C 1
ATOM 2551 O O . ARG B 1 6 ? -7.82 -1.154 -60.969 1 15.52 6 ARG B O 1
ATOM 2558 N N . GLN B 1 7 ? -7.988 0.399 -62.156 1 14.53 7 GLN B N 1
ATOM 2559 C CA . GLN B 1 7 ? -8.047 1.85 -62.312 1 14.53 7 GLN B CA 1
ATOM 2560 C C . GLN B 1 7 ? -9.172 2.441 -61.438 1 14.53 7 GLN B C 1
ATOM 2562 O O . GLN B 1 7 ? -9 3.492 -60.844 1 14.53 7 GLN B O 1
ATOM 2567 N N . ASN B 1 8 ? -10.461 1.875 -61.5 1 15.12 8 ASN B N 1
ATOM 2568 C CA . ASN B 1 8 ? -11.477 2.82 -61.969 1 15.12 8 ASN B CA 1
ATOM 2569 C C . ASN B 1 8 ? -11.93 3.738 -60.844 1 15.12 8 ASN B C 1
ATOM 2571 O O . ASN B 1 8 ? -12.18 3.279 -59.719 1 15.12 8 ASN B O 1
ATOM 2575 N N . GLY B 1 9 ? -11.703 5.176 -60.875 1 16.52 9 GLY B N 1
ATOM 2576 C CA . GLY B 1 9 ? -11.695 6.523 -60.344 1 16.52 9 GLY B CA 1
ATOM 2577 C C . GLY B 1 9 ? -13.078 7.035 -60 1 16.52 9 GLY B C 1
ATOM 2578 O O . GLY B 1 9 ? -13.242 8.195 -59.625 1 16.52 9 GLY B O 1
ATOM 2579 N N . GLY B 1 10 ? -14.219 6.242 -60.375 1 16.02 10 GLY B N 1
ATOM 2580 C CA . GLY B 1 10 ? -15.266 7.129 -60.844 1 16.02 10 GLY B CA 1
ATOM 2581 C C . GLY B 1 10 ? -15.719 8.133 -59.781 1 16.02 10 GLY B C 1
ATOM 2582 O O . GLY B 1 10 ? -15.438 7.973 -58.594 1 16.02 10 GLY B O 1
ATOM 2583 N N . GLU B 1 11 ? -16.328 9.266 -60.281 1 16.41 11 GLU B N 1
ATOM 2584 C CA . GLU B 1 11 ? -16.672 10.688 -60.219 1 16.41 11 GLU B CA 1
ATOM 2585 C C . GLU B 1 11 ? -17.828 10.938 -59.25 1 16.41 11 GLU B C 1
ATOM 2587 O O . GLU B 1 11 ? -18.984 11.07 -59.688 1 16.41 11 GLU B O 1
ATOM 2592 N N . VAL B 1 12 ? -18.047 10.172 -58.156 1 17.17 12 VAL B N 1
ATOM 2593 C CA . VAL B 1 12 ? -19.438 10.32 -57.812 1 17.17 12 VAL B CA 1
ATOM 2594 C C . VAL B 1 12 ? -19.734 11.789 -57.469 1 17.17 12 VAL B C 1
ATOM 2596 O O . VAL B 1 12 ? -19.078 12.391 -56.625 1 17.17 12 VAL B O 1
ATOM 2599 N N . VAL B 1 13 ? -20.359 12.5 -58.438 1 15.38 13 VAL B N 1
ATOM 2600 C CA . VAL B 1 13 ? -20.812 13.875 -58.625 1 15.38 13 VAL B CA 1
ATOM 2601 C C . VAL B 1 13 ? -21.688 14.305 -57.469 1 15.38 13 VAL B C 1
ATOM 2603 O O . VAL B 1 13 ? -22.562 13.555 -57.031 1 15.38 13 VAL B O 1
ATOM 2606 N N . VAL B 1 14 ? -21.422 15.523 -56.906 1 16.27 14 VAL B N 1
ATOM 2607 C CA . VAL B 1 14 ? -21.594 16.516 -55.844 1 16.27 14 VAL B CA 1
ATOM 2608 C C . VAL B 1 14 ? -22.953 17.172 -55.969 1 16.27 14 VAL B C 1
ATOM 2610 O O . VAL B 1 14 ? -23.219 18.203 -55.344 1 16.27 14 VAL B O 1
ATOM 2613 N N . THR B 1 15 ? -23.922 16.438 -56.656 1 14.62 15 THR B N 1
ATOM 2614 C CA . THR B 1 15 ? -24.812 17.469 -57.188 1 14.62 15 THR B CA 1
ATOM 2615 C C . THR B 1 15 ? -25.391 18.297 -56.062 1 14.62 15 THR B C 1
ATOM 2617 O O . THR B 1 15 ? -25.484 17.828 -54.906 1 14.62 15 THR B O 1
ATOM 2620 N N . ASP B 1 16 ? -26.094 19.422 -56.438 1 15.19 16 ASP B N 1
ATOM 2621 C CA . ASP B 1 16 ? -26.25 20.859 -56.281 1 15.19 16 ASP B CA 1
ATOM 2622 C C . ASP B 1 16 ? -27.406 21.188 -55.312 1 15.19 16 ASP B C 1
ATOM 2624 O O . ASP B 1 16 ? -27.422 22.25 -54.719 1 15.19 16 ASP B O 1
ATOM 2628 N N . PRO B 1 17 ? -28.438 20.203 -55 1 14.87 17 PRO B N 1
ATOM 2629 C CA . PRO B 1 17 ? -29.641 21 -55.281 1 14.87 17 PRO B CA 1
ATOM 2630 C C . PRO B 1 17 ? -29.922 22.016 -54.188 1 14.87 17 PRO B C 1
ATOM 2632 O O . PRO B 1 17 ? -29.797 21.703 -53 1 14.87 17 PRO B O 1
ATOM 2635 N N . LEU B 1 18 ? -30.047 23.297 -54.469 1 14.98 18 LEU B N 1
ATOM 2636 C CA . LEU B 1 18 ? -30.094 24.625 -53.906 1 14.98 18 LEU B CA 1
ATOM 2637 C C . LEU B 1 18 ? -31.391 24.828 -53.125 1 14.98 18 LEU B C 1
ATOM 2639 O O . LEU B 1 18 ? -31.484 25.766 -52.312 1 14.98 18 LEU B O 1
ATOM 2643 N N . SER B 1 19 ? -32.562 24.062 -53.406 1 14.62 19 SER B N 1
ATOM 2644 C CA . SER B 1 19 ? -33.625 25.062 -53.594 1 14.62 19 SER B CA 1
ATOM 2645 C C . SER B 1 19 ? -34 25.75 -52.281 1 14.62 19 SER B C 1
ATOM 2647 O O . SER B 1 19 ? -33.688 25.25 -51.219 1 14.62 19 SER B O 1
ATOM 2649 N N . ASN B 1 20 ? -35.219 26.469 -52.344 1 14.73 20 ASN B N 1
ATOM 2650 C CA . ASN B 1 20 ? -35.781 27.797 -52.188 1 14.73 20 ASN B CA 1
ATOM 2651 C C . ASN B 1 20 ? -36.344 28.016 -50.781 1 14.73 20 ASN B C 1
ATOM 2653 O O . ASN B 1 20 ? -35.969 28.984 -50.094 1 14.73 20 ASN B O 1
ATOM 2657 N N . ASP B 1 21 ? -37.719 28.094 -50.625 1 14.58 21 ASP B N 1
ATOM 2658 C CA . ASP B 1 21 ? -38.438 29.344 -50.438 1 14.58 21 ASP B CA 1
ATOM 2659 C C . ASP B 1 21 ? -38.812 29.547 -48.969 1 14.58 21 ASP B C 1
ATOM 2661 O O . ASP B 1 21 ? -38.594 30.625 -48.406 1 14.58 21 ASP B O 1
ATOM 2665 N N . HIS B 1 22 ? -39.875 28.766 -48.5 1 14.86 22 HIS B N 1
ATOM 2666 C CA . HIS B 1 22 ? -41.094 29.516 -48.125 1 14.86 22 HIS B CA 1
ATOM 2667 C C . HIS B 1 22 ? -41 30.016 -46.688 1 14.86 22 HIS B C 1
ATOM 2669 O O . HIS B 1 22 ? -40.25 29.453 -45.875 1 14.86 22 HIS B O 1
ATOM 2675 N N . GLN B 1 23 ? -42.062 30.797 -46.281 1 14.54 23 GLN B N 1
ATOM 2676 C CA . GLN B 1 23 ? -42.375 32.094 -45.656 1 14.54 23 GLN B CA 1
ATOM 2677 C C . GLN B 1 23 ? -42.625 31.938 -44.156 1 14.54 23 GLN B C 1
ATOM 2679 O O . GLN B 1 23 ? -42.875 32.938 -43.469 1 14.54 23 GLN B O 1
ATOM 2684 N N . ARG B 1 24 ? -42.656 30.75 -43.531 1 14.72 24 ARG B N 1
ATOM 2685 C CA . ARG B 1 24 ? -43.781 30.766 -42.625 1 14.72 24 ARG B CA 1
ATOM 2686 C C . ARG B 1 24 ? -43.5 31.688 -41.438 1 14.72 24 ARG B C 1
ATOM 2688 O O . ARG B 1 24 ? -42.531 31.5 -40.719 1 14.72 24 ARG B O 1
ATOM 2695 N N . GLY B 1 25 ? -44.156 32.781 -41.406 1 14.24 25 GLY B N 1
ATOM 2696 C CA . GLY B 1 25 ? -44 34 -40.625 1 14.24 25 GLY B CA 1
ATOM 2697 C C . GLY B 1 25 ? -44.219 33.75 -39.125 1 14.24 25 GLY B C 1
ATOM 2698 O O . GLY B 1 25 ? -44.812 32.75 -38.719 1 14.24 25 GLY B O 1
ATOM 2699 N N . LYS B 1 26 ? -43.688 34.656 -38.281 1 15.74 26 LYS B N 1
ATOM 2700 C CA . LYS B 1 26 ? -43.156 34.875 -36.938 1 15.74 26 LYS B CA 1
ATOM 2701 C C . LYS B 1 26 ? -44.25 35.156 -35.938 1 15.74 26 LYS B C 1
ATOM 2703 O O . LYS B 1 26 ? -44.094 34.969 -34.719 1 15.74 26 LYS B O 1
ATOM 2708 N N . ASN B 1 27 ? -45.406 35.938 -36.219 1 14.24 27 ASN B N 1
ATOM 2709 C CA . ASN B 1 27 ? -45.312 37.125 -35.344 1 14.24 27 ASN B CA 1
ATOM 2710 C C . ASN B 1 27 ? -45.875 36.844 -33.969 1 14.24 27 ASN B C 1
ATOM 2712 O O . ASN B 1 27 ? -45.25 37.156 -32.938 1 14.24 27 ASN B O 1
ATOM 2716 N N . GLY B 1 28 ? -47.344 36.812 -33.781 1 14.58 28 GLY B N 1
ATOM 2717 C CA . GLY B 1 28 ? -47.938 37.969 -33.094 1 14.58 28 GLY B CA 1
ATOM 2718 C C . GLY B 1 28 ? -47.969 37.812 -31.578 1 14.58 28 GLY B C 1
ATOM 2719 O O . GLY B 1 28 ? -47.531 38.688 -30.844 1 14.58 28 GLY B O 1
ATOM 2720 N N . GLN B 1 29 ? -49.031 36.969 -31.016 1 14.71 29 GLN B N 1
ATOM 2721 C CA . GLN B 1 29 ? -50.031 37.688 -30.234 1 14.71 29 GLN B CA 1
ATOM 2722 C C . GLN B 1 29 ? -49.594 37.844 -28.781 1 14.71 29 GLN B C 1
ATOM 2724 O O . GLN B 1 29 ? -48.75 37.094 -28.297 1 14.71 29 GLN B O 1
ATOM 2729 N N . ASN B 1 30 ? -50.594 38.312 -27.844 1 15.4 30 ASN B N 1
ATOM 2730 C CA . ASN B 1 30 ? -50.906 39.406 -26.938 1 15.4 30 ASN B CA 1
ATOM 2731 C C . ASN B 1 30 ? -50.594 39.062 -25.484 1 15.4 30 ASN B C 1
ATOM 2733 O O . ASN B 1 30 ? -49.656 39.562 -24.891 1 15.4 30 ASN B O 1
ATOM 2737 N N . GLY B 1 31 ? -51.719 38.906 -24.516 1 15.82 31 GLY B N 1
ATOM 2738 C CA . GLY B 1 31 ? -52.094 39.781 -23.422 1 15.82 31 GLY B CA 1
ATOM 2739 C C . GLY B 1 31 ? -51.562 39.375 -22.078 1 15.82 31 GLY B C 1
ATOM 2740 O O . GLY B 1 31 ? -51.031 38.25 -21.953 1 15.82 31 GLY B O 1
ATOM 2741 N N . SER B 1 32 ? -51.938 40.031 -20.969 1 16.66 32 SER B N 1
ATOM 2742 C CA . SER B 1 32 ? -51.406 40.781 -19.812 1 16.66 32 SER B CA 1
ATOM 2743 C C . SER B 1 32 ? -51.344 39.906 -18.578 1 16.66 32 SER B C 1
ATOM 2745 O O . SER B 1 32 ? -50.312 39.844 -17.891 1 16.66 32 SER B O 1
ATOM 2747 N N . PRO B 1 33 ? -52.594 39.5 -17.938 1 16.67 33 PRO B N 1
ATOM 2748 C CA . PRO B 1 33 ? -52.875 40.125 -16.641 1 16.67 33 PRO B CA 1
ATOM 2749 C C . PRO B 1 33 ? -52.156 39.438 -15.477 1 16.67 33 PRO B C 1
ATOM 2751 O O . PRO B 1 33 ? -51.562 38.375 -15.664 1 16.67 33 PRO B O 1
ATOM 2754 N N . ASP B 1 34 ? -52.969 39.094 -14.305 1 17.58 34 ASP B N 1
ATOM 2755 C CA . ASP B 1 34 ? -53.188 39.406 -12.898 1 17.58 34 ASP B CA 1
ATOM 2756 C C . ASP B 1 34 ? -52.625 38.312 -12 1 17.58 34 ASP B C 1
ATOM 2758 O O . ASP B 1 34 ? -53.062 37.156 -12.102 1 17.58 34 ASP B O 1
ATOM 2762 N N . ALA B 1 35 ? -51.5 38.5 -11.297 1 17.3 35 ALA B N 1
ATOM 2763 C CA . ALA B 1 35 ? -50.594 37.531 -10.664 1 17.3 35 ALA B CA 1
ATOM 2764 C C . ALA B 1 35 ? -51.125 37.094 -9.297 1 17.3 35 ALA B C 1
ATOM 2766 O O . ALA B 1 35 ? -50.531 37.438 -8.266 1 17.3 35 ALA B O 1
ATOM 2767 N N . ALA B 1 36 ? -52.438 37.156 -9.078 1 19.27 36 ALA B N 1
ATOM 2768 C CA . ALA B 1 36 ? -52.688 37.156 -7.641 1 19.27 36 ALA B CA 1
ATOM 2769 C C . ALA B 1 36 ? -52.062 35.938 -6.973 1 19.27 36 ALA B C 1
ATOM 2771 O O . ALA B 1 36 ? -52.281 34.812 -7.406 1 19.27 36 ALA B O 1
ATOM 2772 N N . VAL B 1 37 ? -51.125 36.094 -6.027 1 18.55 37 VAL B N 1
ATOM 2773 C CA . VAL B 1 37 ? -50.062 35.312 -5.418 1 18.55 37 VAL B CA 1
ATOM 2774 C C . VAL B 1 37 ? -50.625 34.344 -4.398 1 18.55 37 VAL B C 1
ATOM 2776 O O . VAL B 1 37 ? -49.938 33.844 -3.527 1 18.55 37 VAL B O 1
ATOM 2779 N N . GLY B 1 38 ? -52 34.125 -4.328 1 18.44 38 GLY B N 1
ATOM 2780 C CA . GLY B 1 38 ? -52.406 33.75 -2.984 1 18.44 38 GLY B CA 1
ATOM 2781 C C . GLY B 1 38 ? -51.812 32.438 -2.5 1 18.44 38 GLY B C 1
ATOM 2782 O O . GLY B 1 38 ? -52.156 31.375 -3.014 1 18.44 38 GLY B O 1
ATOM 2783 N N . ALA B 1 39 ? -50.531 32.281 -2.184 1 17.17 39 ALA B N 1
ATOM 2784 C CA . ALA B 1 39 ? -49.844 31.016 -2.115 1 17.17 39 ALA B CA 1
ATOM 2785 C C . ALA B 1 39 ? -50.281 30.219 -0.88 1 17.17 39 ALA B C 1
ATOM 2787 O O . ALA B 1 39 ? -49.844 30.531 0.236 1 17.17 39 ALA B O 1
ATOM 2788 N N . ASN B 1 40 ? -51.594 30.219 -0.635 1 18.91 40 ASN B N 1
ATOM 2789 C CA . ASN B 1 40 ? -51.969 29.578 0.623 1 18.91 40 ASN B CA 1
ATOM 2790 C C . ASN B 1 40 ? -51.375 28.172 0.732 1 18.91 40 ASN B C 1
ATOM 2792 O O . ASN B 1 40 ? -51.719 27.297 -0.062 1 18.91 40 ASN B O 1
ATOM 2796 N N . GLY B 1 41 ? -50.125 28.078 1.067 1 18.02 41 GLY B N 1
ATOM 2797 C CA . GLY B 1 41 ? -49.25 26.922 0.985 1 18.02 41 GLY B CA 1
ATOM 2798 C C . GLY B 1 41 ? -49.75 25.75 1.812 1 18.02 41 GLY B C 1
ATOM 2799 O O . GLY B 1 41 ? -49.812 25.828 3.039 1 18.02 41 GLY B O 1
ATOM 2800 N N . ASP B 1 42 ? -50.812 25.078 1.32 1 18.94 42 ASP B N 1
ATOM 2801 C CA . ASP B 1 42 ? -51.406 23.891 1.915 1 18.94 42 ASP B CA 1
ATOM 2802 C C . ASP B 1 42 ? -50.344 22.875 2.307 1 18.94 42 ASP B C 1
ATOM 2804 O O . ASP B 1 42 ? -49.656 22.344 1.444 1 18.94 42 ASP B O 1
ATOM 2808 N N . LEU B 1 43 ? -49.688 23.094 3.439 1 20.48 43 LEU B N 1
ATOM 2809 C CA . LEU B 1 43 ? -48.656 22.234 4.02 1 20.48 43 LEU B CA 1
ATOM 2810 C C . LEU B 1 43 ? -49.188 20.797 4.148 1 20.48 43 LEU B C 1
ATOM 2812 O O . LEU B 1 43 ? -50 20.5 5.02 1 20.48 43 LEU B O 1
ATOM 2816 N N . THR B 1 44 ? -49.688 20.234 3.012 1 19.97 44 THR B N 1
ATOM 2817 C CA . THR B 1 44 ? -50.219 18.875 3.141 1 19.97 44 THR B CA 1
ATOM 2818 C C . THR B 1 44 ? -49.219 17.984 3.891 1 19.97 44 THR B C 1
ATOM 2820 O O . THR B 1 44 ? -48.031 18.016 3.629 1 19.97 44 THR B O 1
ATOM 2823 N N . ASP B 1 45 ? -49.562 17.562 5.07 1 20.09 45 ASP B N 1
ATOM 2824 C CA . ASP B 1 45 ? -48.938 16.688 6.051 1 20.09 45 ASP B CA 1
ATOM 2825 C C . ASP B 1 45 ? -48.562 15.352 5.414 1 20.09 45 ASP B C 1
ATOM 2827 O O . ASP B 1 45 ? -49.406 14.586 4.969 1 20.09 45 ASP B O 1
ATOM 2831 N N . ALA B 1 46 ? -47.688 15.305 4.547 1 21.08 46 ALA B N 1
ATOM 2832 C CA . ALA B 1 46 ? -47.375 14.094 3.795 1 21.08 46 ALA B CA 1
ATOM 2833 C C . ALA B 1 46 ? -47.125 12.914 4.73 1 21.08 46 ALA B C 1
ATOM 2835 O O . ALA B 1 46 ? -46.094 12.82 5.391 1 21.08 46 ALA B O 1
ATOM 2836 N N . GLY B 1 47 ? -48.188 12.406 5.43 1 21.55 47 GLY B N 1
ATOM 2837 C CA . GLY B 1 47 ? -48.25 11.328 6.406 1 21.55 47 GLY B CA 1
ATOM 2838 C C . GLY B 1 47 ? -47.469 10.102 6.008 1 21.55 47 GLY B C 1
ATOM 2839 O O . GLY B 1 47 ? -46.281 10.195 5.668 1 21.55 47 GLY B O 1
ATOM 2840 N N . LYS B 1 48 ? -48.156 8.789 6.016 1 21.27 48 LYS B N 1
ATOM 2841 C CA . LYS B 1 48 ? -47.875 7.387 6.289 1 21.27 48 LYS B CA 1
ATOM 2842 C C . LYS B 1 48 ? -47.219 6.719 5.082 1 21.27 48 LYS B C 1
ATOM 2844 O O . LYS B 1 48 ? -47.906 6.129 4.242 1 21.27 48 LYS B O 1
ATOM 2849 N N . GLN B 1 49 ? -46.406 7.32 4.379 1 21.95 49 GLN B N 1
ATOM 2850 C CA . GLN B 1 49 ? -46.094 6.613 3.141 1 21.95 49 GLN B CA 1
ATOM 2851 C C . GLN B 1 49 ? -45.594 5.199 3.424 1 21.95 49 GLN B C 1
ATOM 2853 O O . GLN B 1 49 ? -44.875 4.969 4.402 1 21.95 49 GLN B O 1
ATOM 2858 N N . GLY B 1 50 ? -46.094 4.207 2.732 1 23.11 50 GLY B N 1
ATOM 2859 C CA . GLY B 1 50 ? -45.906 2.771 2.623 1 23.11 50 GLY B CA 1
ATOM 2860 C C . GLY B 1 50 ? -44.438 2.383 2.5 1 23.11 50 GLY B C 1
ATOM 2861 O O . GLY B 1 50 ? -43.688 3.041 1.791 1 23.11 50 GLY B O 1
ATOM 2862 N N . ILE B 1 51 ? -43.906 1.755 3.512 1 23.38 51 ILE B N 1
ATOM 2863 C CA . ILE B 1 51 ? -42.625 1.088 3.711 1 23.38 51 ILE B CA 1
ATOM 2864 C C . ILE B 1 51 ? -42.25 0.262 2.475 1 23.38 51 ILE B C 1
ATOM 2866 O O . ILE B 1 51 ? -42.844 -0.798 2.244 1 23.38 51 ILE B O 1
ATOM 2870 N N . THR B 1 52 ? -42.25 0.832 1.294 1 24.39 52 THR B N 1
ATOM 2871 C CA . THR B 1 52 ? -41.906 -0.122 0.242 1 24.39 52 THR B CA 1
ATOM 2872 C C . THR B 1 52 ? -40.625 -0.869 0.575 1 24.39 52 THR B C 1
ATOM 2874 O O . THR B 1 52 ? -39.688 -0.294 1.153 1 24.39 52 THR B O 1
ATOM 2877 N N . ASP B 1 53 ? -40.625 -2.162 0.551 1 23.81 53 ASP B N 1
ATOM 2878 C CA . ASP B 1 53 ? -39.688 -3.271 0.708 1 23.81 53 ASP B CA 1
ATOM 2879 C C . ASP B 1 53 ? -38.438 -3.039 -0.106 1 23.81 53 ASP B C 1
ATOM 2881 O O . ASP B 1 53 ? -38.438 -3.178 -1.331 1 23.81 53 ASP B O 1
ATOM 2885 N N . VAL B 1 54 ? -37.844 -1.925 0.016 1 25.7 54 VAL B N 1
ATOM 2886 C CA . VAL B 1 54 ? -36.594 -1.694 -0.73 1 25.7 54 VAL B CA 1
ATOM 2887 C C . VAL B 1 54 ? -35.75 -2.949 -0.69 1 25.7 54 VAL B C 1
ATOM 2889 O O . VAL B 1 54 ? -35.5 -3.52 0.379 1 25.7 54 VAL B O 1
ATOM 2892 N N . ASN B 1 55 ? -35.562 -3.682 -1.794 1 25.09 55 ASN B N 1
ATOM 2893 C CA . ASN B 1 55 ? -34.812 -4.898 -2.105 1 25.09 55 ASN B CA 1
ATOM 2894 C C . ASN B 1 55 ? -33.406 -4.855 -1.53 1 25.09 55 ASN B C 1
ATOM 2896 O O . ASN B 1 55 ? -32.562 -4.082 -1.991 1 25.09 55 ASN B O 1
ATOM 2900 N N . VAL B 1 56 ? -33.094 -5.094 -0.27 1 28.3 56 VAL B N 1
ATOM 2901 C CA . VAL B 1 56 ? -31.953 -5.457 0.589 1 28.3 56 VAL B CA 1
ATOM 2902 C C . VAL B 1 56 ? -31 -6.355 -0.179 1 28.3 56 VAL B C 1
ATOM 2904 O O . VAL B 1 56 ? -30.078 -6.938 0.408 1 28.3 56 VAL B O 1
ATOM 2907 N N . SER B 1 57 ? -31.219 -6.793 -1.389 1 27.8 57 SER B N 1
ATOM 2908 C CA . SER B 1 57 ? -30.5 -7.906 -1.993 1 27.8 57 SER B CA 1
ATOM 2909 C C . SER B 1 57 ? -29.016 -7.562 -2.199 1 27.8 57 SER B C 1
ATOM 2911 O O . SER B 1 57 ? -28.188 -8.453 -2.369 1 27.8 57 SER B O 1
ATOM 2913 N N . ARG B 1 58 ? -28.672 -6.336 -2.625 1 31.06 58 ARG B N 1
ATOM 2914 C CA . ARG B 1 58 ? -27.328 -6.25 -3.172 1 31.06 58 ARG B CA 1
ATOM 2915 C C . ARG B 1 58 ? -26.281 -6.223 -2.057 1 31.06 58 ARG B C 1
ATOM 2917 O O . ARG B 1 58 ? -25.109 -5.922 -2.301 1 31.06 58 ARG B O 1
ATOM 2924 N N . LEU B 1 59 ? -26.641 -6.008 -0.868 1 33.56 59 LEU B N 1
ATOM 2925 C CA . LEU B 1 59 ? -25.578 -5.996 0.124 1 33.56 59 LEU B CA 1
ATOM 2926 C C . LEU B 1 59 ? -24.984 -7.391 0.304 1 33.56 59 LEU B C 1
ATOM 2928 O O . LEU B 1 59 ? -25.688 -8.328 0.681 1 33.56 59 LEU B O 1
ATOM 2932 N N . ALA B 1 60 ? -24.047 -7.742 -0.511 1 41.06 60 ALA B N 1
ATOM 2933 C CA . ALA B 1 60 ? -23.359 -9 -0.262 1 41.06 60 ALA B CA 1
ATOM 2934 C C . ALA B 1 60 ? -23.141 -9.219 1.231 1 41.06 60 ALA B C 1
ATOM 2936 O O . ALA B 1 60 ? -22.844 -8.273 1.969 1 41.06 60 ALA B O 1
ATOM 2937 N N . ARG B 1 61 ? -23.719 -10.219 1.832 1 43.16 61 ARG B N 1
ATOM 2938 C CA . ARG B 1 61 ? -23.641 -10.641 3.225 1 43.16 61 ARG B CA 1
ATOM 2939 C C . ARG B 1 61 ? -22.188 -10.672 3.695 1 43.16 61 ARG B C 1
ATOM 2941 O O . ARG B 1 61 ? -21.328 -11.273 3.045 1 43.16 61 ARG B O 1
ATOM 2948 N N . MET B 1 62 ? -21.812 -9.742 4.488 1 54.56 62 MET B N 1
ATOM 2949 C CA . MET B 1 62 ? -20.5 -9.781 5.102 1 54.56 62 MET B CA 1
ATOM 2950 C C . MET B 1 62 ? -20.297 -11.078 5.891 1 54.56 62 MET B C 1
ATOM 2952 O O . MET B 1 62 ? -21.141 -11.43 6.723 1 54.56 62 MET B O 1
ATOM 2956 N N . PRO B 1 63 ? -19.312 -11.953 5.605 1 53.78 63 PRO B N 1
ATOM 2957 C CA . PRO B 1 63 ? -19.094 -13.25 6.246 1 53.78 63 PRO B CA 1
ATOM 2958 C C . PRO B 1 63 ? -18.859 -13.133 7.75 1 53.78 63 PRO B C 1
ATOM 2960 O O . PRO B 1 63 ? -18.922 -14.133 8.469 1 53.78 63 PRO B O 1
ATOM 2963 N N . VAL B 1 64 ? -18.438 -11.977 8.273 1 68.56 64 VAL B N 1
ATOM 2964 C CA . VAL B 1 64 ? -18.125 -11.836 9.695 1 68.56 64 VAL B CA 1
ATOM 2965 C C . VAL B 1 64 ? -18.953 -10.695 10.289 1 68.56 64 VAL B C 1
ATOM 2967 O O . VAL B 1 64 ? -19.562 -9.914 9.562 1 68.56 64 VAL B O 1
ATOM 2970 N N . GLU B 1 65 ? -18.938 -10.773 11.672 1 67.44 65 GLU B N 1
ATOM 2971 C CA . GLU B 1 65 ? -19.562 -9.648 12.359 1 67.44 65 GLU B CA 1
ATOM 2972 C C . GLU B 1 65 ? -18.953 -8.32 11.906 1 67.44 65 GLU B C 1
ATOM 2974 O O . GLU B 1 65 ? -17.766 -8.25 11.602 1 67.44 65 GLU B O 1
ATOM 2979 N N . VAL B 1 66 ? -19.656 -7.355 11.867 1 69.25 66 VAL B N 1
ATOM 2980 C CA . VAL B 1 66 ? -19.344 -6.051 11.297 1 69.25 66 VAL B CA 1
ATOM 2981 C C . VAL B 1 66 ? -18.094 -5.48 11.977 1 69.25 66 VAL B C 1
ATOM 2983 O O . VAL B 1 66 ? -17.234 -4.895 11.312 1 69.25 66 VAL B O 1
ATOM 2986 N N . GLU B 1 67 ? -17.891 -5.852 13.25 1 73.75 67 GLU B N 1
ATOM 2987 C CA . GLU B 1 67 ? -16.781 -5.211 13.961 1 73.75 67 GLU B CA 1
ATOM 2988 C C . GLU B 1 67 ? -15.594 -6.156 14.094 1 73.75 67 GLU B C 1
ATOM 2990 O O . GLU B 1 67 ? -14.594 -5.812 14.727 1 73.75 67 GLU B O 1
ATOM 2995 N N . ALA B 1 68 ? -15.672 -7.238 13.383 1 82 68 ALA B N 1
ATOM 2996 C CA . ALA B 1 68 ? -14.586 -8.211 13.508 1 82 68 ALA B CA 1
ATOM 2997 C C . ALA B 1 68 ? -13.266 -7.621 13.023 1 82 68 ALA B C 1
ATOM 2999 O O . ALA B 1 68 ? -13.227 -6.906 12.016 1 82 68 ALA B O 1
ATOM 3000 N N . ILE B 1 69 ? -12.18 -8.008 13.758 1 88.44 69 ILE B N 1
ATOM 3001 C CA . ILE B 1 69 ? -10.859 -7.461 13.453 1 88.44 69 ILE B CA 1
ATOM 3002 C C . ILE B 1 69 ? -10.141 -8.383 12.469 1 88.44 69 ILE B C 1
ATOM 3004 O O . ILE B 1 69 ? -9.164 -7.98 11.836 1 88.44 69 ILE B O 1
ATOM 3008 N N . ARG B 1 70 ? -10.711 -9.617 12.297 1 92.62 70 ARG B N 1
ATOM 3009 C CA . ARG B 1 70 ? -10.102 -10.594 11.398 1 92.62 70 ARG B CA 1
ATOM 3010 C C . ARG B 1 70 ? -11.078 -11.023 10.312 1 92.62 70 ARG B C 1
ATOM 3012 O O . ARG B 1 70 ? -12.289 -11.102 10.555 1 92.62 70 ARG B O 1
ATOM 3019 N N . TYR B 1 71 ? -10.555 -11.281 9.133 1 94.38 71 TYR B N 1
ATOM 3020 C CA . TYR B 1 71 ? -11.375 -11.914 8.102 1 94.38 71 TYR B CA 1
ATOM 3021 C C . TYR B 1 71 ? -11.75 -13.336 8.492 1 94.38 71 TYR B C 1
ATOM 3023 O O . TYR B 1 71 ? -11.016 -14 9.227 1 94.38 71 TYR B O 1
ATOM 3031 N N . SER B 1 72 ? -12.828 -13.82 7.918 1 86.88 72 SER B N 1
ATOM 3032 C CA . SER B 1 72 ? -13.266 -15.18 8.203 1 86.88 72 SER B CA 1
ATOM 3033 C C . SER B 1 72 ? -12.297 -16.203 7.602 1 86.88 72 SER B C 1
ATOM 3035 O O . SER B 1 72 ? -11.883 -16.062 6.449 1 86.88 72 SER B O 1
ATOM 3037 N N . GLY B 1 73 ? -11.914 -17.125 8.352 1 88.38 73 GLY B N 1
ATOM 3038 C CA . GLY B 1 73 ? -11.133 -18.266 7.906 1 88.38 73 GLY B CA 1
ATOM 3039 C C . GLY B 1 73 ? -11.859 -19.594 8.07 1 88.38 73 GLY B C 1
ATOM 3040 O O . GLY B 1 73 ? -11.234 -20.656 8.062 1 88.38 73 GLY B O 1
ATOM 3041 N N . ASN B 1 74 ? -13.133 -19.469 8.133 1 87.56 74 ASN B N 1
ATOM 3042 C CA . ASN B 1 74 ? -13.867 -20.656 8.586 1 87.56 74 ASN B CA 1
ATOM 3043 C C . ASN B 1 74 ? -14.586 -21.344 7.426 1 87.56 74 ASN B C 1
ATOM 3045 O O . ASN B 1 74 ? -15.336 -22.297 7.633 1 87.56 74 ASN B O 1
ATOM 3049 N N . HIS B 1 75 ? -14.453 -20.875 6.27 1 93 75 HIS B N 1
ATOM 3050 C CA . HIS B 1 75 ? -15.031 -21.594 5.137 1 93 75 HIS B CA 1
ATOM 3051 C C . HIS B 1 75 ? -14.328 -22.922 4.918 1 93 75 HIS B C 1
ATOM 3053 O O . HIS B 1 75 ? -13.242 -23.156 5.453 1 93 75 HIS B O 1
ATOM 3059 N N . SER B 1 76 ? -14.914 -23.734 4.152 1 93.75 76 SER B N 1
ATOM 3060 C CA . SER B 1 76 ? -14.398 -25.078 3.955 1 93.75 76 SER B CA 1
ATOM 3061 C C . SER B 1 76 ? -13.055 -25.062 3.236 1 93.75 76 SER B C 1
ATOM 3063 O O . SER B 1 76 ? -12.211 -25.922 3.469 1 93.75 76 SER B O 1
ATOM 3065 N N . HIS B 1 77 ? -12.914 -24.078 2.379 1 96 77 HIS B N 1
ATOM 3066 C CA . HIS B 1 77 ? -11.688 -24.016 1.591 1 96 77 HIS B CA 1
ATOM 3067 C C . HIS B 1 77 ? -10.961 -22.688 1.799 1 96 77 HIS B C 1
ATOM 3069 O O . HIS B 1 77 ? -11.602 -21.656 1.973 1 96 77 HIS B O 1
ATOM 3075 N N . ARG B 1 78 ? -9.617 -22.781 1.812 1 97.06 78 ARG B N 1
ATOM 3076 C CA . ARG B 1 78 ? -8.82 -21.562 1.874 1 97.06 78 ARG B CA 1
ATOM 3077 C C . ARG B 1 78 ? -9.117 -20.656 0.681 1 97.06 78 ARG B C 1
ATOM 3079 O O . ARG B 1 78 ? -9.406 -19.469 0.849 1 97.06 78 ARG B O 1
ATOM 3086 N N . GLY B 1 79 ? -9.078 -21.203 -0.503 1 97.75 79 GLY B N 1
ATOM 3087 C CA . GLY B 1 79 ? -9.352 -20.453 -1.721 1 97.75 79 GLY B CA 1
ATOM 3088 C C . GLY B 1 79 ? -8.461 -20.859 -2.883 1 97.75 79 GLY B C 1
ATOM 3089 O O . GLY B 1 79 ? -7.672 -21.797 -2.766 1 97.75 79 GLY B O 1
ATOM 3090 N N . HIS B 1 80 ? -8.68 -20.266 -3.973 1 98.38 80 HIS B N 1
ATOM 3091 C CA . HIS B 1 80 ? -7.914 -20.531 -5.188 1 98.38 80 HIS B CA 1
ATOM 3092 C C . HIS B 1 80 ? -6.672 -19.656 -5.266 1 98.38 80 HIS B C 1
ATOM 3094 O O . HIS B 1 80 ? -6.703 -18.5 -4.852 1 98.38 80 HIS B O 1
ATOM 3100 N N . CYS B 1 81 ? -5.574 -20.25 -5.758 1 98.69 81 CYS B N 1
ATOM 3101 C CA . CYS B 1 81 ? -4.352 -19.531 -6.086 1 98.69 81 CYS B CA 1
ATOM 3102 C C . CYS B 1 81 ? -3.928 -19.797 -7.527 1 98.69 81 CYS B C 1
ATOM 3104 O O . CYS B 1 81 ? -3.74 -20.953 -7.914 1 98.69 81 CYS B O 1
ATOM 3106 N N . ILE B 1 82 ? -3.801 -18.766 -8.32 1 98.81 82 ILE B N 1
ATOM 3107 C CA . ILE B 1 82 ? -3.314 -18.922 -9.688 1 98.81 82 ILE B CA 1
ATOM 3108 C C . ILE B 1 82 ? -1.939 -18.281 -9.82 1 98.81 82 ILE B C 1
ATOM 3110 O O . ILE B 1 82 ? -1.721 -17.156 -9.344 1 98.81 82 ILE B O 1
ATOM 3114 N N . ILE B 1 83 ? -0.985 -19.016 -10.406 1 98.69 83 ILE B N 1
ATOM 3115 C CA . ILE B 1 83 ? 0.384 -18.562 -10.617 1 98.69 83 ILE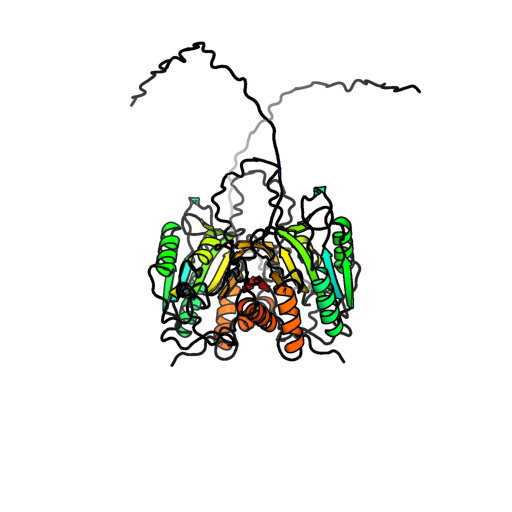 B CA 1
ATOM 3116 C C . ILE B 1 83 ? 0.662 -18.422 -12.109 1 98.69 83 ILE B C 1
ATOM 3118 O O . ILE B 1 83 ? 0.61 -19.406 -12.852 1 98.69 83 ILE B O 1
ATOM 3122 N N . PHE B 1 84 ? 0.927 -17.219 -12.531 1 98.56 84 PHE B N 1
ATOM 3123 C CA . PHE B 1 84 ? 1.425 -16.984 -13.883 1 98.56 84 PHE B CA 1
ATOM 3124 C C . PHE B 1 84 ? 2.943 -16.844 -13.883 1 98.56 84 PHE B C 1
ATOM 3126 O O . PHE B 1 84 ? 3.486 -15.922 -13.266 1 98.56 84 PHE B O 1
ATOM 3133 N N . ASN B 1 85 ? 3.6 -17.75 -14.523 1 97.56 85 ASN B N 1
ATOM 3134 C CA . ASN B 1 85 ? 5.051 -17.719 -14.672 1 97.56 85 ASN B CA 1
ATOM 3135 C C . ASN B 1 85 ? 5.465 -17.594 -16.141 1 97.56 85 ASN B C 1
ATOM 3137 O O . ASN B 1 85 ? 5.238 -18.5 -16.922 1 97.56 85 ASN B O 1
ATOM 3141 N N . HIS B 1 86 ? 6.062 -16.484 -16.484 1 96.25 86 HIS B N 1
ATOM 3142 C CA . HIS B 1 86 ? 6.527 -16.281 -17.844 1 96.25 86 HIS B CA 1
ATOM 3143 C C . HIS B 1 86 ? 8.047 -16.266 -17.906 1 96.25 86 HIS B C 1
ATOM 3145 O O . HIS B 1 86 ? 8.695 -15.367 -17.359 1 96.25 86 HIS B O 1
ATOM 3151 N N . ARG B 1 87 ? 8.602 -17.188 -18.562 1 94.06 87 ARG B N 1
ATOM 3152 C CA . ARG B 1 87 ? 10.047 -17.297 -18.75 1 94.06 87 ARG B CA 1
ATOM 3153 C C . ARG B 1 87 ? 10.445 -16.891 -20.172 1 94.06 87 ARG B C 1
ATOM 3155 O O . ARG B 1 87 ? 11.461 -16.219 -20.359 1 94.06 87 ARG B O 1
ATOM 3162 N N . VAL B 1 88 ? 9.641 -17.344 -21.156 1 95.5 88 VAL B N 1
ATOM 3163 C CA . VAL B 1 88 ? 9.969 -17.109 -22.562 1 95.5 88 VAL B CA 1
ATOM 3164 C C . VAL B 1 88 ? 8.922 -16.188 -23.188 1 95.5 88 VAL B C 1
ATOM 3166 O O . VAL B 1 88 ? 7.734 -16.266 -22.859 1 95.5 88 VAL B O 1
ATOM 3169 N N . PHE B 1 89 ? 9.375 -15.422 -24.125 1 94.94 89 PHE B N 1
ATOM 3170 C CA . PHE B 1 89 ? 8.539 -14.438 -24.797 1 94.94 89 PHE B CA 1
ATOM 3171 C C . PHE B 1 89 ? 8.719 -14.508 -26.297 1 94.94 89 PHE B C 1
ATOM 3173 O O . PHE B 1 89 ? 9.781 -14.906 -26.781 1 94.94 89 PHE B O 1
ATOM 3180 N N . ASP B 1 90 ? 7.68 -14.164 -26.969 1 96.62 90 ASP B N 1
ATOM 3181 C CA . ASP B 1 90 ? 7.766 -14.156 -28.422 1 96.62 90 ASP B CA 1
ATOM 3182 C C . ASP B 1 90 ? 8.742 -13.078 -28.906 1 96.62 90 ASP B C 1
ATOM 3184 O O . ASP B 1 90 ? 8.891 -12.039 -28.266 1 96.62 90 ASP B O 1
ATOM 3188 N N . ARG B 1 91 ? 9.281 -13.266 -30.047 1 92.69 91 ARG B N 1
ATOM 3189 C CA . ARG B 1 91 ? 10.312 -12.391 -30.609 1 92.69 91 ARG B CA 1
ATOM 3190 C C . ARG B 1 91 ? 9.781 -10.977 -30.812 1 92.69 91 ARG B C 1
ATOM 3192 O O . ARG B 1 91 ? 10.516 -10 -30.625 1 92.69 91 ARG B O 1
ATOM 3199 N N . ASN B 1 92 ? 8.586 -10.883 -31.125 1 92.56 92 ASN B N 1
ATOM 3200 C CA . ASN B 1 92 ? 8.008 -9.586 -31.438 1 92.56 92 ASN B CA 1
ATOM 3201 C C . ASN B 1 92 ? 7.941 -8.68 -30.219 1 92.56 92 ASN B C 1
ATOM 3203 O O . ASN B 1 92 ? 7.758 -7.465 -30.344 1 92.56 92 ASN B O 1
ATOM 3207 N N . THR B 1 93 ? 8.047 -9.234 -29.031 1 89.69 93 THR B N 1
ATOM 3208 C CA . THR B 1 93 ? 7.977 -8.438 -27.812 1 89.69 93 THR B CA 1
ATOM 3209 C C . THR B 1 93 ? 9.305 -7.723 -27.562 1 89.69 93 THR B C 1
ATOM 3211 O O . THR B 1 93 ? 9.352 -6.73 -26.828 1 89.69 93 THR B O 1
ATOM 3214 N N . GLY B 1 94 ? 10.336 -8.328 -28.125 1 87.5 94 GLY B N 1
ATOM 3215 C CA . GLY B 1 94 ? 11.664 -7.777 -27.891 1 87.5 94 GLY B CA 1
ATOM 3216 C C . GLY B 1 94 ? 12.203 -8.07 -26.5 1 87.5 94 GLY B C 1
ATOM 3217 O O . GLY B 1 94 ? 13.203 -7.488 -26.078 1 87.5 94 GLY B O 1
ATOM 3218 N N . LEU B 1 95 ? 11.555 -8.953 -25.766 1 85.81 95 LEU B N 1
ATOM 3219 C CA . LEU B 1 95 ? 11.938 -9.219 -24.375 1 85.81 95 LEU B CA 1
ATOM 3220 C C . LEU B 1 95 ? 12.828 -10.461 -24.281 1 85.81 95 LEU B C 1
ATOM 3222 O O . LEU B 1 95 ? 12.641 -11.414 -25.031 1 85.81 95 LEU B O 1
ATOM 3226 N N . GLY B 1 96 ? 13.773 -10.398 -23.328 1 83.44 96 GLY B N 1
ATOM 3227 C CA . GLY B 1 96 ? 14.648 -11.539 -23.094 1 83.44 96 GLY B CA 1
ATOM 3228 C C . GLY B 1 96 ? 14.031 -12.578 -22.172 1 83.44 96 GLY B C 1
ATOM 3229 O O . GLY B 1 96 ? 13.008 -12.32 -21.531 1 83.44 96 GLY B O 1
ATOM 3230 N N . GLU B 1 97 ? 14.758 -13.656 -22.141 1 88.88 97 GLU B N 1
ATOM 3231 C CA . GLU B 1 97 ? 14.328 -14.75 -21.281 1 88.88 97 GLU B CA 1
ATOM 3232 C C . GLU B 1 97 ? 14.594 -14.43 -19.812 1 88.88 97 GLU B C 1
ATOM 3234 O O . GLU B 1 97 ? 15.609 -13.82 -19.469 1 88.88 97 GLU B O 1
ATOM 3239 N N . ARG B 1 98 ? 13.664 -14.836 -18.938 1 87.81 98 ARG B N 1
ATOM 3240 C CA . ARG B 1 98 ? 13.828 -14.68 -17.5 1 87.81 98 ARG B CA 1
ATOM 3241 C C . ARG B 1 98 ? 14.336 -15.961 -16.859 1 87.81 98 ARG B C 1
ATOM 3243 O O . ARG B 1 98 ? 13.578 -16.688 -16.219 1 87.81 98 ARG B O 1
ATOM 3250 N N . ASN B 1 99 ? 15.547 -16.141 -16.906 1 83.75 99 ASN B N 1
ATOM 3251 C CA . ASN B 1 99 ? 16.172 -17.359 -16.391 1 83.75 99 ASN B CA 1
ATOM 3252 C C . ASN B 1 99 ? 16.031 -17.469 -14.883 1 83.75 99 ASN B C 1
ATOM 3254 O O . ASN B 1 99 ? 16.156 -16.469 -14.164 1 83.75 99 ASN B O 1
ATOM 3258 N N . GLY B 1 100 ? 15.719 -18.609 -14.383 1 83.06 100 GLY B N 1
ATOM 3259 C CA . GLY B 1 100 ? 15.664 -18.875 -12.953 1 83.06 100 GLY B CA 1
ATOM 3260 C C . GLY B 1 100 ? 14.266 -18.703 -12.375 1 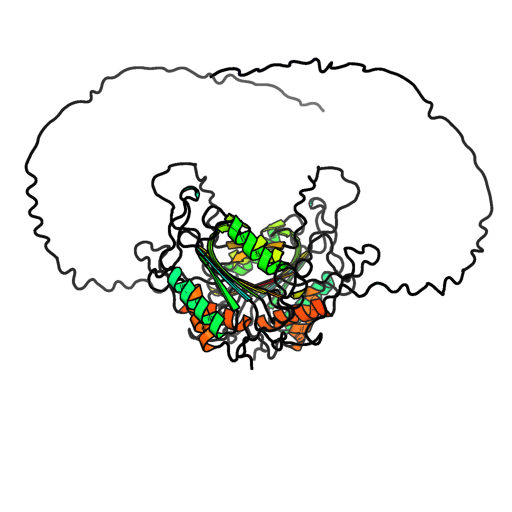83.06 100 GLY B C 1
ATOM 3261 O O . GLY B 1 100 ? 14.023 -19.062 -11.219 1 83.06 100 GLY B O 1
ATOM 3262 N N . THR B 1 101 ? 13.336 -18.25 -13.188 1 90.31 101 THR B N 1
ATOM 3263 C CA . THR B 1 101 ? 12 -17.969 -12.68 1 90.31 101 THR B CA 1
ATOM 3264 C C . THR B 1 101 ? 11.258 -19.25 -12.336 1 90.31 101 THR B C 1
ATOM 3266 O O . THR B 1 101 ? 10.328 -19.234 -11.523 1 90.31 101 THR B O 1
ATOM 3269 N N . ASP B 1 102 ? 11.672 -20.328 -12.953 1 93.56 102 ASP B N 1
ATOM 3270 C CA . ASP B 1 102 ? 11.008 -21.594 -12.672 1 93.56 102 ASP B CA 1
ATOM 3271 C C . ASP B 1 102 ? 11.234 -22.031 -11.219 1 93.56 102 ASP B 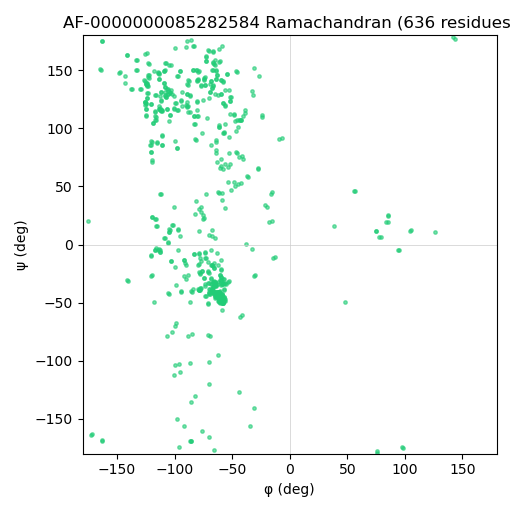C 1
ATOM 3273 O O . ASP B 1 102 ? 10.367 -22.672 -10.617 1 93.56 102 ASP B O 1
ATOM 3277 N N . ARG B 1 103 ? 12.352 -21.672 -10.711 1 92.69 103 ARG B N 1
ATOM 3278 C CA . ARG B 1 103 ? 12.586 -21.953 -9.297 1 92.69 103 ARG B CA 1
ATOM 3279 C C . ARG B 1 103 ? 11.617 -21.172 -8.414 1 92.69 103 ARG B C 1
ATOM 3281 O O . ARG B 1 103 ? 11.07 -21.719 -7.449 1 92.69 103 ARG B O 1
ATOM 3288 N N . ASP B 1 104 ? 11.453 -19.938 -8.758 1 94 104 ASP B N 1
ATOM 3289 C CA . ASP B 1 104 ? 10.477 -19.109 -8.055 1 94 104 ASP B CA 1
ATOM 3290 C C . ASP B 1 104 ? 9.086 -19.75 -8.125 1 94 104 ASP B C 1
ATOM 3292 O O . ASP B 1 104 ? 8.398 -19.859 -7.105 1 94 104 ASP B O 1
ATOM 3296 N N . ARG B 1 105 ? 8.75 -20.156 -9.289 1 96.56 105 ARG B N 1
ATOM 3297 C CA . ARG B 1 105 ? 7.449 -20.781 -9.516 1 96.56 105 ARG B CA 1
ATOM 3298 C C . ARG B 1 105 ? 7.277 -22.016 -8.625 1 96.56 105 ARG B C 1
ATOM 3300 O O . ARG B 1 105 ? 6.262 -22.156 -7.941 1 96.56 105 ARG B O 1
ATOM 3307 N N . ASP B 1 106 ? 8.258 -22.859 -8.609 1 97.5 106 ASP B N 1
ATOM 3308 C CA . ASP B 1 106 ? 8.18 -24.094 -7.836 1 97.5 106 ASP B CA 1
ATOM 3309 C C . ASP B 1 106 ? 8.055 -23.797 -6.344 1 97.5 106 ASP B C 1
ATOM 3311 O O . ASP B 1 106 ? 7.277 -24.453 -5.641 1 97.5 106 ASP B O 1
ATOM 3315 N N . GLN B 1 107 ? 8.75 -22.859 -5.879 1 96.75 107 GLN B N 1
ATOM 3316 C CA . GLN B 1 107 ? 8.75 -22.531 -4.457 1 96.75 107 GLN B CA 1
ATOM 3317 C C . GLN B 1 107 ? 7.414 -21.938 -4.027 1 96.75 107 GLN B C 1
ATOM 3319 O O . GLN B 1 107 ? 6.883 -22.297 -2.973 1 96.75 107 GLN B O 1
ATOM 3324 N N . VAL B 1 108 ? 6.902 -21.078 -4.828 1 97.56 108 VAL B N 1
ATOM 3325 C CA . VAL B 1 108 ? 5.648 -20.453 -4.434 1 97.56 108 VAL B CA 1
ATOM 3326 C C . VAL B 1 108 ? 4.5 -21.438 -4.574 1 97.56 108 VAL B C 1
ATOM 3328 O O . VAL B 1 108 ? 3.543 -21.406 -3.793 1 97.56 108 VAL B O 1
ATOM 3331 N N . GLN B 1 109 ? 4.602 -22.312 -5.602 1 98.56 109 GLN B N 1
ATOM 3332 C CA . GLN B 1 109 ? 3.594 -23.344 -5.723 1 98.56 109 GLN B CA 1
ATOM 3333 C C . GLN B 1 109 ? 3.551 -24.219 -4.469 1 98.56 109 GLN B C 1
ATOM 3335 O O . GLN B 1 109 ? 2.48 -24.453 -3.902 1 98.56 109 GLN B O 1
ATOM 3340 N N . GLN B 1 110 ? 4.66 -24.641 -4.055 1 98.44 110 GLN B N 1
ATOM 3341 C CA . GLN B 1 110 ? 4.742 -25.469 -2.861 1 98.44 110 GLN B CA 1
ATOM 3342 C C . GLN B 1 110 ? 4.223 -24.734 -1.633 1 98.44 110 GLN B C 1
ATOM 3344 O O . GLN B 1 110 ? 3.455 -25.281 -0.844 1 98.44 110 GLN B O 1
ATOM 3349 N N . LEU B 1 111 ? 4.625 -23.531 -1.459 1 98.12 111 LEU B N 1
ATOM 3350 C CA . LEU B 1 111 ? 4.23 -22.719 -0.314 1 98.12 111 LEU B CA 1
ATOM 3351 C C . LEU B 1 111 ? 2.713 -22.578 -0.247 1 98.12 111 LEU B C 1
ATOM 3353 O O . LEU B 1 111 ? 2.105 -22.844 0.791 1 98.12 111 LEU B O 1
ATOM 3357 N N . PHE B 1 112 ? 2.082 -22.203 -1.332 1 98.44 112 PHE B N 1
ATOM 3358 C CA . PHE B 1 112 ? 0.656 -21.906 -1.305 1 98.44 112 PHE B CA 1
ATOM 3359 C C . PHE B 1 112 ? -0.169 -23.172 -1.209 1 98.44 112 PHE B C 1
ATOM 3361 O O . PHE B 1 112 ? -1.269 -23.172 -0.652 1 98.44 112 PHE B O 1
ATOM 3368 N N . GLU B 1 113 ? 0.337 -24.266 -1.726 1 98.19 113 GLU B N 1
ATOM 3369 C CA . GLU B 1 113 ? -0.302 -25.547 -1.47 1 98.19 113 GLU B CA 1
ATOM 3370 C C . GLU B 1 113 ? -0.254 -25.906 0.013 1 98.19 113 GLU B C 1
ATOM 3372 O O . GLU B 1 113 ? -1.254 -26.344 0.584 1 98.19 113 GLU B O 1
ATOM 3377 N N . GLN B 1 114 ? 0.874 -25.656 0.617 1 96.94 114 GLN B N 1
ATOM 3378 C CA . GLN B 1 114 ? 1.033 -25.922 2.043 1 96.94 114 GLN B CA 1
ATOM 3379 C C . GLN B 1 114 ? 0.109 -25.031 2.871 1 96.94 114 GLN B C 1
ATOM 3381 O O . GLN B 1 114 ? -0.358 -25.438 3.938 1 96.94 114 GLN B O 1
ATOM 3386 N N . LEU B 1 115 ? -0.142 -23.859 2.398 1 97.12 115 LEU B N 1
ATOM 3387 C CA . LEU B 1 115 ? -1.005 -22.922 3.096 1 97.12 115 LEU B CA 1
ATOM 3388 C C . LEU B 1 115 ? -2.475 -23.266 2.879 1 97.12 115 LEU B C 1
ATOM 3390 O O . LEU B 1 115 ? -3.359 -22.594 3.414 1 97.12 115 LEU B O 1
ATOM 3394 N N . GLY B 1 116 ? -2.787 -24.219 2.016 1 96.88 116 GLY B N 1
ATOM 3395 C CA . GLY B 1 116 ? -4.141 -24.734 1.891 1 96.88 116 GLY B CA 1
ATOM 3396 C C . GLY B 1 116 ? -4.863 -24.234 0.656 1 96.88 116 GLY B C 1
ATOM 3397 O O . GLY B 1 116 ? -6.07 -24.438 0.507 1 96.88 116 GLY B O 1
ATOM 3398 N N . PHE B 1 117 ? -4.156 -23.609 -0.255 1 98.12 117 PHE B N 1
ATOM 3399 C CA . PHE B 1 117 ? -4.789 -23.109 -1.472 1 98.12 117 PHE B CA 1
ATOM 3400 C C . PHE B 1 117 ? -4.891 -24.219 -2.518 1 98.12 117 PHE B C 1
ATOM 3402 O O . PHE B 1 117 ? -4.086 -25.141 -2.525 1 98.12 117 PHE B O 1
ATOM 3409 N N . GLN B 1 118 ? -5.918 -24.109 -3.332 1 98.31 118 GLN B N 1
ATOM 3410 C CA . GLN B 1 118 ? -5.941 -24.844 -4.598 1 98.31 118 GLN B CA 1
ATOM 3411 C C . GLN B 1 118 ? -5.16 -24.094 -5.672 1 98.31 118 GLN B C 1
ATOM 3413 O O . GLN B 1 118 ? -5.641 -23.109 -6.227 1 98.31 118 GLN B O 1
ATOM 3418 N N . VAL B 1 119 ? -4.004 -24.688 -6.039 1 98.75 119 VAL B N 1
ATOM 3419 C CA . VAL B 1 119 ? -3.049 -23.922 -6.832 1 98.75 119 VAL B CA 1
ATOM 3420 C C . VAL B 1 119 ? -3.109 -24.375 -8.289 1 98.75 119 VAL B C 1
ATOM 3422 O O . VAL B 1 119 ? -3.109 -25.562 -8.578 1 98.75 119 VAL B O 1
ATOM 3425 N N . LYS B 1 120 ? -3.215 -23.438 -9.195 1 98.75 120 LYS B N 1
ATOM 3426 C CA . LYS B 1 120 ? -3.064 -23.656 -10.633 1 98.75 120 LYS B CA 1
ATOM 3427 C C . LYS B 1 120 ? -1.874 -22.875 -11.18 1 98.75 120 LYS B C 1
ATOM 3429 O O . LYS B 1 120 ? -1.75 -21.672 -10.945 1 98.75 120 LYS B O 1
ATOM 3434 N N . VAL B 1 121 ? -1.013 -23.562 -11.898 1 98.81 121 VAL B N 1
ATOM 3435 C CA . VAL B 1 121 ? 0.168 -22.922 -12.477 1 98.81 121 VAL B CA 1
ATOM 3436 C C . VAL B 1 121 ? -0.026 -22.734 -13.977 1 98.81 121 VAL B C 1
ATOM 3438 O O . VAL B 1 121 ? -0.405 -23.672 -14.688 1 98.81 121 VAL B O 1
ATOM 3441 N N . CYS B 1 122 ? 0.211 -21.516 -14.469 1 98.81 122 CYS B N 1
ATOM 3442 C CA . CYS B 1 122 ? 0.11 -21.156 -15.883 1 98.81 122 CYS B CA 1
ATOM 3443 C C . CYS B 1 122 ? 1.455 -20.672 -16.422 1 98.81 122 CYS B C 1
ATOM 3445 O O . CYS B 1 122 ? 1.852 -19.531 -16.188 1 98.81 122 CYS B O 1
ATOM 3447 N N . ASN B 1 123 ? 2.146 -21.531 -17.203 1 98.62 123 ASN B N 1
ATOM 3448 C CA . ASN B 1 123 ? 3.467 -21.203 -17.719 1 98.62 123 ASN B CA 1
ATOM 3449 C C . ASN B 1 123 ? 3.381 -20.609 -19.125 1 98.62 123 ASN B C 1
ATOM 3451 O O . ASN B 1 123 ? 2.816 -21.234 -20.031 1 98.62 123 ASN B O 1
ATOM 3455 N N . ASN B 1 124 ? 3.934 -19.422 -19.297 1 98.25 124 ASN B N 1
ATOM 3456 C CA . ASN B 1 124 ? 4.125 -18.781 -20.594 1 98.25 124 ASN B CA 1
ATOM 3457 C C . ASN B 1 124 ? 2.809 -18.656 -21.359 1 98.25 124 ASN B C 1
ATOM 3459 O O . ASN B 1 124 ? 2.723 -19.016 -22.531 1 98.25 124 ASN B O 1
ATOM 3463 N N . TYR B 1 125 ? 1.809 -18.203 -20.609 1 98.62 125 TYR B N 1
ATOM 3464 C CA . TYR B 1 125 ? 0.501 -17.984 -21.219 1 98.62 125 TYR B CA 1
ATOM 3465 C C . TYR B 1 125 ? 0.504 -16.75 -22.109 1 98.62 125 TYR B C 1
ATOM 3467 O O . TYR B 1 125 ? 1.176 -15.758 -21.797 1 98.62 125 TYR B O 1
ATOM 3475 N N . THR B 1 126 ? -0.243 -16.844 -23.203 1 98.5 126 THR B N 1
ATOM 3476 C CA . THR B 1 126 ? -0.492 -15.664 -24.031 1 98.5 126 THR B CA 1
ATOM 3477 C C . THR B 1 126 ? -1.433 -14.695 -23.312 1 98.5 126 THR B C 1
ATOM 3479 O O . THR B 1 126 ? -2.072 -15.062 -22.328 1 98.5 126 THR B O 1
ATOM 3482 N N . VAL B 1 127 ? -1.509 -13.492 -23.844 1 98.19 127 VAL B N 1
ATOM 3483 C CA . VAL B 1 127 ? -2.412 -12.484 -23.281 1 98.19 127 VAL B CA 1
ATOM 3484 C C . VAL B 1 127 ? -3.842 -13.023 -23.281 1 98.19 127 VAL B C 1
ATOM 3486 O O . VAL B 1 127 ? -4.562 -12.898 -22.297 1 98.19 127 VAL B O 1
ATOM 3489 N N . ALA B 1 128 ? -4.219 -13.609 -24.375 1 98.5 128 ALA B N 1
ATOM 3490 C CA . ALA B 1 128 ? -5.57 -14.156 -24.484 1 98.5 128 ALA B CA 1
ATOM 3491 C C . ALA B 1 128 ? -5.809 -15.242 -23.438 1 98.5 128 ALA B C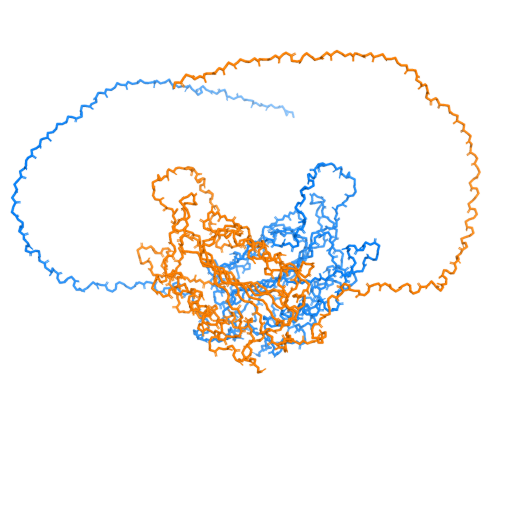 1
ATOM 3493 O O . ALA B 1 128 ? -6.875 -15.289 -22.812 1 98.5 128 ALA B O 1
ATOM 3494 N N . SER B 1 129 ? -4.883 -16.078 -23.234 1 98.62 129 SER B N 1
ATOM 3495 C CA . SER B 1 129 ? -5.012 -17.172 -22.266 1 98.62 129 SER B CA 1
ATOM 3496 C C . SER B 1 129 ? -5.062 -16.625 -20.844 1 98.62 129 SER B C 1
ATOM 3498 O O . SER B 1 129 ? -5.793 -17.156 -20 1 98.62 129 SER B O 1
ATOM 3500 N N . ILE B 1 130 ? -4.242 -15.625 -20.547 1 98.62 130 ILE B N 1
ATOM 3501 C CA . ILE B 1 130 ? -4.27 -14.984 -19.234 1 98.62 130 ILE B CA 1
ATOM 3502 C C . ILE B 1 130 ? -5.664 -14.438 -18.969 1 98.62 130 ILE B C 1
ATOM 3504 O O . ILE B 1 130 ? -6.242 -14.703 -17.906 1 98.62 130 ILE B O 1
ATOM 3508 N N . LYS B 1 131 ? -6.156 -13.703 -19.922 1 97.94 131 LYS B N 1
ATOM 3509 C CA . LYS B 1 131 ? -7.469 -13.086 -19.766 1 97.94 131 LYS B CA 1
ATOM 3510 C C . LYS B 1 131 ? -8.555 -14.141 -19.562 1 97.94 131 LYS B C 1
ATOM 3512 O O . LYS B 1 131 ? -9.445 -13.977 -18.734 1 97.94 131 LYS B O 1
ATOM 3517 N N . ALA B 1 132 ? -8.461 -15.172 -20.297 1 98.19 132 ALA B N 1
ATOM 3518 C CA . ALA B 1 132 ? -9.445 -16.25 -20.188 1 98.19 132 ALA B CA 1
ATOM 3519 C C . ALA B 1 132 ? -9.414 -16.875 -18.797 1 98.19 132 ALA B C 1
ATOM 3521 O O . ALA B 1 132 ? -10.461 -17.125 -18.188 1 98.19 132 ALA B O 1
ATOM 3522 N N . GLU B 1 133 ? -8.242 -17.125 -18.297 1 98.25 133 GLU B N 1
ATOM 3523 C CA . GLU B 1 133 ? -8.094 -17.75 -16.984 1 98.25 133 GLU B CA 1
ATOM 3524 C C . GLU B 1 133 ? -8.617 -16.844 -15.883 1 98.25 133 GLU B C 1
ATOM 3526 O O . GLU B 1 133 ? -9.305 -17.297 -14.969 1 98.25 133 GLU B O 1
ATOM 3531 N N . ILE B 1 134 ? -8.281 -15.586 -15.953 1 97.81 134 ILE B N 1
ATOM 3532 C CA . ILE B 1 134 ? -8.703 -14.617 -14.945 1 97.81 134 ILE B CA 1
ATOM 3533 C C . ILE B 1 134 ? -10.227 -14.477 -14.969 1 97.81 134 ILE B C 1
ATOM 3535 O O . ILE B 1 134 ? -10.867 -14.453 -13.922 1 97.81 134 ILE B O 1
ATOM 3539 N N . GLN B 1 135 ? -10.773 -14.453 -16.172 1 96.19 135 GLN B N 1
ATOM 3540 C CA . GLN B 1 135 ? -12.219 -14.336 -16.281 1 96.19 135 GLN B CA 1
ATOM 3541 C C . GLN B 1 135 ? -12.922 -15.586 -15.766 1 96.19 135 GLN B C 1
ATOM 3543 O O . GLN B 1 135 ? -13.961 -15.492 -15.117 1 96.19 135 GLN B O 1
ATOM 3548 N N . ASP B 1 136 ? -12.352 -16.656 -16.078 1 96.81 136 ASP B N 1
ATOM 3549 C CA . ASP B 1 136 ? -12.906 -17.906 -15.57 1 96.81 136 ASP B CA 1
ATOM 3550 C C . ASP B 1 136 ? -12.867 -17.938 -14.039 1 96.81 136 ASP B C 1
ATOM 3552 O O . ASP B 1 136 ? -13.828 -18.359 -13.398 1 96.81 136 ASP B O 1
ATOM 3556 N N . LEU B 1 137 ? -11.812 -17.5 -13.5 1 96.88 137 LEU B N 1
ATOM 3557 C CA . LEU B 1 137 ? -11.648 -17.469 -12.047 1 96.88 137 LEU B CA 1
ATOM 3558 C C . LEU B 1 137 ? -12.609 -16.469 -11.406 1 96.88 137 LEU B C 1
ATOM 3560 O O . LEU B 1 137 ? -13.156 -16.734 -10.336 1 96.88 137 LEU B O 1
ATOM 3564 N N . ALA B 1 138 ? -12.812 -15.391 -12.031 1 94.81 138 ALA B N 1
ATOM 3565 C CA . ALA B 1 138 ? -13.648 -14.328 -11.484 1 94.81 138 ALA B CA 1
ATOM 3566 C C . ALA B 1 138 ? -15.133 -14.656 -11.656 1 94.81 138 ALA B C 1
ATOM 3568 O O . ALA B 1 138 ? -15.922 -14.453 -10.734 1 94.81 138 ALA B O 1
ATOM 3569 N N . PHE B 1 139 ? -15.516 -15.266 -12.812 1 92.44 139 PHE B N 1
ATOM 3570 C CA . PHE B 1 139 ? -16.938 -15.352 -13.148 1 92.44 139 PHE B CA 1
ATOM 3571 C C . PHE B 1 139 ? -17.359 -16.812 -13.297 1 92.44 139 PHE B C 1
ATOM 3573 O O . PHE B 1 139 ? -18.547 -17.125 -13.211 1 92.44 139 PHE B O 1
ATOM 3580 N N . GLY B 1 140 ? -16.5 -17.578 -13.617 1 93.31 140 GLY B N 1
ATOM 3581 C CA . GLY B 1 140 ? -16.828 -18.969 -13.844 1 93.31 140 GLY B CA 1
ATOM 3582 C C . GLY B 1 140 ? -16.703 -19.828 -12.594 1 93.31 140 GLY B C 1
ATOM 3583 O O . GLY B 1 140 ? -17.219 -20.938 -12.539 1 93.31 140 GLY B O 1
ATOM 3584 N N . THR B 1 141 ? -16.031 -19.359 -11.633 1 95.25 141 THR B N 1
ATOM 3585 C CA . THR B 1 141 ? -15.758 -20.109 -10.414 1 95.25 141 THR B CA 1
ATOM 3586 C C . THR B 1 141 ? -16.562 -19.562 -9.25 1 95.25 141 THR B C 1
ATOM 3588 O O . THR B 1 141 ? -16.672 -18.344 -9.078 1 95.25 141 THR B O 1
ATOM 3591 N N . ASP B 1 142 ? -17.156 -20.453 -8.469 1 95.81 142 ASP B N 1
ATOM 3592 C CA . ASP B 1 142 ? -17.875 -20.062 -7.254 1 95.81 142 ASP B CA 1
ATOM 3593 C C . ASP B 1 142 ? -16.938 -20.062 -6.051 1 95.81 142 ASP B C 1
ATOM 3595 O O . ASP B 1 142 ? -16.391 -21.109 -5.672 1 95.81 142 ASP B O 1
ATOM 3599 N N . HIS B 1 143 ? -16.766 -18.938 -5.398 1 96.75 143 HIS B N 1
ATOM 3600 C CA . HIS B 1 143 ? -15.859 -18.781 -4.273 1 96.75 143 HIS B CA 1
ATOM 3601 C C . HIS B 1 143 ? -16.609 -18.719 -2.949 1 96.75 143 HIS B C 1
ATOM 3603 O O . HIS B 1 143 ? -16.047 -18.359 -1.918 1 96.75 143 HIS B O 1
ATOM 3609 N N . SER B 1 144 ? -17.859 -19.062 -2.893 1 95 144 SER B N 1
ATOM 3610 C CA . SER B 1 144 ? -18.703 -18.906 -1.712 1 95 144 SER B CA 1
ATOM 3611 C C . SER B 1 144 ? -18.125 -19.672 -0.522 1 95 144 SER B C 1
ATOM 3613 O O . SER B 1 144 ? -18.203 -19.203 0.615 1 95 144 SER B O 1
ATOM 3615 N N . ASP B 1 145 ? -17.531 -20.734 -0.807 1 96.19 145 ASP B N 1
ATOM 3616 C CA . ASP B 1 145 ? -17.016 -21.562 0.273 1 96.19 145 ASP B CA 1
ATOM 3617 C C . ASP B 1 145 ? -15.508 -21.375 0.446 1 96.19 145 ASP B C 1
ATOM 3619 O O . ASP B 1 145 ? -14.836 -22.219 1.043 1 96.19 145 ASP B O 1
ATOM 3623 N N . CYS B 1 146 ? -15 -20.344 -0.09 1 96.75 146 CYS B N 1
ATOM 3624 C CA . CYS B 1 146 ? -13.586 -20.031 0.019 1 96.75 146 CYS B CA 1
ATOM 3625 C C . CYS B 1 146 ? -13.359 -18.828 0.933 1 96.75 146 CYS B C 1
ATOM 3627 O O . CYS B 1 146 ? -14.195 -17.922 0.993 1 96.75 146 CYS B O 1
ATOM 3629 N N . ASP B 1 147 ? -12.227 -18.812 1.603 1 97 147 ASP B N 1
ATOM 3630 C CA . ASP B 1 147 ? -11.867 -17.703 2.486 1 97 147 ASP B CA 1
ATOM 3631 C C . ASP B 1 147 ? -11.352 -16.516 1.689 1 97 147 ASP B C 1
ATOM 3633 O O . ASP B 1 147 ? -11.633 -15.359 2.031 1 97 147 ASP B O 1
ATOM 3637 N N . MET B 1 148 ? -10.594 -16.797 0.676 1 97.5 148 MET B N 1
ATOM 3638 C CA . MET B 1 148 ? -9.875 -15.727 -0.01 1 97.5 148 MET B CA 1
ATOM 3639 C C . MET B 1 148 ? -9.391 -16.188 -1.381 1 97.5 148 MET B C 1
ATOM 3641 O O . MET B 1 148 ? -9.656 -17.328 -1.789 1 97.5 148 MET B O 1
ATOM 3645 N N . LEU B 1 149 ? -8.82 -15.266 -2.113 1 97.94 149 LEU B N 1
ATOM 3646 C CA . LEU B 1 149 ? -8.227 -15.492 -3.426 1 97.94 149 LEU B CA 1
ATOM 3647 C C . LEU B 1 149 ? -6.785 -14.992 -3.463 1 97.94 149 LEU B C 1
ATOM 3649 O O . LEU B 1 149 ? -6.465 -13.961 -2.863 1 97.94 149 LEU B O 1
ATOM 3653 N N . ALA B 1 150 ? -5.898 -15.781 -4.184 1 98.5 150 ALA B N 1
ATOM 3654 C CA . ALA B 1 150 ? -4.523 -15.336 -4.398 1 98.5 150 ALA B CA 1
ATOM 3655 C C . ALA B 1 150 ? -4.141 -15.43 -5.875 1 98.5 150 ALA B C 1
ATOM 3657 O O . ALA B 1 150 ? -4.465 -16.422 -6.543 1 98.5 150 ALA B O 1
ATOM 3658 N N . VAL B 1 151 ? -3.518 -14.375 -6.383 1 98.38 151 VAL B N 1
ATOM 3659 C CA . VAL B 1 151 ? -2.965 -14.352 -7.734 1 98.38 151 VAL B CA 1
ATOM 3660 C C . VAL B 1 151 ? -1.487 -13.969 -7.68 1 98.38 151 VAL B C 1
ATOM 3662 O O . VAL B 1 151 ? -1.125 -12.938 -7.113 1 98.38 151 VAL B O 1
ATOM 3665 N N . ILE B 1 152 ? -0.623 -14.82 -8.203 1 97.94 152 ILE B N 1
ATOM 3666 C CA . ILE B 1 152 ? 0.809 -14.562 -8.305 1 97.94 152 ILE B CA 1
ATOM 3667 C C . ILE B 1 152 ? 1.198 -14.391 -9.773 1 97.94 152 ILE B C 1
ATOM 3669 O O . ILE B 1 152 ? 0.909 -15.258 -10.602 1 97.94 152 ILE B O 1
ATOM 3673 N N . PHE B 1 153 ? 1.789 -13.297 -10.086 1 96.5 153 PHE B N 1
ATOM 3674 C CA . PHE B 1 153 ? 2.156 -12.984 -11.461 1 96.5 153 PHE B CA 1
ATOM 3675 C C . PHE B 1 153 ? 3.645 -12.672 -11.57 1 96.5 153 PHE B C 1
ATOM 3677 O O . PHE B 1 153 ? 4.109 -11.656 -11.039 1 96.5 153 PHE B O 1
ATOM 3684 N N . MET B 1 154 ? 4.383 -13.531 -12.195 1 94.56 154 MET B N 1
ATOM 3685 C CA . MET B 1 154 ? 5.82 -13.359 -12.375 1 94.56 154 MET B CA 1
ATOM 3686 C C . MET B 1 154 ? 6.18 -13.219 -13.844 1 94.56 154 MET B C 1
ATOM 3688 O O . MET B 1 154 ? 6.047 -14.164 -14.617 1 94.56 154 MET B O 1
ATOM 3692 N N . SER B 1 155 ? 6.594 -12.031 -14.297 1 93.31 155 SER B N 1
ATOM 3693 C CA . SER B 1 155 ? 6.906 -11.719 -15.688 1 93.31 155 SER B CA 1
ATOM 3694 C C . SER B 1 155 ? 7.734 -10.445 -15.805 1 93.31 155 SER B C 1
ATOM 3696 O O . SER B 1 155 ? 8.445 -10.078 -14.867 1 93.31 155 SER B O 1
ATOM 3698 N N . HIS B 1 156 ? 7.875 -9.938 -17.047 1 87.62 156 HIS B N 1
ATOM 3699 C CA . HIS B 1 156 ? 8.344 -8.57 -17.281 1 87.62 156 HIS B CA 1
ATOM 3700 C C . HIS B 1 156 ? 7.207 -7.57 -17.109 1 87.62 156 HIS B C 1
ATOM 3702 O O . HIS B 1 156 ? 6.031 -7.922 -17.25 1 87.62 156 HIS B O 1
ATOM 3708 N N . GLY B 1 157 ? 7.648 -6.434 -16.703 1 82.38 157 GLY B N 1
ATOM 3709 C CA . GLY B 1 157 ? 6.652 -5.391 -16.531 1 82.38 157 GLY B CA 1
ATOM 3710 C C . GLY B 1 157 ? 7.254 -4 -16.422 1 82.38 157 GLY B C 1
ATOM 3711 O O . GLY B 1 157 ? 8.438 -3.855 -16.109 1 82.38 157 GLY B O 1
ATOM 3712 N N . GLU B 1 158 ? 6.367 -3.006 -16.922 1 68.44 158 GLU B N 1
ATOM 3713 C CA . GLU B 1 158 ? 6.711 -1.594 -16.781 1 68.44 158 GLU B CA 1
ATOM 3714 C C . GLU B 1 158 ? 5.473 -0.75 -16.5 1 68.44 158 GLU B C 1
ATOM 3716 O O . GLU B 1 158 ? 4.414 -0.973 -17.078 1 68.44 158 GLU B O 1
ATOM 3721 N N . GLN B 1 159 ? 5.711 0.307 -15.656 1 64.06 159 GLN B N 1
ATOM 3722 C CA . GLN B 1 159 ? 4.719 1.344 -15.406 1 64.06 159 GLN B CA 1
ATOM 3723 C C . GLN B 1 159 ? 3.312 0.752 -15.32 1 64.06 159 GLN B C 1
ATOM 3725 O O . GLN B 1 159 ? 2.387 1.245 -15.969 1 64.06 159 GLN B O 1
ATOM 3730 N N . ASP B 1 160 ? 2.867 -0.343 -15.172 1 75 160 ASP B N 1
ATOM 3731 C CA . ASP B 1 160 ? 1.536 -0.884 -14.914 1 75 160 ASP B CA 1
ATOM 3732 C C . ASP B 1 160 ? 1.161 -1.938 -15.953 1 75 160 ASP B C 1
ATOM 3734 O O . ASP B 1 160 ? -0.016 -2.27 -16.109 1 75 160 ASP B O 1
ATOM 3738 N N . ILE B 1 161 ? 2.037 -2.297 -16.656 1 85.31 161 ILE B N 1
ATOM 3739 C CA . ILE B 1 161 ? 1.74 -3.369 -17.609 1 85.31 161 ILE B CA 1
ATOM 3740 C C . ILE B 1 161 ? 2.449 -4.648 -17.172 1 85.31 161 ILE B C 1
ATOM 3742 O O . ILE B 1 161 ? 3.537 -4.598 -16.594 1 85.31 161 ILE B O 1
ATOM 3746 N N . LEU B 1 162 ? 1.827 -5.719 -17.5 1 91.5 162 LEU B N 1
ATOM 3747 C CA . LEU B 1 162 ? 2.371 -7.055 -17.266 1 91.5 162 LEU B CA 1
ATOM 3748 C C . LEU B 1 162 ? 2.434 -7.84 -18.578 1 91.5 162 LEU B C 1
ATOM 3750 O O . LEU B 1 162 ? 1.445 -7.91 -19.312 1 91.5 162 LEU B O 1
ATOM 3754 N N . TRP B 1 163 ? 3.584 -8.414 -18.828 1 92.94 163 TRP B N 1
ATOM 3755 C CA . TRP B 1 163 ? 3.781 -9.062 -20.125 1 92.94 163 TRP B CA 1
ATOM 3756 C C . TRP B 1 163 ? 3.34 -10.523 -20.062 1 92.94 163 TRP B C 1
ATOM 3758 O O . TRP B 1 163 ? 3.693 -11.25 -19.141 1 92.94 163 TRP B O 1
ATOM 3768 N N . GLY B 1 164 ? 2.514 -10.891 -21.031 1 96.69 164 GLY B N 1
ATOM 3769 C CA . GLY B 1 164 ? 2.369 -12.289 -21.406 1 96.69 164 GLY B CA 1
ATOM 3770 C C . GLY B 1 164 ? 3.395 -12.75 -22.422 1 96.69 164 GLY B C 1
ATOM 3771 O O . GLY B 1 164 ? 4.359 -12.039 -22.703 1 96.69 164 GLY B O 1
ATOM 3772 N N . LYS B 1 165 ? 3.156 -13.891 -22.922 1 97.5 165 LYS B N 1
ATOM 3773 C CA . LYS B 1 165 ? 4.109 -14.469 -23.859 1 97.5 165 LYS B CA 1
ATOM 3774 C C . LYS B 1 165 ? 4.188 -13.641 -25.141 1 97.5 165 LYS B C 1
ATOM 3776 O O . LYS B 1 165 ? 5.273 -13.453 -25.703 1 97.5 165 LYS B O 1
ATOM 3781 N N . ASP B 1 166 ? 3.123 -13.078 -25.578 1 97.81 166 ASP B N 1
ATOM 3782 C CA . ASP B 1 166 ? 3.021 -12.508 -26.922 1 97.81 166 ASP B CA 1
ATOM 3783 C C . ASP B 1 166 ? 2.686 -11.023 -26.859 1 97.81 166 ASP B C 1
ATOM 3785 O O . ASP B 1 166 ? 2.643 -10.352 -27.891 1 97.81 166 ASP B O 1
ATOM 3789 N N . GLY B 1 167 ? 2.361 -10.5 -25.766 1 96.25 167 GLY B N 1
ATOM 3790 C CA . GLY B 1 167 ? 1.951 -9.117 -25.547 1 96.25 167 GLY B CA 1
ATOM 3791 C C . GLY B 1 167 ? 1.812 -8.758 -24.094 1 96.25 167 GLY B C 1
ATOM 3792 O O . GLY B 1 167 ? 2.414 -9.398 -23.219 1 96.25 167 GLY B O 1
ATOM 3793 N N . HIS B 1 168 ? 1.117 -7.652 -23.906 1 94.19 168 HIS B N 1
ATOM 3794 C CA . HIS B 1 168 ? 1.003 -7.234 -22.516 1 94.19 168 HIS B CA 1
ATOM 3795 C C . HIS B 1 168 ? -0.434 -6.859 -22.172 1 94.19 168 HIS B C 1
ATOM 3797 O O . HIS B 1 168 ? -1.262 -6.664 -23.062 1 94.19 168 HIS B O 1
ATOM 3803 N N . ILE B 1 169 ? -0.761 -6.887 -20.891 1 93.88 169 ILE B N 1
ATOM 3804 C CA . ILE B 1 169 ? -2.029 -6.43 -20.328 1 93.88 169 ILE B CA 1
ATOM 3805 C C . ILE B 1 169 ? -1.773 -5.344 -19.281 1 93.88 169 ILE B C 1
ATOM 3807 O O . ILE B 1 169 ? -0.679 -5.262 -18.719 1 93.88 169 ILE B O 1
ATOM 3811 N N . LYS B 1 170 ? -2.793 -4.551 -19.109 1 89.19 170 LYS B N 1
ATOM 3812 C CA . LYS B 1 170 ? -2.725 -3.637 -17.984 1 89.19 170 LYS B CA 1
ATOM 3813 C C . LYS B 1 170 ? -2.934 -4.379 -16.672 1 89.19 170 LYS B C 1
ATOM 3815 O O . LYS B 1 170 ? -3.811 -5.238 -16.562 1 89.19 170 LYS B O 1
ATOM 3820 N N . ALA B 1 171 ? -2.119 -4.023 -15.688 1 88.06 171 ALA B N 1
ATOM 3821 C CA . ALA B 1 171 ? -2.205 -4.695 -14.391 1 88.06 171 ALA B CA 1
ATOM 3822 C C . ALA B 1 171 ? -3.59 -4.52 -13.773 1 88.06 171 ALA B C 1
ATOM 3824 O O . ALA B 1 171 ? -4.078 -5.402 -13.07 1 88.06 171 ALA B O 1
ATOM 3825 N N . GLU B 1 172 ? -4.25 -3.406 -14.055 1 85.88 172 GLU B N 1
ATOM 3826 C CA . GLU B 1 172 ? -5.574 -3.111 -13.508 1 85.88 172 GLU B CA 1
ATOM 3827 C C . GLU B 1 172 ? -6.586 -4.184 -13.906 1 85.88 172 GLU B C 1
ATOM 3829 O O . GLU B 1 172 ? -7.582 -4.391 -13.211 1 85.88 172 GLU B O 1
ATOM 3834 N N . PHE B 1 173 ? -6.328 -4.789 -15.039 1 90 173 PHE B N 1
ATOM 3835 C CA . PHE B 1 173 ? -7.223 -5.852 -15.484 1 90 173 PHE B CA 1
ATOM 3836 C C . PHE B 1 173 ? -7.32 -6.949 -14.43 1 90 173 PHE B C 1
ATOM 3838 O O . PHE B 1 173 ? -8.398 -7.484 -14.188 1 90 173 PHE B O 1
ATOM 3845 N N . LEU B 1 174 ? -6.23 -7.266 -13.797 1 91.94 174 LEU B N 1
ATOM 3846 C CA . LEU B 1 174 ? -6.211 -8.297 -12.766 1 91.94 174 LEU B CA 1
ATOM 3847 C C . LEU B 1 174 ? -7.09 -7.906 -11.586 1 91.94 174 LEU B C 1
ATOM 3849 O O . LEU B 1 174 ? -7.891 -8.711 -11.102 1 91.94 174 LEU B O 1
ATOM 3853 N N . PHE B 1 175 ? -7 -6.723 -11.203 1 89 175 PHE B N 1
ATOM 3854 C CA . PHE B 1 175 ? -7.664 -6.266 -9.992 1 89 175 PHE B CA 1
ATOM 3855 C C . PHE B 1 175 ? -9.148 -6.031 -10.242 1 89 175 PHE B C 1
ATOM 3857 O O . PHE B 1 175 ? -9.992 -6.418 -9.43 1 89 175 PHE B O 1
ATOM 3864 N N . GLU B 1 176 ? -9.445 -5.504 -11.352 1 86.62 176 GLU B N 1
ATOM 3865 C CA . GLU B 1 176 ? -10.812 -5.121 -11.68 1 86.62 176 GLU B CA 1
ATOM 3866 C C . GLU B 1 176 ? -11.703 -6.352 -11.859 1 86.62 176 GLU B C 1
ATOM 3868 O O . GLU B 1 176 ? -12.898 -6.301 -11.586 1 86.62 176 GLU B O 1
ATOM 3873 N N . SER B 1 177 ? -11.141 -7.367 -12.258 1 91.25 177 SER B N 1
ATOM 3874 C CA . SER B 1 177 ? -11.906 -8.578 -12.531 1 91.25 177 SER B CA 1
ATOM 3875 C C . SER B 1 177 ? -12.516 -9.148 -11.258 1 91.25 177 SER B C 1
ATOM 3877 O O . SER B 1 177 ? -13.547 -9.828 -11.305 1 91.25 177 SER B O 1
ATOM 3879 N N . PHE B 1 178 ? -11.969 -8.781 -10.102 1 92.19 178 PHE B N 1
ATOM 3880 C CA . PHE B 1 178 ? -12.422 -9.422 -8.875 1 92.19 178 PHE B CA 1
ATOM 3881 C C . PHE B 1 178 ? -13.109 -8.422 -7.961 1 92.19 178 PHE B C 1
ATOM 3883 O O . PHE B 1 178 ? -13.312 -8.695 -6.773 1 92.19 178 PHE B O 1
ATOM 3890 N N . GLN B 1 179 ? -13.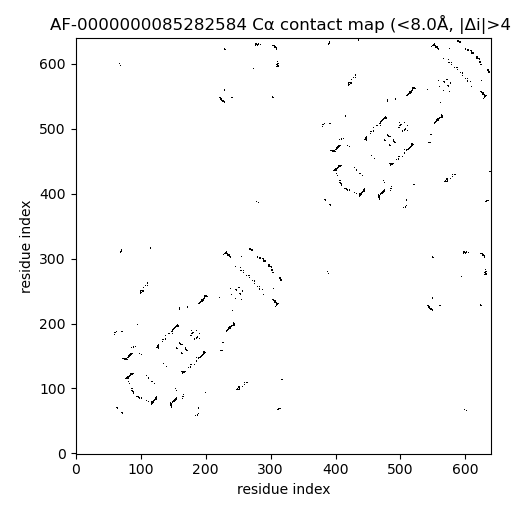453 -7.34 -8.5 1 83.5 179 GLN B N 1
ATOM 3891 C CA . GLN B 1 179 ? -14.219 -6.379 -7.707 1 83.5 179 GLN B CA 1
ATOM 3892 C C . GLN B 1 179 ? -15.578 -6.945 -7.312 1 83.5 179 GLN B C 1
ATOM 3894 O O . GLN B 1 179 ? -16.156 -7.754 -8.047 1 83.5 179 GLN B O 1
ATOM 3899 N N . GLY B 1 180 ? -16.125 -6.543 -6.148 1 71 180 GLY B N 1
ATOM 3900 C CA . GLY B 1 180 ? -17.328 -7.086 -5.527 1 71 180 GLY B CA 1
ATOM 3901 C C . GLY B 1 180 ? -18.531 -7.055 -6.441 1 71 180 GLY B C 1
ATOM 3902 O O . GLY B 1 180 ? -19.344 -7.984 -6.438 1 71 180 GLY B O 1
ATOM 3903 N N . ASP B 1 181 ? -18.594 -6.062 -7.242 1 70.69 181 ASP B N 1
ATOM 3904 C CA . ASP B 1 181 ? -19.766 -5.965 -8.125 1 70.69 181 ASP B CA 1
ATOM 3905 C C . ASP B 1 181 ? -19.641 -6.953 -9.281 1 70.69 181 ASP B C 1
ATOM 3907 O O . ASP B 1 181 ? -20.656 -7.383 -9.836 1 70.69 181 ASP B O 1
ATOM 3911 N N . GLN B 1 182 ? -18.438 -7.324 -9.547 1 76.81 182 GLN B N 1
ATOM 3912 C CA . GLN B 1 182 ? -18.203 -8.25 -10.648 1 76.81 182 GLN B CA 1
ATOM 3913 C C . GLN B 1 182 ? -18.141 -9.688 -10.148 1 76.81 182 GLN B C 1
ATOM 3915 O O . GLN B 1 182 ? -18.641 -10.602 -10.812 1 76.81 182 GLN B O 1
ATOM 3920 N N . CYS B 1 183 ? -17.5 -9.844 -9.016 1 86.56 183 CYS B N 1
ATOM 3921 C CA . CYS B 1 183 ? -17.359 -11.172 -8.43 1 86.56 183 CYS B CA 1
ATOM 3922 C C . CYS B 1 183 ? -17.984 -11.234 -7.051 1 86.56 183 CYS B C 1
ATOM 3924 O O . CYS B 1 183 ? -17.297 -11.172 -6.035 1 86.56 183 CYS B O 1
ATOM 3926 N N . LYS B 1 184 ? -19.219 -11.555 -6.945 1 86.38 184 LYS B N 1
ATOM 3927 C CA . LYS B 1 184 ? -20.047 -11.422 -5.746 1 86.38 184 LYS B CA 1
ATOM 3928 C C . LYS B 1 184 ? -19.641 -12.438 -4.684 1 86.38 184 LYS B C 1
ATOM 3930 O O . LYS B 1 184 ? -19.703 -12.156 -3.486 1 86.38 184 LYS B O 1
ATOM 3935 N N . THR B 1 185 ? -19.219 -13.547 -5.184 1 93.19 185 THR B N 1
ATOM 3936 C CA . THR B 1 185 ? -18.906 -14.609 -4.23 1 93.19 185 THR B CA 1
ATOM 3937 C C . THR B 1 185 ? -17.609 -14.312 -3.49 1 93.19 185 THR B C 1
ATOM 3939 O O . THR B 1 185 ? -17.297 -14.969 -2.496 1 93.19 185 THR B O 1
ATOM 3942 N N . LEU B 1 186 ? -16.875 -13.242 -3.893 1 93.12 186 LEU B N 1
ATOM 3943 C CA . LEU B 1 186 ? -15.656 -12.82 -3.201 1 93.12 186 LEU B CA 1
ATOM 3944 C C . LEU B 1 186 ? -15.891 -11.523 -2.434 1 93.12 186 LEU B C 1
ATOM 3946 O O . LEU B 1 186 ? -14.961 -10.977 -1.841 1 93.12 186 LEU B O 1
ATOM 3950 N N . ALA B 1 187 ? -17.141 -11.086 -2.428 1 88.06 187 ALA B N 1
ATOM 3951 C CA . ALA B 1 187 ? -17.453 -9.875 -1.681 1 88.06 187 ALA B CA 1
ATOM 3952 C C . ALA B 1 187 ? -17.109 -10.031 -0.202 1 88.06 187 ALA B C 1
ATOM 3954 O O . ALA B 1 187 ? -17.484 -11.031 0.42 1 88.06 187 ALA B O 1
ATOM 3955 N N . GLY B 1 188 ? -16.359 -9.047 0.319 1 89.56 188 GLY B N 1
ATOM 3956 C CA . GLY B 1 188 ? -16.016 -9.055 1.729 1 89.56 188 GLY B CA 1
ATOM 3957 C C . GLY B 1 188 ? -14.875 -10.008 2.053 1 89.56 188 GLY B C 1
ATOM 3958 O O . GLY B 1 188 ? -14.562 -10.234 3.225 1 89.56 188 GLY B O 1
ATOM 3959 N N . LYS B 1 189 ? -14.297 -10.562 0.989 1 94.25 189 LYS B N 1
ATOM 3960 C CA . LYS B 1 189 ? -13.203 -11.516 1.167 1 94.25 189 LYS B CA 1
ATOM 3961 C C . LYS B 1 189 ? -11.898 -10.961 0.616 1 94.25 189 LYS B C 1
ATOM 3963 O O . LYS B 1 189 ? -11.891 -10.25 -0.389 1 94.25 189 LYS B O 1
ATOM 3968 N N . PRO B 1 190 ? -10.758 -11.344 1.276 1 96.56 190 PRO B N 1
ATOM 3969 C CA . PRO B 1 190 ? -9.469 -10.805 0.822 1 96.56 190 PRO B CA 1
ATOM 3970 C C . PRO B 1 190 ? -9.07 -11.32 -0.56 1 96.56 190 PRO B C 1
ATOM 3972 O O . PRO B 1 190 ? -9.242 -12.5 -0.856 1 96.56 190 PRO B O 1
ATOM 3975 N N . LYS B 1 191 ? -8.641 -10.422 -1.349 1 96.56 191 LYS B N 1
ATOM 3976 C CA . LYS B 1 191 ? -8 -10.703 -2.629 1 96.56 191 LYS B CA 1
ATOM 3977 C C . LYS B 1 191 ? -6.523 -10.336 -2.6 1 96.56 191 LYS B C 1
ATOM 3979 O O . LYS B 1 191 ? -6.176 -9.156 -2.486 1 96.56 191 LYS B O 1
ATOM 3984 N N . LEU B 1 192 ? -5.648 -11.32 -2.723 1 97.81 192 LEU B N 1
ATOM 3985 C CA . LEU B 1 192 ? -4.207 -11.148 -2.557 1 97.81 192 LEU B CA 1
ATOM 3986 C C . LEU B 1 192 ? -3.492 -11.234 -3.9 1 97.81 192 LEU B C 1
ATOM 3988 O O . LEU B 1 192 ? -3.676 -12.203 -4.645 1 97.81 192 LEU B O 1
ATOM 3992 N N . PHE B 1 193 ? -2.682 -10.203 -4.195 1 95.81 193 PHE B N 1
ATOM 3993 C CA . PHE B 1 193 ? -1.915 -10.18 -5.434 1 95.81 193 PHE B CA 1
ATOM 3994 C C . PHE B 1 193 ? -0.427 -10.016 -5.148 1 95.81 193 PHE B C 1
ATOM 3996 O O . PHE B 1 193 ? -0.026 -9.102 -4.43 1 95.81 193 PHE B O 1
ATOM 4003 N N . PHE B 1 194 ? 0.381 -10.898 -5.66 1 96 194 PHE B N 1
ATOM 4004 C CA . PHE B 1 194 ? 1.836 -10.828 -5.594 1 96 194 PHE B CA 1
ATOM 4005 C C . PHE B 1 194 ? 2.438 -10.703 -6.988 1 96 194 PHE B C 1
ATOM 4007 O O . PHE B 1 194 ? 2.438 -11.664 -7.758 1 96 194 PHE B O 1
ATOM 4014 N N . ILE B 1 195 ? 2.906 -9.531 -7.238 1 91.88 195 ILE B N 1
ATOM 4015 C CA . ILE B 1 195 ? 3.383 -9.242 -8.586 1 91.88 195 ILE B CA 1
ATOM 4016 C C . ILE B 1 195 ? 4.898 -9.055 -8.57 1 91.88 195 ILE B C 1
ATOM 4018 O O . ILE B 1 195 ? 5.414 -8.188 -7.863 1 91.88 195 ILE B O 1
ATOM 4022 N N . GLN B 1 196 ? 5.523 -9.906 -9.219 1 88.94 196 GLN B N 1
ATOM 4023 C CA . GLN B 1 196 ? 6.957 -9.789 -9.477 1 88.94 196 GLN B CA 1
ATOM 4024 C C . GLN B 1 196 ? 7.227 -9.508 -10.953 1 88.94 196 GLN B C 1
ATOM 4026 O O . GLN B 1 196 ? 7.199 -10.422 -11.781 1 88.94 196 GLN B O 1
ATOM 4031 N N . ALA B 1 197 ? 7.332 -8.211 -11.266 1 81.31 197 ALA B N 1
ATOM 4032 C CA . ALA B 1 197 ? 7.527 -7.824 -12.656 1 81.31 197 ALA B CA 1
ATOM 4033 C C . ALA B 1 197 ? 8.766 -6.945 -12.812 1 81.31 197 ALA B C 1
ATOM 4035 O O . ALA B 1 197 ? 8.953 -5.98 -12.07 1 81.31 197 ALA B O 1
ATOM 4036 N N . CYS B 1 198 ? 9.719 -7.367 -13.602 1 64.62 198 CYS B N 1
ATOM 4037 C CA . CYS B 1 198 ? 11.008 -6.711 -13.789 1 64.62 198 CYS B CA 1
ATOM 4038 C C . CYS B 1 198 ? 11.094 -6.047 -15.156 1 64.62 198 CYS B C 1
ATOM 4040 O O . CYS B 1 198 ? 10.508 -6.535 -16.125 1 64.62 198 CYS B O 1
ATOM 4042 N N . ARG B 1 199 ? 11.531 -4.73 -15.281 1 54.94 199 ARG B N 1
ATOM 4043 C CA . ARG B 1 199 ? 11.789 -4.102 -16.578 1 54.94 199 ARG B CA 1
ATOM 4044 C C . ARG B 1 199 ? 12.898 -4.836 -17.328 1 54.94 199 ARG B C 1
ATOM 4046 O O . ARG B 1 199 ? 13.836 -5.352 -16.719 1 54.94 199 ARG B O 1
ATOM 4053 N N . GLY B 1 200 ? 12.664 -5.707 -18.328 1 47.12 200 GLY B N 1
ATOM 4054 C CA . GLY B 1 200 ? 13.609 -6.434 -19.156 1 47.12 200 GLY B CA 1
ATOM 4055 C C . GLY B 1 200 ? 14.945 -5.73 -19.297 1 47.12 200 GLY B C 1
ATOM 4056 O O . GLY B 1 200 ? 15.039 -4.52 -19.094 1 47.12 200 GLY B O 1
ATOM 4057 N N . GLU B 1 201 ? 16.031 -6.535 -19.375 1 40.97 201 GLU B N 1
ATOM 4058 C CA . GLU B 1 201 ? 17.391 -6.145 -19.719 1 40.97 201 GLU B CA 1
ATOM 4059 C C . GLU B 1 201 ? 17.453 -5.523 -21.109 1 40.97 201 GLU B C 1
ATOM 4061 O O . GLU B 1 201 ? 18.5 -4.996 -21.5 1 40.97 201 GLU B O 1
ATOM 4066 N N . ASN B 1 202 ? 16.641 -5.879 -22.078 1 38.5 202 ASN B N 1
ATOM 4067 C CA . ASN B 1 202 ? 17.156 -5.68 -23.422 1 38.5 202 ASN B CA 1
ATOM 4068 C C . ASN B 1 202 ? 17.5 -4.215 -23.688 1 38.5 202 ASN B C 1
ATOM 4070 O O . ASN B 1 202 ? 16.703 -3.48 -24.266 1 38.5 202 ASN B O 1
ATOM 4074 N N . LEU B 1 203 ? 18.016 -3.309 -22.953 1 34.06 203 LEU B N 1
ATOM 4075 C CA . LEU B 1 203 ? 18.766 -2.453 -23.875 1 34.06 203 LEU B CA 1
ATOM 4076 C C . LEU B 1 203 ? 19.812 -3.26 -24.641 1 34.06 203 LEU B C 1
ATOM 4078 O O . LEU B 1 203 ? 20.828 -3.656 -24.078 1 34.06 203 LEU B O 1
ATOM 4082 N N . ASP B 1 204 ? 19.531 -4.203 -25.484 1 31 204 ASP B N 1
ATOM 4083 C CA . ASP B 1 204 ? 20.438 -4.555 -26.578 1 31 204 ASP B CA 1
ATOM 4084 C C . ASP B 1 204 ? 21.188 -3.326 -27.078 1 31 204 ASP B C 1
ATOM 4086 O O . ASP B 1 204 ? 20.609 -2.24 -27.188 1 31 204 ASP B O 1
ATOM 4090 N N . ALA B 1 205 ? 22.578 -3.279 -27.297 1 28.56 205 ALA B N 1
ATOM 4091 C CA . ALA B 1 205 ? 23.484 -2.393 -28.031 1 28.56 205 ALA B CA 1
ATOM 4092 C C . ALA B 1 205 ? 22.906 -2.025 -29.391 1 28.56 205 ALA B C 1
ATOM 4094 O O . ALA B 1 205 ? 23.188 -0.955 -29.938 1 28.56 205 ALA B O 1
ATOM 4095 N N . GLY B 1 206 ? 22.609 -2.854 -30.453 1 26.34 206 GLY B N 1
ATOM 4096 C CA . GLY B 1 206 ? 22.5 -2.533 -31.859 1 26.34 206 GLY B CA 1
ATOM 4097 C C . GLY B 1 206 ? 21.281 -1.714 -32.188 1 26.34 206 GLY B C 1
ATOM 4098 O O . GLY B 1 206 ? 21.109 -1.278 -33.344 1 26.34 206 GLY B O 1
ATOM 4099 N N . VAL B 1 207 ? 20.141 -2.225 -32.281 1 28.11 207 VAL B N 1
ATOM 4100 C CA . VAL B 1 207 ? 19.172 -1.368 -32.969 1 28.11 207 VAL B CA 1
ATOM 4101 C C . VAL B 1 207 ? 19.172 0.014 -32.312 1 28.11 207 VAL B C 1
ATOM 4103 O O . VAL B 1 207 ? 19.203 0.132 -31.094 1 28.11 207 VAL B O 1
ATOM 4106 N N . THR B 1 208 ? 19.469 1.107 -33.281 1 24.75 208 THR B N 1
ATOM 4107 C CA . THR B 1 208 ? 19.719 2.545 -33.25 1 24.75 208 THR B CA 1
ATOM 4108 C C . THR B 1 208 ? 18.891 3.201 -32.156 1 24.75 208 THR B C 1
ATOM 4110 O O . THR B 1 208 ? 17.922 2.615 -31.656 1 24.75 208 THR B O 1
ATOM 4113 N N . LEU B 1 209 ? 18.734 4.645 -32.562 1 23.95 209 LEU B N 1
ATOM 4114 C CA . LEU B 1 209 ? 18.516 6.035 -32.156 1 23.95 209 LEU B CA 1
ATOM 4115 C C . LEU B 1 209 ? 17.078 6.25 -31.672 1 23.95 209 LEU B C 1
ATOM 4117 O O . LEU B 1 209 ? 16.625 7.387 -31.562 1 23.95 209 LEU B O 1
ATOM 4121 N N . VAL B 1 210 ? 16.156 5.348 -31.938 1 26.16 210 VAL B N 1
ATOM 4122 C CA . VAL B 1 210 ? 15.102 6.328 -31.719 1 26.16 210 VAL B CA 1
ATOM 4123 C C . VAL B 1 210 ? 15.438 7.172 -30.484 1 26.16 210 VAL B C 1
ATOM 4125 O O . VAL B 1 210 ? 15.82 6.637 -29.453 1 26.16 210 VAL B O 1
ATOM 4128 N N . ARG B 1 211 ? 15.82 8.43 -30.812 1 25.91 211 ARG B N 1
ATOM 4129 C CA . ARG B 1 211 ? 16.141 9.539 -29.922 1 25.91 211 ARG B CA 1
ATOM 4130 C C . ARG B 1 211 ? 15.391 9.414 -28.594 1 25.91 211 ARG B C 1
ATOM 4132 O O . ARG B 1 211 ? 14.156 9.477 -28.562 1 25.91 211 ARG B O 1
ATOM 4139 N N . SER B 1 212 ? 15.711 8.461 -27.906 1 27.09 212 SER B N 1
ATOM 4140 C CA . SER B 1 212 ? 15.352 8.617 -26.5 1 27.09 212 SER B CA 1
ATOM 4141 C C . SER B 1 212 ? 15.516 10.07 -26.047 1 27.09 212 SER B C 1
ATOM 4143 O O . SER B 1 212 ? 16.625 10.609 -26.094 1 27.09 212 SER B O 1
ATOM 4145 N N . ARG B 1 213 ? 14.867 10.977 -26.656 1 27.44 213 ARG B N 1
ATOM 4146 C CA . ARG B 1 213 ? 15.094 12.203 -25.906 1 27.44 213 ARG B CA 1
ATOM 4147 C C . ARG B 1 213 ? 15.461 11.898 -24.453 1 27.44 213 ARG B C 1
ATOM 4149 O O . ARG B 1 213 ? 14.914 10.969 -23.859 1 27.44 213 ARG B O 1
ATOM 4156 N N . PRO B 1 214 ? 16.766 12.148 -24.031 1 28.66 214 PRO B N 1
ATOM 4157 C CA . PRO B 1 214 ? 17.156 12.258 -22.625 1 28.66 214 PRO B CA 1
ATOM 4158 C C . PRO B 1 214 ? 15.984 12.555 -21.703 1 28.66 214 PRO B C 1
ATOM 4160 O O . PRO B 1 214 ? 15.445 13.664 -21.719 1 28.66 214 PRO B O 1
ATOM 4163 N N . SER B 1 215 ? 14.859 12.078 -22.031 1 28.77 215 SER B N 1
ATOM 4164 C CA . SER B 1 215 ? 13.93 12.656 -21.078 1 28.77 215 SER B CA 1
ATOM 4165 C C . SER B 1 215 ? 14.523 12.688 -19.672 1 28.77 215 SER B C 1
ATOM 4167 O O . SER B 1 215 ? 14.945 11.656 -19.156 1 28.77 215 SER B O 1
ATOM 4169 N N . ASP B 1 216 ? 15.398 13.492 -19.375 1 28.94 216 ASP B N 1
ATOM 4170 C CA . ASP B 1 216 ? 15.938 13.984 -18.109 1 28.94 216 ASP B CA 1
ATOM 4171 C C . ASP B 1 216 ? 15.039 13.578 -16.938 1 28.94 216 ASP B C 1
ATOM 4173 O O . ASP B 1 216 ? 15.109 14.164 -15.859 1 28.94 216 ASP B O 1
ATOM 4177 N N . GLU B 1 217 ? 13.922 13.102 -17.359 1 31.53 217 GLU B N 1
ATOM 4178 C CA . GLU B 1 217 ? 13.211 12.602 -16.188 1 31.53 217 GLU B CA 1
ATOM 4179 C C . GLU B 1 217 ? 14 11.492 -15.492 1 31.53 217 GLU B C 1
ATOM 4181 O O . GLU B 1 217 ? 14.234 10.438 -16.078 1 31.53 217 GLU B O 1
ATOM 4186 N N . THR B 1 218 ? 15.086 11.734 -14.953 1 30.97 218 THR B N 1
ATOM 4187 C CA . THR B 1 218 ? 15.711 10.859 -13.969 1 30.97 218 THR B CA 1
ATOM 4188 C C . THR B 1 218 ? 14.766 9.719 -13.586 1 30.97 218 THR B C 1
ATOM 4190 O O . THR B 1 218 ? 13.609 9.953 -13.25 1 30.97 218 THR B O 1
ATOM 4193 N N . ASP B 1 219 ? 14.844 8.547 -14.297 1 37.53 219 ASP B N 1
ATOM 4194 C CA . ASP B 1 219 ? 14.211 7.293 -13.891 1 37.53 219 ASP B CA 1
ATOM 4195 C C . ASP B 1 219 ? 13.789 7.344 -12.422 1 37.53 219 ASP B C 1
ATOM 4197 O O . ASP B 1 219 ? 14.578 7.055 -11.531 1 37.53 219 ASP B O 1
ATOM 4201 N N . SER B 1 220 ? 13.25 8.344 -12.109 1 39.16 220 SER B N 1
ATOM 4202 C CA . SER B 1 220 ? 12.797 8.43 -10.727 1 39.16 220 SER B CA 1
ATOM 4203 C C . SER B 1 220 ? 12.062 7.16 -10.312 1 39.16 220 SER B C 1
ATOM 4205 O O . SER B 1 220 ? 11.336 6.566 -11.109 1 39.16 220 SER B O 1
ATOM 4207 N N . GLY B 1 221 ? 12.75 6.195 -9.609 1 46.31 221 GLY B N 1
ATOM 4208 C CA . GLY B 1 221 ? 12.461 4.988 -8.859 1 46.31 221 GLY B CA 1
ATOM 4209 C C . GLY B 1 221 ? 10.992 4.852 -8.5 1 46.31 221 GLY B C 1
ATOM 4210 O O . GLY B 1 221 ? 10.648 4.199 -7.508 1 46.31 221 GLY B O 1
ATOM 4211 N N . TYR B 1 222 ? 10.172 5.621 -9.297 1 50.56 222 TYR B N 1
ATOM 4212 C CA . TYR B 1 222 ? 8.797 5.508 -8.812 1 50.56 222 TYR B CA 1
ATOM 4213 C C . TYR B 1 222 ? 7.965 4.633 -9.734 1 50.56 222 TYR B C 1
ATOM 4215 O O . TYR B 1 222 ? 8.195 4.602 -10.945 1 50.56 222 TYR B O 1
ATOM 4223 N N . LEU B 1 223 ? 7.211 3.68 -9.164 1 54.38 223 LEU B N 1
ATOM 4224 C CA . LEU B 1 223 ? 6.219 2.832 -9.82 1 54.38 223 LEU B CA 1
ATOM 4225 C C . LEU B 1 223 ? 4.859 3.516 -9.859 1 54.38 223 LEU B C 1
ATOM 4227 O O . LEU B 1 223 ? 4.445 4.141 -8.883 1 54.38 223 LEU B O 1
ATOM 4231 N N . SER B 1 224 ? 4.379 3.852 -11.078 1 56.09 224 SER B N 1
ATOM 4232 C CA . SER B 1 224 ? 3.01 4.34 -11.195 1 56.09 224 SER B CA 1
ATOM 4233 C C . SER B 1 224 ? 2.01 3.189 -11.203 1 56.09 224 SER B C 1
ATOM 4235 O O . SER B 1 224 ? 2.154 2.238 -11.969 1 56.09 224 SER B O 1
ATOM 4237 N N . TYR B 1 225 ? 1.249 3.068 -10.148 1 58.16 225 TYR B N 1
ATOM 4238 C CA . TYR B 1 225 ? 0.288 1.972 -10.117 1 58.16 225 TYR B CA 1
ATOM 4239 C C . TYR B 1 225 ? -1.125 2.492 -9.875 1 58.16 225 TYR B C 1
ATOM 4241 O O . TYR B 1 225 ? -1.31 3.551 -9.273 1 58.16 225 TYR B O 1
ATOM 4249 N N . LYS B 1 226 ? -2.064 1.881 -10.617 1 62.19 226 LYS B N 1
ATOM 4250 C CA . LYS B 1 226 ? -3.473 2.104 -10.305 1 62.19 226 LYS B CA 1
ATOM 4251 C C . LYS B 1 226 ? -3.922 1.23 -9.133 1 62.19 226 LYS B C 1
ATOM 4253 O O . LYS B 1 226 ? -3.588 0.046 -9.078 1 62.19 226 LYS B O 1
ATOM 4258 N N . ILE B 1 227 ? -4.422 1.873 -8.117 1 61.72 227 ILE B N 1
ATOM 4259 C CA . ILE B 1 227 ? -4.816 1.159 -6.906 1 61.72 227 ILE B CA 1
ATOM 4260 C C . ILE B 1 227 ? -6.34 1.075 -6.832 1 61.72 227 ILE B C 1
ATOM 4262 O O . ILE B 1 227 ? -7.039 2.029 -7.18 1 61.72 227 ILE B O 1
ATOM 4266 N N . PRO B 1 228 ? -6.801 -0.127 -6.52 1 62.03 228 PRO B N 1
ATOM 4267 C CA . PRO B 1 228 ? -8.25 -0.24 -6.332 1 62.03 228 PRO B CA 1
ATOM 4268 C C . PRO B 1 228 ? -8.773 0.658 -5.211 1 62.03 228 PRO B C 1
ATOM 4270 O O . PRO B 1 228 ? -8.047 0.929 -4.246 1 62.03 228 PRO B O 1
ATOM 4273 N N . ASN B 1 229 ? -9.922 1.256 -5.387 1 63.78 229 ASN B N 1
ATOM 4274 C CA . ASN B 1 229 ? -10.594 2.031 -4.352 1 63.78 229 ASN B CA 1
ATOM 4275 C C . ASN B 1 229 ? -11.648 1.197 -3.625 1 63.78 229 ASN B C 1
ATOM 4277 O O . ASN B 1 229 ? -12.5 1.742 -2.914 1 63.78 229 ASN B O 1
ATOM 4281 N N . THR B 1 230 ? -11.57 -0.087 -3.848 1 77.38 230 THR B N 1
ATOM 4282 C CA . THR B 1 230 ? -12.484 -1.01 -3.184 1 77.38 230 THR B CA 1
ATOM 4283 C C . THR B 1 230 ? -11.781 -1.757 -2.057 1 77.38 230 THR B C 1
ATOM 4285 O O . THR B 1 230 ? -10.555 -1.872 -2.057 1 77.38 230 THR B O 1
ATOM 4288 N N . ALA B 1 231 ? -12.555 -2.146 -1.185 1 86.5 231 ALA B N 1
ATOM 4289 C CA . ALA B 1 231 ? -12.016 -2.779 0.018 1 86.5 231 ALA B CA 1
ATOM 4290 C C . ALA B 1 231 ? -11.5 -4.184 -0.283 1 86.5 231 ALA B C 1
ATOM 4292 O O . ALA B 1 231 ? -11.781 -4.738 -1.349 1 86.5 231 ALA B O 1
ATOM 4293 N N . ASP B 1 232 ? -10.633 -4.781 0.608 1 93.31 232 ASP B N 1
ATOM 4294 C CA . ASP B 1 232 ? -10.289 -6.191 0.765 1 93.31 232 ASP B CA 1
ATOM 4295 C C . ASP B 1 232 ? -9.172 -6.594 -0.193 1 93.31 232 ASP B C 1
ATOM 4297 O O . ASP B 1 232 ? -9.07 -7.762 -0.581 1 93.31 232 ASP B O 1
ATOM 4301 N N . TYR B 1 233 ? -8.336 -5.625 -0.62 1 93.81 233 TYR B N 1
ATOM 4302 C CA . TYR B 1 233 ? -7.227 -5.953 -1.508 1 93.81 233 TYR B CA 1
ATOM 4303 C C . TYR B 1 233 ? -5.891 -5.828 -0.784 1 93.81 233 TYR B C 1
ATOM 4305 O O . TYR B 1 233 ? -5.691 -4.898 0.005 1 93.81 233 TYR B O 1
ATOM 4313 N N . LEU B 1 234 ? -5.023 -6.746 -1.039 1 96.38 234 LEU B N 1
ATOM 4314 C CA . LEU B 1 234 ? -3.592 -6.648 -0.764 1 96.38 234 LEU B CA 1
ATOM 4315 C C . LEU B 1 234 ? -2.775 -6.906 -2.025 1 96.38 234 LEU B C 1
ATOM 4317 O O . LEU B 1 234 ? -2.854 -7.988 -2.609 1 96.38 234 LEU B O 1
ATOM 4321 N N . ILE B 1 235 ? -2.066 -5.906 -2.439 1 92.5 235 ILE B N 1
ATOM 4322 C CA . ILE B 1 235 ? -1.257 -6.004 -3.65 1 92.5 235 ILE B CA 1
ATOM 4323 C C . ILE B 1 235 ? 0.209 -5.742 -3.312 1 92.5 235 ILE B C 1
ATOM 4325 O O . ILE B 1 235 ? 0.551 -4.68 -2.789 1 92.5 235 ILE B O 1
ATOM 4329 N N . CYS B 1 236 ? 1.026 -6.688 -3.594 1 92.62 236 CYS B N 1
ATOM 4330 C CA . CYS B 1 236 ? 2.467 -6.539 -3.408 1 92.62 236 CYS B CA 1
ATOM 4331 C C . CYS B 1 236 ? 3.176 -6.391 -4.75 1 92.62 236 CYS B C 1
ATOM 4333 O O . CYS B 1 236 ? 3.145 -7.305 -5.574 1 92.62 236 CYS B O 1
ATOM 4335 N N . TRP B 1 237 ? 3.77 -5.23 -4.883 1 86.19 237 TRP B N 1
ATOM 4336 C CA . TRP B 1 237 ? 4.512 -4.938 -6.105 1 86.19 237 TRP B CA 1
ATOM 4337 C C . TRP B 1 237 ? 6.012 -5.039 -5.867 1 86.19 237 TRP B C 1
ATOM 4339 O O . TRP B 1 237 ? 6.574 -4.277 -5.078 1 86.19 237 TRP B O 1
ATOM 4349 N N . SER B 1 238 ? 6.555 -5.984 -6.438 1 83.19 238 SER B N 1
ATOM 4350 C CA . SER B 1 238 ? 8.008 -6.09 -6.383 1 83.19 238 SER B CA 1
ATOM 4351 C C . SER B 1 238 ? 8.633 -5.84 -7.75 1 83.19 238 SER B C 1
ATOM 4353 O O . SER B 1 238 ? 8.578 -6.703 -8.633 1 83.19 238 SER B O 1
ATOM 4355 N N . THR B 1 239 ? 8.844 -4.449 -7.992 1 64.12 239 THR B N 1
ATOM 4356 C CA . THR B 1 239 ? 9.43 -4.094 -9.281 1 64.12 239 THR B CA 1
ATOM 4357 C C . THR B 1 239 ? 10.828 -3.508 -9.086 1 64.12 239 THR B C 1
ATOM 4359 O O . THR B 1 239 ? 11.086 -2.816 -8.102 1 64.12 239 THR B O 1
ATOM 4362 N N . VAL B 1 240 ? 11.852 -4.062 -9.594 1 52.09 240 VAL B N 1
ATOM 4363 C CA . VAL B 1 240 ? 13.203 -3.518 -9.586 1 52.09 240 VAL B CA 1
ATOM 4364 C C . VAL B 1 240 ? 13.375 -2.535 -10.742 1 52.09 240 VAL B C 1
ATOM 4366 O O . VAL B 1 240 ? 13.117 -2.879 -11.898 1 52.09 240 VAL B O 1
ATOM 4369 N N . PRO B 1 241 ? 13.328 -1.102 -10.219 1 48.34 241 PRO B N 1
ATOM 4370 C CA . PRO B 1 241 ? 13.57 -0.174 -11.328 1 48.34 241 PRO B CA 1
ATOM 4371 C C . PRO B 1 241 ? 14.75 -0.591 -12.203 1 48.34 241 PRO B C 1
ATOM 4373 O O . PRO B 1 241 ? 15.758 -1.093 -11.688 1 48.34 241 PRO B O 1
ATOM 4376 N N . GLY B 1 242 ? 14.57 -0.227 -13.398 1 46.69 242 GLY B N 1
ATOM 4377 C CA . GLY B 1 242 ? 15.617 -0.459 -14.383 1 46.69 242 GLY B CA 1
ATOM 4378 C C . GLY B 1 242 ? 15.711 -1.907 -14.828 1 46.69 242 GLY B C 1
ATOM 4379 O O . GLY B 1 242 ? 14.805 -2.703 -14.562 1 46.69 242 GLY B O 1
ATOM 4380 N N . HIS B 1 243 ? 16.656 -2.006 -15.68 1 43.53 243 HIS B N 1
ATOM 4381 C CA . HIS B 1 243 ? 16.922 -3.211 -16.453 1 43.53 243 HIS B CA 1
ATOM 4382 C C . HIS B 1 243 ? 17.406 -4.348 -15.555 1 43.53 243 HIS B C 1
ATOM 4384 O O . HIS B 1 243 ? 17.875 -5.375 -16.047 1 43.53 243 HIS B O 1
ATOM 4390 N N . TYR B 1 244 ? 17.328 -4.023 -14.25 1 43.31 244 TYR B N 1
ATOM 4391 C CA . TYR B 1 244 ? 18.078 -5.102 -13.625 1 43.31 244 TYR B CA 1
ATOM 4392 C C . TYR B 1 244 ? 17.188 -5.949 -12.734 1 43.31 244 TYR B C 1
ATOM 4394 O O . TYR B 1 244 ? 16.359 -5.414 -11.992 1 43.31 244 TYR B O 1
ATOM 4402 N N . SER B 1 245 ? 16.562 -6.91 -13.266 1 45.25 245 SER B N 1
ATOM 4403 C CA . SER B 1 245 ? 16.031 -7.875 -12.305 1 45.25 245 SER B CA 1
ATOM 4404 C C . SER B 1 245 ? 17.141 -8.445 -11.43 1 45.25 245 SER B C 1
ATOM 4406 O O . SER B 1 245 ? 18.109 -9.016 -11.938 1 45.25 245 SER B O 1
ATOM 4408 N N . TRP B 1 246 ? 17.312 -7.828 -10.18 1 46.91 246 TRP B N 1
ATOM 4409 C CA . TRP B 1 246 ? 18.344 -8.453 -9.367 1 46.91 246 TRP B CA 1
ATOM 4410 C C . TRP B 1 246 ? 17.969 -9.883 -9 1 46.91 246 TRP B C 1
ATOM 4412 O O . TRP B 1 246 ? 16.922 -10.117 -8.383 1 46.91 246 TRP B O 1
ATOM 4422 N N . ARG B 1 247 ? 18.203 -10.742 -9.914 1 50.47 247 ARG B N 1
ATOM 4423 C CA . ARG B 1 247 ? 18.047 -12.18 -9.703 1 50.47 247 ARG B CA 1
ATOM 4424 C C . ARG B 1 247 ? 19.406 -12.852 -9.492 1 50.47 247 ARG B C 1
ATOM 4426 O O . ARG B 1 247 ? 20.406 -12.414 -10.047 1 50.47 247 ARG B O 1
ATOM 4433 N N . ASN B 1 248 ? 19.297 -13.586 -8.391 1 49.69 248 ASN B N 1
ATOM 4434 C CA . ASN B 1 248 ? 20.328 -14.625 -8.461 1 49.69 248 ASN B CA 1
ATOM 4435 C C . ASN B 1 248 ? 19.875 -15.805 -9.312 1 49.69 248 ASN B C 1
ATOM 4437 O O . ASN B 1 248 ? 18.953 -16.531 -8.922 1 49.69 248 ASN B O 1
ATOM 4441 N N . THR B 1 249 ? 20.156 -15.797 -10.656 1 50.19 249 THR B N 1
ATOM 4442 C CA . THR B 1 249 ? 19.719 -16.781 -11.633 1 50.19 249 THR B CA 1
ATOM 4443 C C . THR B 1 249 ? 19.594 -18.172 -10.984 1 50.19 249 THR B C 1
ATOM 4445 O O . THR B 1 249 ? 18.703 -18.938 -11.32 1 50.19 249 THR B O 1
ATOM 4448 N N . THR B 1 250 ? 20.375 -18.359 -9.945 1 53.22 250 THR B N 1
ATOM 4449 C CA . THR B 1 250 ? 20.375 -19.703 -9.367 1 53.22 250 THR B CA 1
ATOM 4450 C C . THR B 1 250 ? 19.312 -19.812 -8.281 1 53.22 250 THR B C 1
ATOM 4452 O O . THR B 1 250 ? 18.641 -20.844 -8.164 1 53.22 250 THR B O 1
ATOM 4455 N N . ASN B 1 251 ? 19.016 -18.719 -7.625 1 68.44 251 ASN B N 1
ATOM 4456 C CA . ASN B 1 251 ? 18.203 -18.891 -6.422 1 68.44 251 ASN B CA 1
ATOM 4457 C C . ASN B 1 251 ? 16.828 -18.234 -6.574 1 68.44 251 ASN B C 1
ATOM 4459 O O . ASN B 1 251 ? 15.945 -18.438 -5.742 1 68.44 251 ASN B O 1
ATOM 4463 N N . GLY B 1 252 ? 16.672 -17.578 -7.691 1 75.56 252 GLY B N 1
ATOM 4464 C CA . GLY B 1 252 ? 15.375 -16.938 -7.871 1 75.56 252 GLY B CA 1
ATOM 4465 C C . GLY B 1 252 ? 15.391 -15.461 -7.523 1 75.56 252 GLY B C 1
ATOM 4466 O O . GLY B 1 252 ? 16.453 -14.883 -7.293 1 75.56 252 GLY B O 1
ATOM 4467 N N . SER B 1 253 ? 14.242 -14.898 -7.57 1 85.25 253 SER B N 1
ATOM 4468 C CA . SER B 1 253 ? 14.133 -13.469 -7.293 1 85.25 253 SER B CA 1
ATOM 4469 C C . SER B 1 253 ? 14.164 -13.188 -5.793 1 85.25 253 SER B C 1
ATOM 4471 O O . SER B 1 253 ? 13.766 -14.039 -4.992 1 85.25 253 SER B O 1
ATOM 4473 N N . TRP B 1 254 ? 14.68 -12.055 -5.391 1 87.06 254 TRP B N 1
ATOM 4474 C CA . TRP B 1 254 ? 14.812 -11.664 -3.99 1 87.06 254 TRP B CA 1
ATOM 4475 C C . TRP B 1 254 ? 13.453 -11.625 -3.307 1 87.06 254 TRP B C 1
ATOM 4477 O O . TRP B 1 254 ? 13.305 -12.062 -2.164 1 87.06 254 TRP B O 1
ATOM 4487 N N . PHE B 1 255 ? 12.5 -11.25 -4.039 1 91.25 255 PHE B N 1
ATOM 4488 C CA . PHE B 1 255 ? 11.164 -11.094 -3.469 1 91.25 255 PHE B CA 1
ATOM 4489 C C . PHE B 1 255 ? 10.562 -12.453 -3.141 1 91.25 255 PHE B C 1
ATOM 4491 O O . PHE B 1 255 ? 10.094 -12.68 -2.021 1 91.25 255 PHE B O 1
ATOM 4498 N N . ILE B 1 256 ? 10.578 -13.352 -4.078 1 93.5 256 ILE B N 1
ATOM 4499 C CA . ILE B 1 256 ? 9.953 -14.664 -3.887 1 93.5 256 ILE B CA 1
ATOM 4500 C C . ILE B 1 256 ? 10.703 -15.438 -2.805 1 93.5 256 ILE B C 1
ATOM 4502 O O . ILE B 1 256 ? 10.094 -16.094 -1.969 1 93.5 256 ILE B O 1
ATOM 4506 N N . GLN B 1 257 ? 12.039 -15.344 -2.824 1 93 257 GLN B N 1
ATOM 4507 C CA . GLN B 1 257 ? 12.812 -16 -1.774 1 93 257 GLN B CA 1
ATOM 4508 C C . GLN B 1 257 ? 12.414 -15.477 -0.395 1 93 257 GLN B C 1
ATOM 4510 O O . GLN B 1 257 ? 12.234 -16.266 0.539 1 93 257 GLN B O 1
ATOM 4515 N N . SER B 1 258 ? 12.258 -14.211 -0.306 1 95 258 SER B N 1
ATOM 4516 C CA . SER B 1 258 ? 11.898 -13.602 0.97 1 95 258 SER B CA 1
ATOM 4517 C C . SER B 1 258 ? 10.461 -13.953 1.364 1 95 258 SER B C 1
ATOM 4519 O O . SER B 1 258 ? 10.188 -14.227 2.535 1 95 258 SER B O 1
ATOM 4521 N N . LEU B 1 259 ? 9.586 -13.93 0.391 1 97.19 259 LEU B N 1
ATOM 4522 C CA . LEU B 1 259 ? 8.188 -14.297 0.62 1 97.19 259 LEU B CA 1
ATOM 4523 C C . LEU B 1 259 ? 8.078 -15.711 1.177 1 97.19 259 LEU B C 1
ATOM 4525 O O . LEU B 1 259 ? 7.434 -15.93 2.203 1 97.19 259 LEU B O 1
ATOM 4529 N N . VAL B 1 260 ? 8.766 -16.625 0.543 1 97.38 260 VAL B N 1
ATOM 4530 C CA . VAL B 1 260 ? 8.727 -18.031 0.942 1 97.38 260 VAL B CA 1
ATOM 4531 C C . VAL B 1 260 ? 9.344 -18.188 2.33 1 97.38 260 VAL B C 1
ATOM 4533 O O . VAL B 1 260 ? 8.789 -18.875 3.189 1 97.38 260 VAL B O 1
ATOM 4536 N N . HIS B 1 261 ? 10.422 -17.5 2.529 1 97.06 261 HIS B N 1
ATOM 4537 C CA . HIS B 1 261 ? 11.109 -17.578 3.812 1 97.06 261 HIS B CA 1
ATOM 4538 C C . HIS B 1 261 ? 10.211 -17.109 4.949 1 97.06 261 HIS B C 1
ATOM 4540 O O . HIS B 1 261 ? 10.039 -17.812 5.949 1 97.06 261 HIS B O 1
ATOM 4546 N N . VAL B 1 262 ? 9.594 -15.977 4.809 1 98 262 VAL B N 1
ATOM 4547 C CA . VAL B 1 262 ? 8.828 -15.344 5.879 1 98 262 VAL B CA 1
ATOM 4548 C C . VAL B 1 262 ? 7.52 -16.109 6.098 1 98 262 VAL B C 1
ATOM 4550 O O . VAL B 1 262 ? 7.133 -16.359 7.242 1 98 262 VAL B O 1
ATOM 4553 N N . LEU B 1 263 ? 6.805 -16.484 5.078 1 97.94 263 LEU B N 1
ATOM 4554 C CA . LEU B 1 263 ? 5.516 -17.156 5.234 1 97.94 263 LEU B CA 1
ATOM 4555 C C . LEU B 1 263 ? 5.699 -18.547 5.82 1 97.94 263 LEU B C 1
ATOM 4557 O O . LEU B 1 263 ? 4.867 -19.016 6.609 1 97.94 263 LEU B O 1
ATOM 4561 N N . ASN B 1 264 ? 6.801 -19.203 5.48 1 97.12 264 ASN B N 1
ATOM 4562 C CA . ASN B 1 264 ? 7.074 -20.5 6.09 1 97.12 264 ASN B CA 1
ATOM 4563 C C . ASN B 1 264 ? 7.32 -20.375 7.59 1 97.12 264 ASN B C 1
ATOM 4565 O O . ASN B 1 264 ? 6.918 -21.234 8.367 1 97.12 264 ASN B O 1
ATOM 4569 N N . ARG B 1 265 ? 7.883 -19.344 7.926 1 96.19 265 ARG B N 1
ATOM 4570 C CA . ARG B 1 265 ? 8.312 -19.156 9.312 1 96.19 265 ARG B CA 1
ATOM 4571 C C . ARG B 1 265 ? 7.176 -18.594 10.164 1 96.19 265 ARG B C 1
ATOM 4573 O O . ARG B 1 265 ? 6.988 -19.016 11.305 1 96.19 265 ARG B O 1
ATOM 4580 N N . ASP B 1 266 ? 6.418 -17.656 9.594 1 96.31 266 ASP B N 1
ATOM 4581 C CA . ASP B 1 266 ? 5.617 -16.797 10.461 1 96.31 266 ASP B CA 1
ATOM 4582 C C . ASP B 1 266 ? 4.125 -16.984 10.195 1 96.31 266 ASP B C 1
ATOM 4584 O O . ASP B 1 266 ? 3.285 -16.453 10.914 1 96.31 266 ASP B O 1
ATOM 4588 N N . SER B 1 267 ? 3.641 -17.766 9.227 1 95.44 267 SER B N 1
ATOM 4589 C CA . SER B 1 267 ? 2.246 -17.812 8.805 1 95.44 267 SER B CA 1
ATOM 4590 C C . SER B 1 267 ? 1.355 -18.391 9.898 1 95.44 267 SER B C 1
ATOM 4592 O O . SER B 1 267 ? 0.145 -18.156 9.906 1 95.44 267 SER B O 1
ATOM 4594 N N . SER B 1 268 ? 1.887 -19.078 10.867 1 92.94 268 S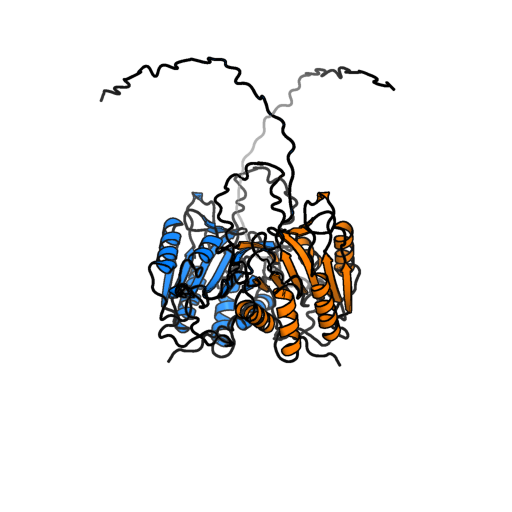ER B N 1
ATOM 4595 C CA . SER B 1 268 ? 1.092 -19.719 11.906 1 92.94 268 SER B CA 1
ATOM 4596 C C . SER B 1 268 ? 0.737 -18.734 13.023 1 92.94 268 SER B C 1
ATOM 4598 O O . SER B 1 268 ? -0.104 -19.031 13.875 1 92.94 268 SER B O 1
ATOM 4600 N N . HIS B 1 269 ? 1.296 -17.531 13.016 1 92.12 269 HIS B N 1
ATOM 4601 C CA . HIS B 1 269 ? 1.011 -16.672 14.156 1 92.12 269 HIS B CA 1
ATOM 4602 C C . HIS B 1 269 ? 0.827 -15.227 13.727 1 92.12 269 HIS B C 1
ATOM 4604 O O . HIS B 1 269 ? 0.105 -14.461 14.375 1 92.12 269 HIS B O 1
ATOM 4610 N N . ASP B 1 270 ? 1.457 -14.781 12.711 1 95.25 270 ASP B N 1
ATOM 4611 C CA . ASP B 1 270 ? 1.398 -13.375 12.328 1 95.25 270 ASP B CA 1
ATOM 4612 C C . ASP B 1 270 ? 0.33 -13.141 11.266 1 95.25 270 ASP B C 1
ATOM 4614 O O . ASP B 1 270 ? 0.013 -14.039 10.484 1 95.25 270 ASP B O 1
ATOM 4618 N N . ASP B 1 271 ? -0.282 -11.938 11.266 1 96.69 271 ASP B N 1
ATOM 4619 C CA . ASP B 1 271 ? -1.171 -11.57 10.164 1 96.69 271 ASP B CA 1
ATOM 4620 C C . ASP B 1 271 ? -0.378 -11.266 8.898 1 96.69 271 ASP B C 1
ATOM 4622 O O . ASP B 1 271 ? 0.802 -10.914 8.969 1 96.69 271 ASP B O 1
ATOM 4626 N N . LEU B 1 272 ? -0.983 -11.359 7.781 1 97.81 272 LEU B N 1
ATOM 4627 C CA . LEU B 1 272 ? -0.324 -11.305 6.48 1 97.81 272 LEU B CA 1
ATOM 4628 C C . LEU B 1 272 ? 0.349 -9.953 6.266 1 97.81 272 LEU B C 1
ATOM 4630 O O . LEU B 1 272 ? 1.469 -9.891 5.754 1 97.81 272 LEU B O 1
ATOM 4634 N N . LEU B 1 273 ? -0.353 -8.883 6.602 1 97.38 273 LEU B N 1
ATOM 4635 C CA . LEU B 1 273 ? 0.21 -7.555 6.387 1 97.38 273 LEU B CA 1
ATOM 4636 C C . LEU B 1 273 ? 1.499 -7.375 7.18 1 97.38 273 LEU B C 1
ATOM 4638 O O . LEU B 1 273 ? 2.479 -6.828 6.668 1 97.38 273 LEU B O 1
ATOM 4642 N N . SER B 1 274 ? 1.543 -7.805 8.383 1 96.5 274 SER B N 1
ATOM 4643 C CA . SER B 1 274 ? 2.762 -7.801 9.18 1 96.5 274 SER B CA 1
ATOM 4644 C C . SER B 1 274 ? 3.852 -8.648 8.539 1 96.5 274 SER B C 1
ATOM 4646 O O . SER B 1 274 ? 5.023 -8.266 8.539 1 96.5 274 SER B O 1
ATOM 4648 N N . MET B 1 275 ? 3.494 -9.719 8.023 1 97.75 275 MET B N 1
ATOM 4649 C CA . MET B 1 275 ? 4.473 -10.578 7.363 1 97.75 275 MET B CA 1
ATOM 4650 C C . MET B 1 275 ? 5.059 -9.883 6.137 1 97.75 275 MET B C 1
ATOM 4652 O O . MET B 1 275 ? 6.234 -10.07 5.82 1 97.75 275 MET B O 1
ATOM 4656 N N . MET B 1 276 ? 4.246 -9.102 5.453 1 97.5 276 MET B N 1
ATOM 4657 C CA . MET B 1 276 ? 4.777 -8.391 4.297 1 97.5 276 MET B CA 1
ATOM 4658 C C . MET B 1 276 ? 5.84 -7.383 4.723 1 97.5 276 MET B C 1
ATOM 4660 O O . MET B 1 276 ? 6.809 -7.148 3.994 1 97.5 276 MET B O 1
ATOM 4664 N N . THR B 1 277 ? 5.668 -6.766 5.883 1 97 277 THR B N 1
ATOM 4665 C CA . THR B 1 277 ? 6.711 -5.91 6.438 1 97 277 THR B CA 1
ATOM 4666 C C . THR B 1 277 ? 7.984 -6.707 6.699 1 97 277 THR B C 1
ATOM 4668 O O . THR B 1 277 ? 9.086 -6.25 6.395 1 97 277 THR B O 1
ATOM 4671 N N . SER B 1 278 ? 7.805 -7.918 7.207 1 97.12 278 SER B N 1
ATOM 4672 C CA . SER B 1 278 ? 8.938 -8.805 7.453 1 97.12 278 SER B CA 1
ATOM 4673 C C . SER B 1 278 ? 9.594 -9.234 6.148 1 97.12 278 SER B C 1
ATOM 4675 O O . SER B 1 278 ? 10.812 -9.422 6.094 1 97.12 278 SER B O 1
ATOM 4677 N N . VAL B 1 279 ? 8.82 -9.445 5.125 1 96.62 279 VAL B N 1
ATOM 4678 C CA . VAL B 1 279 ? 9.359 -9.781 3.811 1 96.62 279 VAL B CA 1
ATOM 4679 C C . VAL B 1 279 ? 10.266 -8.656 3.32 1 96.62 279 VAL B C 1
ATOM 4681 O O . VAL B 1 279 ? 11.383 -8.914 2.863 1 96.62 279 VAL B O 1
ATOM 4684 N N . ASN B 1 280 ? 9.836 -7.414 3.43 1 93.5 280 ASN B N 1
ATOM 4685 C CA . ASN B 1 280 ? 10.672 -6.273 3.078 1 93.5 280 ASN B CA 1
ATOM 4686 C C . ASN B 1 280 ? 11.961 -6.242 3.902 1 93.5 280 ASN B C 1
ATOM 4688 O O . ASN B 1 280 ? 13.039 -6.008 3.361 1 93.5 280 ASN B O 1
ATOM 4692 N N . ARG B 1 281 ? 11.812 -6.516 5.176 1 94.25 281 ARG B N 1
ATOM 4693 C CA . ARG B 1 281 ? 12.984 -6.52 6.047 1 94.25 281 ARG B CA 1
ATOM 4694 C C . ARG B 1 281 ? 13.984 -7.582 5.613 1 94.25 281 ARG B C 1
ATOM 4696 O O . ARG B 1 281 ? 15.18 -7.297 5.473 1 94.25 281 ARG B O 1
ATOM 4703 N N . HIS B 1 282 ? 13.477 -8.773 5.398 1 94.19 282 HIS B N 1
ATOM 4704 C CA . HIS B 1 282 ? 14.336 -9.867 4.961 1 94.19 282 HIS B CA 1
ATOM 4705 C C . HIS B 1 282 ? 15.016 -9.531 3.637 1 94.19 282 HIS B C 1
ATOM 4707 O O . HIS B 1 282 ? 16.219 -9.766 3.48 1 94.19 282 HIS B O 1
ATOM 4713 N N . MET B 1 283 ? 14.312 -9.023 2.705 1 90.31 283 MET B N 1
ATOM 4714 C CA . MET B 1 283 ? 14.828 -8.688 1.383 1 90.31 283 MET B CA 1
ATOM 4715 C C . MET B 1 283 ? 15.93 -7.629 1.484 1 90.31 283 MET B C 1
ATOM 4717 O O . MET B 1 283 ? 17 -7.793 0.917 1 90.31 283 MET B O 1
ATOM 4721 N N . ILE B 1 284 ? 15.688 -6.605 2.205 1 84.94 284 ILE B N 1
ATOM 4722 C CA . ILE B 1 284 ? 16.578 -5.453 2.287 1 84.94 284 ILE B CA 1
ATOM 4723 C C . ILE B 1 284 ? 17.859 -5.84 3.031 1 84.94 284 ILE B C 1
ATOM 4725 O O . ILE B 1 284 ? 18.953 -5.418 2.656 1 84.94 284 ILE B O 1
ATOM 4729 N N . ILE B 1 285 ? 17.734 -6.645 4.055 1 87.94 285 ILE B N 1
ATOM 4730 C CA . ILE B 1 285 ? 18.875 -7.004 4.891 1 87.94 285 ILE B CA 1
ATOM 4731 C C . ILE B 1 285 ? 19.734 -8.047 4.18 1 87.94 285 ILE B C 1
ATOM 4733 O O . ILE B 1 285 ? 20.969 -7.988 4.238 1 87.94 285 ILE B O 1
ATOM 4737 N N . ASN B 1 286 ? 19.125 -8.969 3.469 1 87.88 286 ASN B N 1
ATOM 4738 C CA . ASN B 1 286 ? 19.859 -10.156 3.041 1 87.88 286 ASN B CA 1
ATOM 4739 C C . ASN B 1 286 ? 20.25 -10.07 1.568 1 87.88 286 ASN B C 1
ATOM 4741 O O . ASN B 1 286 ? 21.078 -10.852 1.099 1 87.88 286 ASN B O 1
ATOM 4745 N N . PHE B 1 287 ? 19.656 -9.156 0.854 1 83.06 287 PHE B N 1
ATOM 4746 C CA . PHE B 1 287 ? 19.953 -9.133 -0.574 1 83.06 287 PHE B CA 1
ATOM 4747 C C . PHE B 1 287 ? 20.469 -7.762 -0.994 1 83.06 287 PHE B C 1
ATOM 4749 O O . PHE B 1 287 ? 20 -6.734 -0.51 1 83.06 287 PHE B O 1
ATOM 4756 N N . GLU B 1 288 ? 21.516 -7.801 -1.815 1 79.19 288 GLU B N 1
ATOM 4757 C CA . GLU B 1 288 ? 22.078 -6.602 -2.439 1 79.19 288 GLU B CA 1
ATOM 4758 C C . GLU B 1 288 ? 22.656 -6.914 -3.816 1 79.19 288 GLU B C 1
ATOM 4760 O O . GLU B 1 288 ? 23.125 -8.023 -4.059 1 79.19 288 GLU B O 1
ATOM 4765 N N . SER B 1 289 ? 22.516 -5.852 -4.621 1 72.62 289 SER B N 1
ATOM 4766 C CA . SER B 1 289 ? 23.109 -6.062 -5.938 1 72.62 289 SER B CA 1
ATOM 4767 C C . SER B 1 289 ? 24.625 -6.148 -5.859 1 72.62 289 SER B C 1
ATOM 4769 O O . SER B 1 289 ? 25.234 -5.531 -4.984 1 72.62 289 SER B O 1
ATOM 4771 N N . ASN B 1 290 ? 25.172 -7.066 -6.66 1 72.12 290 ASN B N 1
ATOM 4772 C CA . ASN B 1 290 ? 26.625 -7.207 -6.746 1 72.12 290 ASN B CA 1
ATOM 4773 C C . ASN B 1 290 ? 27.125 -6.984 -8.172 1 72.12 290 ASN B C 1
ATOM 4775 O O . ASN B 1 290 ? 27.203 -7.926 -8.961 1 72.12 290 ASN B O 1
ATOM 4779 N N . CYS B 1 291 ? 27.203 -5.734 -8.469 1 69.12 291 CYS B N 1
ATOM 4780 C CA . CYS B 1 291 ? 27.75 -5.297 -9.75 1 69.12 291 CYS B CA 1
ATOM 4781 C C . CYS B 1 291 ? 28.969 -4.406 -9.547 1 69.12 291 CYS B C 1
ATOM 4783 O O . CYS B 1 291 ? 28.938 -3.221 -9.875 1 69.12 291 CYS B O 1
ATOM 4785 N N . PRO B 1 292 ? 30.141 -4.988 -9.125 1 67.5 292 PRO B N 1
ATOM 4786 C CA . PRO B 1 292 ? 31.297 -4.168 -8.773 1 67.5 292 PRO B CA 1
ATOM 4787 C C . PRO B 1 292 ? 31.797 -3.326 -9.945 1 67.5 292 PRO B C 1
ATOM 4789 O O . PRO B 1 292 ? 32.375 -2.26 -9.734 1 67.5 292 PRO B O 1
ATOM 4792 N N . SER B 1 293 ? 31.516 -3.828 -11.125 1 68.62 293 SER B N 1
ATOM 4793 C CA . SER B 1 293 ? 31.984 -3.113 -12.305 1 68.62 293 SER B CA 1
ATOM 4794 C C . SER B 1 293 ? 31.078 -1.924 -12.625 1 68.62 293 SER B C 1
ATOM 4796 O O . SER B 1 293 ? 31.453 -1.034 -13.383 1 68.62 293 SER B O 1
ATOM 4798 N N . GLN B 1 294 ? 29.922 -1.929 -12.086 1 68.69 294 GLN B N 1
ATOM 4799 C CA . GLN B 1 294 ? 28.984 -0.826 -12.234 1 68.69 294 GLN B CA 1
ATOM 4800 C C . GLN B 1 294 ? 28.609 -0.224 -10.883 1 68.69 294 GLN B C 1
ATOM 4802 O O . GLN B 1 294 ? 27.609 -0.613 -10.281 1 68.69 294 GLN B O 1
ATOM 4807 N N . PRO B 1 295 ? 29.484 0.674 -10.508 1 66.12 295 PRO B N 1
ATOM 4808 C CA . PRO B 1 295 ? 29.328 1.199 -9.148 1 66.12 295 PRO B CA 1
ATOM 4809 C C . PRO B 1 295 ? 27.922 1.718 -8.867 1 66.12 295 PRO B C 1
ATOM 4811 O O . PRO B 1 295 ? 27.422 1.602 -7.742 1 66.12 295 PRO B O 1
ATOM 4814 N N . HIS B 1 296 ? 27.281 2.232 -9.898 1 67.06 296 HIS B N 1
ATOM 4815 C CA . HIS B 1 296 ? 25.953 2.816 -9.695 1 67.06 296 HIS B CA 1
ATOM 4816 C C . HIS B 1 296 ? 24.906 1.734 -9.469 1 67.06 296 HIS B C 1
ATOM 4818 O O . HIS B 1 296 ? 23.812 2.021 -8.992 1 67.06 296 HIS B O 1
ATOM 4824 N N . MET B 1 297 ? 25.328 0.521 -9.734 1 66.94 297 MET B N 1
ATOM 4825 C CA . MET B 1 297 ? 24.391 -0.602 -9.594 1 66.94 297 MET B CA 1
ATOM 4826 C C . MET B 1 297 ? 24.828 -1.524 -8.461 1 66.94 297 MET B C 1
ATOM 4828 O O . MET B 1 297 ? 24.141 -2.508 -8.164 1 66.94 297 MET B O 1
ATOM 4832 N N . HIS B 1 298 ? 25.938 -1.209 -7.914 1 67.81 298 HIS B N 1
ATOM 4833 C CA . HIS B 1 298 ? 26.484 -2.062 -6.867 1 67.81 298 HIS B CA 1
ATOM 4834 C C . HIS B 1 298 ? 25.938 -1.687 -5.496 1 67.81 298 HIS B C 1
ATOM 4836 O O . HIS B 1 298 ? 25.812 -0.502 -5.176 1 67.81 298 HIS B O 1
ATOM 4842 N N . GLY B 1 299 ? 25.438 -2.648 -4.816 1 71.25 299 GLY B N 1
ATOM 4843 C CA . GLY B 1 299 ? 25 -2.443 -3.449 1 71.25 299 GLY B CA 1
ATOM 4844 C C . GLY B 1 299 ? 23.578 -1.903 -3.355 1 71.25 299 GLY B C 1
ATOM 4845 O O . GLY B 1 299 ? 23.203 -1.31 -2.342 1 71.25 299 GLY B O 1
ATOM 4846 N N . LYS B 1 300 ? 22.844 -2.072 -4.406 1 72.44 300 LYS B N 1
ATOM 4847 C CA . LYS B 1 300 ? 21.484 -1.57 -4.406 1 72.44 300 LYS B CA 1
ATOM 4848 C C . LYS B 1 300 ? 20.547 -2.533 -3.682 1 72.44 300 LYS B C 1
ATOM 4850 O O . LYS B 1 300 ? 20.734 -3.748 -3.725 1 72.44 300 LYS B O 1
ATOM 4855 N N . LYS B 1 301 ? 19.625 -1.901 -2.951 1 77 301 LYS B N 1
ATOM 4856 C CA . LYS B 1 301 ? 18.609 -2.645 -2.213 1 77 301 LYS B CA 1
ATOM 4857 C C . LYS B 1 301 ? 17.234 -2.484 -2.857 1 77 301 LYS B C 1
ATOM 4859 O O . LYS B 1 301 ? 17.031 -1.595 -3.686 1 77 301 LYS B O 1
ATOM 4864 N N . GLN B 1 302 ? 16.422 -3.438 -2.6 1 76.81 302 GLN B N 1
ATOM 4865 C CA . GLN B 1 302 ? 15.07 -3.42 -3.164 1 76.81 302 GLN B CA 1
ATOM 4866 C C . GLN B 1 302 ? 14.016 -3.541 -2.068 1 76.81 302 GLN B C 1
ATOM 4868 O O . GLN B 1 302 ? 14.203 -4.27 -1.094 1 76.81 302 GLN B O 1
ATOM 4873 N N . ALA B 1 303 ? 13 -2.75 -2.238 1 84.81 303 ALA B N 1
ATOM 4874 C CA . ALA B 1 303 ? 11.812 -2.906 -1.399 1 84.81 303 ALA B CA 1
ATOM 4875 C C . ALA B 1 303 ? 10.57 -3.121 -2.25 1 84.81 303 ALA B C 1
ATOM 4877 O O . ALA B 1 303 ? 10.43 -2.533 -3.324 1 84.81 303 ALA B O 1
ATOM 4878 N N . ALA B 1 304 ? 9.75 -4.066 -1.763 1 88.94 304 ALA B N 1
ATOM 4879 C CA . ALA B 1 304 ? 8.445 -4.207 -2.4 1 88.94 304 ALA B CA 1
ATOM 4880 C C . ALA B 1 304 ? 7.477 -3.135 -1.907 1 88.94 304 ALA B C 1
ATOM 4882 O O . ALA B 1 304 ? 7.535 -2.725 -0.746 1 88.94 304 ALA B O 1
ATOM 4883 N N . SER B 1 305 ? 6.695 -2.66 -2.803 1 88.38 305 SER B N 1
ATOM 4884 C CA . SER B 1 305 ? 5.609 -1.756 -2.426 1 88.38 305 SER B CA 1
ATOM 4885 C C . SER B 1 305 ? 4.344 -2.527 -2.08 1 88.38 305 SER B C 1
ATOM 4887 O O . SER B 1 305 ? 3.785 -3.229 -2.93 1 88.38 305 SER B O 1
ATOM 4889 N N . ILE B 1 306 ? 3.877 -2.389 -0.854 1 93.19 306 ILE B N 1
ATOM 4890 C CA . ILE B 1 306 ? 2.682 -3.078 -0.38 1 93.19 306 ILE B CA 1
ATOM 4891 C C . ILE B 1 306 ? 1.489 -2.125 -0.406 1 93.19 306 ILE B C 1
ATOM 4893 O O . ILE B 1 306 ? 1.502 -1.087 0.26 1 93.19 306 ILE B O 1
ATOM 4897 N N . VAL B 1 307 ? 0.541 -2.494 -1.221 1 91.12 307 VAL B N 1
ATOM 4898 C CA . VAL B 1 307 ? -0.687 -1.709 -1.308 1 91.12 307 VAL B CA 1
ATOM 4899 C C . VAL B 1 307 ? -1.839 -2.479 -0.666 1 91.12 307 VAL B C 1
ATOM 4901 O O . VAL B 1 307 ? -2.113 -3.623 -1.037 1 91.12 307 VAL B O 1
ATOM 4904 N N . SER B 1 308 ? -2.549 -1.788 0.272 1 94.38 308 SER B N 1
ATOM 4905 C CA . SER B 1 308 ? -3.594 -2.494 1.004 1 94.38 308 SER B CA 1
ATOM 4906 C C . SER B 1 308 ? -4.848 -1.638 1.144 1 94.38 308 SER B C 1
ATOM 4908 O O . SER B 1 308 ? -4.758 -0.441 1.427 1 94.38 308 SER B O 1
ATOM 4910 N N . THR B 1 309 ? -5.957 -2.238 0.877 1 92.88 309 THR B N 1
ATOM 4911 C CA . THR B 1 309 ? -7.258 -1.68 1.229 1 92.88 309 THR B CA 1
ATOM 4912 C C . THR B 1 309 ? -8.008 -2.613 2.172 1 92.88 309 THR B C 1
ATOM 4914 O O . THR B 1 309 ? -9.242 -2.594 2.223 1 92.88 309 THR B O 1
ATOM 4917 N N . LEU B 1 310 ? -7.277 -3.441 2.885 1 95.19 310 LEU B N 1
ATOM 4918 C CA . LEU B 1 310 ? -7.859 -4.371 3.844 1 95.19 310 LEU B CA 1
ATOM 4919 C C . LEU B 1 310 ? -8.562 -3.621 4.973 1 95.19 310 LEU B C 1
ATOM 4921 O O . LEU B 1 310 ? -8.086 -2.578 5.422 1 95.19 310 LEU B O 1
ATOM 4925 N N . MET B 1 311 ? -9.633 -4.215 5.445 1 93.56 311 MET B N 1
ATOM 4926 C CA . MET B 1 311 ? -10.305 -3.625 6.598 1 93.56 311 MET B CA 1
ATOM 4927 C C . MET B 1 311 ? -10.18 -4.523 7.82 1 93.56 311 MET B C 1
ATOM 4929 O O . MET B 1 311 ? -10.664 -4.184 8.906 1 93.56 311 MET B O 1
ATOM 4933 N N . ARG B 1 312 ? -9.641 -5.668 7.578 1 95.81 312 ARG B N 1
ATOM 4934 C CA . ARG B 1 312 ? -9.406 -6.637 8.641 1 95.81 312 ARG B CA 1
ATOM 4935 C C . ARG B 1 312 ? -8.07 -7.359 8.445 1 95.81 312 ARG B C 1
ATOM 4937 O O . ARG B 1 312 ? -7.477 -7.289 7.371 1 95.81 312 ARG B O 1
ATOM 4944 N N . LYS B 1 313 ? -7.617 -7.977 9.508 1 96.81 313 LYS B N 1
ATOM 4945 C CA . LYS B 1 313 ? -6.371 -8.734 9.445 1 96.81 313 LYS B CA 1
ATOM 4946 C C . LYS B 1 313 ? -6.586 -10.078 8.758 1 96.81 313 LYS B C 1
ATOM 4948 O O . LYS B 1 313 ? -7.594 -10.75 8.984 1 96.81 313 LYS B O 1
ATOM 4953 N N . VAL B 1 314 ? -5.688 -10.477 7.883 1 97.62 314 VAL B N 1
ATOM 4954 C CA . VAL B 1 314 ? -5.707 -11.766 7.199 1 97.62 314 VAL B CA 1
ATOM 4955 C C . VAL B 1 314 ? -4.762 -12.734 7.902 1 97.62 314 VAL B C 1
ATOM 4957 O O . VAL B 1 314 ? -3.568 -12.453 8.047 1 97.62 314 VAL B O 1
ATOM 4960 N N . PHE B 1 315 ? -5.285 -13.828 8.344 1 96.38 315 PHE B N 1
ATOM 4961 C CA . PHE B 1 315 ? -4.484 -14.891 8.93 1 96.38 315 PHE B CA 1
ATOM 4962 C C . PHE B 1 315 ? -4.52 -16.141 8.055 1 96.38 315 PHE B C 1
ATOM 4964 O O . PHE B 1 315 ? -5.562 -16.484 7.488 1 96.38 315 PHE B O 1
ATOM 4971 N N . LEU B 1 316 ? -3.385 -16.844 7.965 1 96.62 316 LEU B N 1
ATOM 4972 C CA . LEU B 1 316 ? -3.25 -18.031 7.148 1 96.62 316 LEU B CA 1
ATOM 4973 C C . LEU B 1 316 ? -3.061 -19.266 8.023 1 96.62 316 LEU B C 1
ATOM 4975 O O . LEU B 1 316 ? -2.238 -20.141 7.719 1 96.62 316 LEU B O 1
ATOM 4979 N N . LEU B 1 317 ? -3.791 -19.359 9.023 1 92.12 317 LEU B N 1
ATOM 4980 C CA . LEU B 1 317 ? -3.709 -20.484 9.953 1 92.12 317 LEU B CA 1
ATOM 4981 C C . LEU B 1 317 ? -4.16 -21.781 9.281 1 92.12 317 LEU B C 1
ATOM 4983 O O . LEU B 1 317 ? -5.016 -21.75 8.391 1 92.12 317 LEU B O 1
ATOM 4987 N N . PRO B 1 318 ? -3.592 -22.938 9.719 1 88.5 318 PRO B N 1
ATOM 4988 C CA . PRO B 1 318 ? -4.016 -24.219 9.148 1 88.5 318 PRO B CA 1
ATOM 4989 C C . PRO B 1 318 ? -5.512 -24.469 9.312 1 88.5 318 PRO B C 1
ATOM 4991 O O . PRO B 1 318 ? -6.094 -24.094 10.344 1 88.5 318 PRO B O 1
ATOM 4994 N N . LYS B 1 319 ? -6.031 -25.031 8.211 1 83 319 LYS B N 1
ATOM 4995 C CA . LYS B 1 319 ? -7.441 -25.406 8.266 1 83 319 LYS B CA 1
ATOM 4996 C C . LYS B 1 319 ? -7.625 -26.812 8.812 1 83 319 LYS B C 1
ATOM 4998 O O . LYS B 1 319 ? -6.797 -27.703 8.562 1 83 319 LYS B O 1
ATOM 5003 N N . TYR B 1 320 ? -8.648 -27.031 9.727 1 68.88 320 TYR B N 1
ATOM 5004 C CA . TYR B 1 320 ? -8.969 -28.344 10.25 1 68.88 320 TYR B CA 1
ATOM 5005 C C . TYR B 1 320 ? -10.266 -28.875 9.633 1 68.88 320 TYR B C 1
ATOM 5007 O O . TYR B 1 320 ? -11.156 -28.094 9.289 1 68.88 320 TYR B O 1
#